Protein AF-0000000066935753 (afdb_homodimer)

pLDDT: mean 82.36, std 22.63, range [17.94, 98.75]

Sequence (652 aa):
MSVSGSDSALEAISDPMDDDTHPGLDETDSGYWDHESSTQSVTESVYEYERLHNRTYHSFHRGKYLMPNDESEQDRIDITYHAVRLSLKNKLFFAPIPHPQGILDIGTGTGSWALEAAEAYPGANVVGTDLSPIQPNYVTPNLTFEIADADEEWEFPQRFDLVHTRIMSDFTLRSWPHFFEQAFQCLQPGGWVECQEFDYNRRSDDNTIPLNSRLSFWEREWTRGMEMAGLGGFCRPNLVMEQMRTAGFVNVICRKYKIPIGPWPKDPQLRQAGMFGLVNILDGIQGLSLKVFTELLGYSLEELENLLDECRRDARDRTVHSYWPLMSVSGSDSALEAISDPMDDDTHPGLDETDSGYWDHESSTQSVTESVYEYERLHNRTYHSFHRGKYLMPNDESEQDRIDITYHAVRLSLKNKLFFAPIPHPQGILDIGTGTGSWALEAAEAYPGANVVGTDLSPIQPNYVTPNLTFEIADADEEWEFPQRFDLVHTRIMSDFTLRSWPHFFEQAFQCLQPGGWVECQEFDYNRRSDDNTIPLNSRLSFWEREWTRGMEMAGLGGFCRPNLVMEQMRTAGFVNVICRKYKIPIGPWPKDPQLRQAGMFGLVNILDGIQGLSLKVFTELLGYSLEELENLLDECRRDARDRTVHSYWPL

Radius of gyration: 26.8 Å; Cα contacts (8 Å, |Δi|>4): 1139; chains: 2; bounding box: 69×82×59 Å

Organism: NCBI:txid1442368

Solvent-accessible surface area (backbone atoms only — not comparable to full-atom values): 36393 Å² total; per-residue (Å²): 68,74,88,83,80,88,86,78,84,69,72,72,70,74,64,74,80,69,80,74,74,64,85,52,88,55,92,73,72,59,71,66,60,73,31,70,41,75,68,75,88,68,63,79,60,62,74,47,56,43,77,58,94,95,36,34,26,59,35,65,68,63,75,61,55,65,45,50,67,36,70,70,43,51,48,36,53,52,40,50,49,51,16,48,29,36,42,51,74,65,46,92,70,80,74,94,58,95,74,51,52,19,37,36,28,50,57,33,57,63,30,63,64,51,51,50,49,27,67,77,33,70,82,15,44,29,39,27,24,17,80,58,88,66,44,71,43,36,32,55,92,40,40,43,58,44,77,43,58,77,86,49,87,81,83,69,98,64,60,20,40,32,40,36,35,52,68,44,40,26,67,62,56,87,44,68,57,59,41,37,43,48,50,55,71,40,35,37,86,55,19,45,77,46,79,49,43,54,28,80,61,64,44,42,92,78,67,43,66,58,92,81,36,50,41,57,50,48,40,52,51,51,32,53,29,32,42,74,72,72,28,46,56,52,67,53,67,69,59,52,51,51,38,38,43,72,50,65,49,38,91,82,80,87,78,84,45,54,38,28,36,24,62,55,49,84,53,65,56,45,15,51,12,0,42,34,35,32,47,39,50,68,67,32,45,60,51,68,33,49,50,41,37,43,72,66,64,62,40,51,69,67,58,46,52,53,51,48,53,47,21,42,54,53,56,66,40,74,78,32,58,35,23,26,48,47,64,68,78,83,86,85,90,82,84,78,67,77,81,68,72,75,80,70,80,74,74,64,86,54,87,57,90,73,74,60,71,67,59,73,31,72,43,77,68,76,89,69,63,79,60,63,73,48,56,42,77,58,95,94,37,34,27,58,34,65,68,63,74,61,55,66,46,50,66,36,70,71,42,52,50,37,52,52,42,52,50,50,17,49,30,37,42,52,74,65,48,92,71,82,73,94,57,93,75,49,52,18,38,37,29,49,56,33,58,65,31,62,64,52,52,51,49,27,65,76,32,70,81,15,43,28,38,27,24,18,80,57,87,66,43,72,42,34,34,55,91,40,41,44,62,45,77,40,59,79,85,49,86,80,85,69,97,63,61,19,42,32,38,37,36,54,69,44,44,26,66,64,56,85,46,68,58,58,39,37,42,49,49,56,70,40,35,37,93,62,25,45,77,48,78,50,45,56,28,81,60,65,45,42,93,79,68,44,64,58,92,80,35,50,42,57,50,46,40,53,51,50,31,51,29,31,43,73,71,72,27,46,56,51,66,51,68,68,60,52,51,50,40,39,43,70,51,65,51,38,90,82,79,86,77,84,44,54,37,28,37,25,62,53,49,84,52,65,55,45,15,52,12,0,42,35,36,33,48,40,50,68,69,31,46,60,52,69,34,50,50,40,37,43,70,66,64,62,41,50,71,67,59,47,52,54,50,50,53,46,22,43,53,54,56,66,39,73,78,32,58,35,22,26,48,46

Secondary structure (DSSP, 8-state):
------------------------S-TT---STT-B-------GGGG--EEETTEEE--TTTTS--SB-SHHHHHHHHHHHHHHHHHTTT-S--SS-SS-SEEEEES-TTSHHHHHHHHH-TTSEEEEEESS--S-SB--TTEEEEE--TTS----SS-EEEEEEES-HHHH-S-HHHHHHHHHHHEEEEEEEEEE---SS-EETT--S-TT-HHHHHHHHHHHHHHHTT--SS--HHHHHHHHHHHT--S------EEEESS--SSHHHHHHHHHHHHHHHHHHHHHHHHIIIIIS---HHHHHHHHHHHHHHHT-TT--EEEE-/------------------------S-TT---STT-B-------GGGG--EEETTEEE--TTTTS--SB-SHHHHHHHHHHHHHHHHHTTT-S--SS-SS-SEEEEES-TTSHHHHHHHHH-TTSEEEEEESS--S-SB--TTEEEEE--TTS----SS-EEEEEEES-HHHH-S-HHHHHHHHHHHEEEEEEEEEE---SS-EETT--S-TT-HHHHHHHHHHHHHHHTT--SS--HHHHHHHHHHHT--S------EEEESS--SSHHHHHHHHHHHHHHHHHHHHHHHHIIIIIS---HHHHHHHHHHHHHHHH-TT--EEEE-

Foldseek 3Di:
DDDDDDDDDPPPPPPPPPPPPPVDVPPPPPDFFAAFFPADDDDPQQPDFDDDPNFTCTRQVPPLAQFGQDPLVLVLVVLLVLLVCLQVVNDLDDPPDPAWAEEEEEQCRQVVSQQVVCVVHVNHQYEYEHQHPNYHRGGRPSYHYYYDQLADADDDPAATQEYEYEACAQRRHLDLLSNLLNNVVRHDVNHDYDYHHWALQKDDPVPLQDPPQLLNVVLVLLQVLSVQSNTHRGDDPVVSQVSNVVSPDDPRDDDKTWQKAAQLDPPVSSSVSNPSNLVSLLRVVCSSDRCSCVPRVNDDPVRVVVSSVSNNVSSHPNSDTMTIMD/DDDDDDDDDPDDPPPPPPPPPPVDVPPPPPDFFAAFFPADDPDPQQPDFDDDPNFTCTRVVPPLAQFGQDPLVLVLVVLLVLLVCLQVVNDLDDPPDPAWAEEEEEQCRQVVSQQVVCVVHVNHQYEYEEQHPNYHRGGRPSYHYYYDQLADADDDPAATQEYEYEACAQRRHLDLLSNLLNNVVRHDVNHDYDYHHWAPQKDDPVPLQDPPQLLNVVLVLLQVLSVQSNTHRGDDPVVSQVSNVVSPDDPRDDDKTWQKAAQLDPPVSSSVSNPSNLVSLLRVVCSSDRCSCVPRVNDDPVRVVVSSVSNNVSSHPNSDTMTIMD

InterPro domains:
  IPR029063 S-adenosyl-L-methionine-dependent methyltransferase superfamily [G3DSA:3.40.50.150] (21-269)
  IPR029063 S-adenosyl-L-methionine-dependent methyltransferase superfamily [SSF53335] (57-325)

Nearest PDB structures (foldseek):
  5mgz-assembly1_B  TM=6.335E-01  e=2.786E-07  Streptomyces niveus
  4ems-assembly1_A  TM=7.016E-01  e=4.587E-06  Linum nodiflorum
  4e70-assembly1_A  TM=6.958E-01  e=5.445E-06  Linum nodiflorum
  4evi-assembly1_A  TM=6.469E-01  e=5.142E-06  Linum nodiflorum
  6f5z-assembly1_B  TM=5.340E-01  e=1.639E-06  Haloferax volcanii DS2

Structure (mmCIF, N/CA/C/O backbone):
data_AF-0000000066935753-model_v1
#
loop_
_entity.id
_entity.type
_entity.pdbx_description
1 polymer 'Unplaced genomic scaffold supercont1.4, whole genome shotgun sequence'
#
loop_
_atom_site.group_PDB
_atom_site.id
_atom_site.type_symbol
_atom_site.label_atom_id
_atom_site.label_alt_id
_atom_site.label_comp_id
_atom_site.label_asym_id
_atom_site.label_entity_id
_atom_site.label_seq_id
_atom_site.pdbx_PDB_ins_code
_atom_site.Cartn_x
_atom_site.Cartn_y
_atom_site.Cartn_z
_atom_site.occupancy
_atom_site.B_iso_or_equiv
_atom_site.auth_seq_id
_atom_site.auth_comp_id
_atom_site.auth_asym_id
_atom_site.auth_atom_id
_atom_site.pdbx_PDB_model_num
ATOM 1 N N . MET A 1 1 ? 15.398 31.938 3.189 1 21.91 1 MET A N 1
ATOM 2 C CA . MET A 1 1 ? 15.531 33.375 2.947 1 21.91 1 MET A CA 1
ATOM 3 C C . MET A 1 1 ? 16.266 34.062 4.094 1 21.91 1 MET A C 1
ATOM 5 O O . MET A 1 1 ? 15.938 33.844 5.262 1 21.91 1 MET A O 1
ATOM 9 N N . SER A 1 2 ? 17.703 34.469 3.914 1 24.69 2 SER A N 1
ATOM 10 C CA . SER A 1 2 ? 18.562 34.969 4.98 1 24.69 2 SER A CA 1
ATOM 11 C C . SER A 1 2 ? 18.359 36.469 5.188 1 24.69 2 SER A C 1
ATOM 13 O O . SER A 1 2 ? 17.906 37.188 4.285 1 24.69 2 SER A O 1
ATOM 15 N N . VAL A 1 3 ? 18.594 37.031 6.516 1 27.56 3 VAL A N 1
ATOM 16 C CA . VAL A 1 3 ? 18.484 38.406 6.984 1 27.56 3 VAL A CA 1
ATOM 17 C C . VAL A 1 3 ? 19.578 39.25 6.348 1 27.56 3 VAL A C 1
ATOM 19 O O . VAL A 1 3 ? 20.594 38.719 5.887 1 27.56 3 VAL A O 1
ATOM 22 N N . SER A 1 4 ? 20.125 40.781 6.672 1 23.98 4 SER A N 1
ATOM 23 C CA . SER A 1 4 ? 20.344 42.031 5.973 1 23.98 4 SER A CA 1
ATOM 24 C C . SER A 1 4 ? 21.844 42.281 5.758 1 23.98 4 SER A C 1
ATOM 26 O O . SER A 1 4 ? 22.219 43.312 5.176 1 23.98 4 SER A O 1
ATOM 28 N N . GLY A 1 5 ? 22.922 41.906 6.438 1 21.98 5 GLY A N 1
ATOM 29 C CA . GLY A 1 5 ? 24.016 42.844 6.555 1 21.98 5 GLY A CA 1
ATOM 30 C C . GLY A 1 5 ? 24.609 43.25 5.215 1 21.98 5 GLY A C 1
ATOM 31 O O . GLY A 1 5 ? 24.234 42.688 4.18 1 21.98 5 GLY A O 1
ATOM 32 N N . SER A 1 6 ? 25.922 43.656 5.094 1 21.61 6 SER A N 1
ATOM 33 C CA . SER A 1 6 ? 26.859 44.5 4.395 1 21.61 6 SER A CA 1
ATOM 34 C C . SER A 1 6 ? 26.938 44.156 2.914 1 21.61 6 SER A C 1
ATOM 36 O O . SER A 1 6 ? 26.516 43.062 2.504 1 21.61 6 SER A O 1
ATOM 38 N N . ASP A 1 7 ? 27.953 44.812 2.107 1 20.5 7 ASP A N 1
ATOM 39 C CA . ASP A 1 7 ? 28.094 45.469 0.818 1 20.5 7 ASP A CA 1
ATOM 40 C C . ASP A 1 7 ? 28.094 44.469 -0.328 1 20.5 7 ASP A C 1
ATOM 42 O O . ASP A 1 7 ? 27.359 44.625 -1.307 1 20.5 7 ASP A O 1
ATOM 46 N N . SER A 1 8 ? 29.312 43.938 -0.646 1 18.84 8 SER A N 1
ATOM 47 C CA . SER A 1 8 ? 30.062 44.031 -1.888 1 18.84 8 SER A CA 1
ATOM 48 C C . SER A 1 8 ? 29.5 43.094 -2.951 1 18.84 8 SER A C 1
ATOM 50 O O . SER A 1 8 ? 28.719 42.188 -2.641 1 18.84 8 SER A O 1
ATOM 52 N N . ALA A 1 9 ? 30.531 42.781 -4.078 1 21.39 9 ALA A N 1
ATOM 53 C CA . ALA A 1 9 ? 30.531 42.469 -5.508 1 21.39 9 ALA A CA 1
ATOM 54 C C . ALA A 1 9 ? 29.953 41.094 -5.789 1 21.39 9 ALA A C 1
ATOM 56 O O . ALA A 1 9 ? 30.656 40.094 -5.652 1 21.39 9 ALA A O 1
ATOM 57 N N . LEU A 1 10 ? 28.906 40.656 -5.18 1 18.8 10 LEU A N 1
ATOM 58 C CA . LEU A 1 10 ? 28.609 39.25 -5.387 1 18.8 10 LEU A CA 1
ATOM 59 C C . LEU A 1 10 ? 28.391 38.938 -6.867 1 18.8 10 LEU A C 1
ATOM 61 O O . LEU A 1 10 ? 27.453 39.469 -7.477 1 18.8 10 LEU A O 1
ATOM 65 N N . GLU A 1 11 ? 29.547 38.906 -7.551 1 19.72 11 GLU A N 1
ATOM 66 C CA . GLU A 1 11 ? 29.5 38.594 -8.977 1 19.72 11 GLU A CA 1
ATOM 67 C C . GLU A 1 11 ? 28.422 37.531 -9.281 1 19.72 11 GLU A C 1
ATOM 69 O O . GLU A 1 11 ? 28.375 36.5 -8.633 1 19.72 11 GLU A O 1
ATOM 74 N N . ALA A 1 12 ? 27.375 38.031 -9.695 1 22.55 12 ALA A N 1
ATOM 75 C CA . ALA A 1 12 ? 26.203 37.312 -10.164 1 22.55 12 ALA A CA 1
ATOM 76 C C . ALA A 1 12 ? 26.609 36.188 -11.125 1 22.55 12 ALA A C 1
ATOM 78 O O . ALA A 1 12 ? 27.062 36.438 -12.242 1 22.55 12 ALA A O 1
ATOM 79 N N . ILE A 1 13 ? 27.391 35.188 -10.492 1 21.83 13 ILE A N 1
ATOM 80 C CA . ILE A 1 13 ? 27.781 34.156 -11.414 1 21.83 13 ILE A CA 1
ATOM 81 C C . ILE A 1 13 ? 26.609 33.781 -12.305 1 21.83 13 ILE A C 1
ATOM 83 O O . ILE A 1 13 ? 25.5 33.531 -11.82 1 21.83 13 ILE A O 1
ATOM 87 N N . SER A 1 14 ? 26.609 34.344 -13.492 1 22.3 14 SER A N 1
ATOM 88 C CA . SER A 1 14 ? 25.734 34 -14.609 1 22.3 14 SER A CA 1
ATOM 89 C C . SER A 1 14 ? 25.484 32.5 -14.68 1 22.3 14 SER A C 1
ATOM 91 O O . SER A 1 14 ? 26.359 31.75 -15.062 1 22.3 14 SER A O 1
ATOM 93 N N . ASP A 1 15 ? 25.203 31.953 -13.492 1 22.62 15 ASP A N 1
ATOM 94 C CA . ASP A 1 15 ? 25.219 30.5 -13.641 1 22.62 15 ASP A CA 1
ATOM 95 C C . ASP A 1 15 ? 24.375 30.062 -14.828 1 22.62 15 ASP A C 1
ATOM 97 O O . ASP A 1 15 ? 23.203 30.438 -14.938 1 22.62 15 ASP A O 1
ATOM 101 N N . PRO A 1 16 ? 24.938 29.828 -15.938 1 25.44 16 PRO A N 1
ATOM 102 C CA . PRO A 1 16 ? 24.203 29.234 -17.047 1 25.44 16 PRO A CA 1
ATOM 103 C C . PRO A 1 16 ? 23.234 28.141 -16.594 1 25.44 16 PRO A C 1
ATOM 105 O O . PRO A 1 16 ? 23.547 27.375 -15.688 1 25.44 16 PRO A O 1
ATOM 108 N N . MET A 1 17 ? 21.969 28.484 -16.422 1 25.16 17 MET A N 1
ATOM 109 C CA . MET A 1 17 ? 20.766 27.688 -16.234 1 25.16 17 MET A CA 1
ATOM 110 C C . MET A 1 17 ? 20.859 26.359 -16.984 1 25.16 17 MET A C 1
ATOM 112 O O . MET A 1 17 ? 20.672 26.328 -18.203 1 25.16 17 MET A O 1
ATOM 116 N N . ASP A 1 18 ? 21.984 25.625 -16.781 1 24.52 18 ASP A N 1
ATOM 117 C CA . ASP A 1 18 ? 22.031 24.344 -17.484 1 24.52 18 ASP A CA 1
ATOM 118 C C . ASP A 1 18 ? 20.75 23.562 -17.281 1 24.52 18 ASP A C 1
ATOM 120 O O . ASP A 1 18 ? 20.156 23.578 -16.188 1 24.52 18 ASP A O 1
ATOM 124 N N . ASP A 1 19 ? 20.031 23.234 -18.328 1 26.64 19 ASP A N 1
ATOM 125 C CA . ASP A 1 19 ? 18.844 22.469 -18.703 1 26.64 19 ASP A CA 1
ATOM 126 C C . ASP A 1 19 ? 18.766 21.156 -17.938 1 26.64 19 ASP A C 1
ATOM 128 O O . ASP A 1 19 ? 19.391 20.172 -18.328 1 26.64 19 ASP A O 1
ATOM 132 N N . ASP A 1 20 ? 19.062 21.156 -16.641 1 26.89 20 ASP A N 1
ATOM 133 C CA . ASP A 1 20 ? 19.047 19.891 -15.914 1 26.89 20 ASP A CA 1
ATOM 134 C C . ASP A 1 20 ? 17.719 19.172 -16.109 1 26.89 20 ASP A C 1
ATOM 136 O O . ASP A 1 20 ? 16.672 19.641 -15.664 1 26.89 20 ASP A O 1
ATOM 140 N N . THR A 1 21 ? 17.609 18.391 -17.156 1 29.69 21 THR A N 1
ATOM 141 C CA . THR A 1 21 ? 16.578 17.469 -17.625 1 29.69 21 THR A CA 1
ATOM 142 C C . THR A 1 21 ? 16.109 16.562 -16.484 1 29.69 21 THR A C 1
ATOM 144 O O . THR A 1 21 ? 16.844 15.672 -16.062 1 29.69 21 THR A O 1
ATOM 147 N N . HIS A 1 22 ? 15.648 17.125 -15.453 1 31.55 22 HIS A N 1
ATOM 148 C CA . HIS A 1 22 ? 15.07 16.25 -14.445 1 31.55 22 HIS A CA 1
ATOM 149 C C . HIS A 1 22 ? 14.172 15.195 -15.078 1 31.55 22 HIS A C 1
ATOM 151 O O . HIS A 1 22 ? 13.336 15.508 -15.922 1 31.55 22 HIS A O 1
ATOM 157 N N . PRO A 1 23 ? 14.617 13.961 -15.117 1 34.03 23 PRO A N 1
ATOM 158 C CA . PRO A 1 23 ? 13.797 12.945 -15.781 1 34.03 23 PRO A CA 1
ATOM 159 C C . PRO A 1 23 ? 12.359 12.922 -15.266 1 34.03 23 PRO A C 1
ATOM 161 O O . PRO A 1 23 ? 12.102 12.367 -14.195 1 34.03 23 PRO A O 1
ATOM 164 N N . GLY A 1 24 ? 11.656 14.031 -15.094 1 33 24 GLY A N 1
ATOM 165 C CA . GLY A 1 24 ? 10.211 13.906 -14.953 1 33 24 GLY A CA 1
ATOM 166 C C . GLY A 1 24 ? 9.625 12.781 -15.789 1 33 24 GLY A C 1
ATOM 167 O O . GLY A 1 24 ? 10.336 12.156 -16.578 1 33 24 GLY A O 1
ATOM 168 N N . LEU A 1 25 ? 8.367 12.305 -15.43 1 36.56 25 LEU A N 1
ATOM 169 C CA . LEU A 1 25 ? 7.715 11.359 -16.328 1 36.56 25 LEU A CA 1
ATOM 170 C C . LEU A 1 25 ? 7.941 11.742 -17.781 1 36.56 25 LEU A C 1
ATOM 172 O O . LEU A 1 25 ? 7.621 12.859 -18.188 1 36.56 25 LEU A O 1
ATOM 176 N N . ASP A 1 26 ? 9.086 11.422 -18.422 1 36.19 26 ASP A N 1
ATOM 177 C CA . ASP A 1 26 ? 9.164 11.609 -19.875 1 36.19 26 ASP A CA 1
ATOM 178 C C . ASP A 1 26 ? 7.82 11.328 -20.531 1 36.19 26 ASP A C 1
ATOM 180 O O . ASP A 1 26 ? 7.016 10.547 -20.016 1 36.19 26 ASP A O 1
ATOM 184 N N . GLU A 1 27 ? 7.367 12.141 -21.562 1 38.5 27 GLU A N 1
ATOM 185 C CA . GLU A 1 27 ? 6.195 12.016 -22.438 1 38.5 27 GLU A CA 1
ATOM 186 C C . GLU A 1 27 ? 5.895 10.547 -22.734 1 38.5 27 GLU A C 1
ATOM 188 O O . GLU A 1 27 ? 4.809 10.219 -23.219 1 38.5 27 GLU A O 1
ATOM 193 N N . THR A 1 28 ? 6.938 9.688 -22.656 1 36.53 28 THR A N 1
ATOM 194 C CA . THR A 1 28 ? 6.715 8.336 -23.156 1 36.53 28 THR A CA 1
ATOM 195 C C . THR A 1 28 ? 6.055 7.465 -22.094 1 36.53 28 THR A C 1
ATOM 197 O O . THR A 1 28 ? 5.945 6.246 -22.25 1 36.53 28 THR A O 1
ATOM 200 N N . ASP A 1 29 ? 5.906 7.93 -21.016 1 40.44 29 ASP A N 1
ATOM 201 C CA . ASP A 1 29 ? 5.301 7.012 -20.047 1 40.44 29 ASP A CA 1
ATOM 202 C C . ASP A 1 29 ? 3.844 6.727 -20.406 1 40.44 29 ASP A C 1
ATOM 204 O O . ASP A 1 29 ? 2.926 7.23 -19.766 1 40.44 29 ASP A O 1
ATOM 208 N N . SER A 1 30 ? 3.521 6.652 -21.703 1 40.06 30 SER A N 1
ATOM 209 C CA . SER A 1 30 ? 2.199 6.207 -22.141 1 40.06 30 SER A CA 1
ATOM 210 C C . SER A 1 30 ? 1.854 4.848 -21.531 1 40.06 30 SER A C 1
ATOM 212 O O . SER A 1 30 ? 2.742 4.031 -21.281 1 40.06 30 SER A O 1
ATOM 214 N N . GLY A 1 31 ? 0.71 4.75 -21.062 1 41.38 31 GLY A N 1
ATOM 215 C CA . GLY A 1 31 ? 0.151 3.564 -20.438 1 41.38 31 GLY A CA 1
ATOM 216 C C . GLY A 1 31 ? 0.296 2.312 -21.281 1 41.38 31 GLY A C 1
ATOM 217 O O . GLY A 1 31 ? 0.46 2.393 -22.5 1 41.38 31 GLY A O 1
ATOM 218 N N . TYR A 1 32 ? 0.586 1.347 -20.703 1 39.12 32 TYR A N 1
ATOM 219 C CA . TYR A 1 32 ? 0.969 0.004 -21.125 1 39.12 32 TYR A CA 1
ATOM 220 C C . TYR A 1 32 ? -0.125 -0.634 -21.969 1 39.12 32 TYR A C 1
ATOM 222 O O . TYR A 1 32 ? 0.072 -1.707 -22.547 1 39.12 32 TYR A O 1
ATOM 230 N N . TRP A 1 33 ? -1.371 -0.286 -21.984 1 39.34 33 TRP A N 1
ATOM 231 C CA . TRP A 1 33 ? -2.379 -1.316 -22.219 1 39.34 33 TRP A CA 1
ATOM 232 C C . TRP A 1 33 ? -2.797 -1.352 -23.688 1 39.34 33 TRP A C 1
ATOM 234 O O . TRP A 1 33 ? -3.85 -0.826 -24.047 1 39.34 33 TRP A O 1
ATOM 244 N N . ASP A 1 34 ? -1.888 -1.187 -24.562 1 35.69 34 ASP A N 1
ATOM 245 C CA . ASP A 1 34 ? -2.492 -1.114 -25.891 1 35.69 34 ASP A CA 1
ATOM 246 C C . ASP A 1 34 ? -2.855 -2.506 -26.406 1 35.69 34 ASP A C 1
ATOM 248 O O . ASP A 1 34 ? -3.324 -2.652 -27.531 1 35.69 34 ASP A O 1
ATOM 252 N N . HIS A 1 35 ? -2.16 -3.549 -26.031 1 35.5 35 HIS A N 1
ATOM 253 C CA . HIS A 1 35 ? -2.383 -4.719 -26.875 1 35.5 35 HIS A CA 1
ATOM 254 C C . HIS A 1 35 ? -3.389 -5.672 -26.234 1 35.5 35 HIS A C 1
ATOM 256 O O . HIS A 1 35 ? -3.305 -5.961 -25.047 1 35.5 35 HIS A O 1
ATOM 262 N N . GLU A 1 36 ? -4.465 -6.047 -27 1 35.69 36 GLU A N 1
ATOM 263 C CA . GLU A 1 36 ? -5.523 -6.984 -26.641 1 35.69 36 GLU A CA 1
ATOM 264 C C . GLU A 1 36 ? -5.008 -8.422 -26.625 1 35.69 36 GLU A C 1
ATOM 266 O O . GLU A 1 36 ? -4.449 -8.898 -27.625 1 35.69 36 GLU A O 1
ATOM 271 N N . SER A 1 37 ? -4.73 -8.969 -25.562 1 36.62 37 SER A N 1
ATOM 272 C CA . SER A 1 37 ? -4.391 -10.383 -25.5 1 36.62 37 SER A CA 1
ATOM 273 C C . SER A 1 37 ? -5.605 -11.258 -25.812 1 36.62 37 SER A C 1
ATOM 275 O O . SER A 1 37 ? -6.723 -10.938 -25.391 1 36.62 37 SER A O 1
ATOM 277 N N . SER A 1 38 ? -5.602 -12.055 -26.828 1 33.06 38 SER A N 1
ATOM 278 C CA . SER A 1 38 ? -6.629 -12.984 -27.281 1 33.06 38 SER A CA 1
ATOM 279 C C . SER A 1 38 ? -6.898 -14.078 -26.25 1 33.06 38 SER A C 1
ATOM 281 O O . SER A 1 38 ? -6.012 -14.867 -25.922 1 33.06 38 SER A O 1
ATOM 283 N N . THR A 1 39 ? -7.586 -13.898 -25.203 1 38.25 39 THR A N 1
ATOM 284 C CA . THR A 1 39 ? -8.055 -15.008 -24.391 1 38.25 39 THR A CA 1
ATOM 285 C C . THR A 1 39 ? -8.852 -16 -25.234 1 38.25 39 THR A C 1
ATOM 287 O O . THR A 1 39 ? -9.828 -15.625 -25.891 1 38.25 39 THR A O 1
ATOM 290 N N . GLN A 1 40 ? -8.43 -17.094 -25.641 1 32.28 40 GLN A N 1
ATOM 291 C CA . GLN A 1 40 ? -9.141 -18.172 -26.328 1 32.28 40 GLN A CA 1
ATOM 292 C C . GLN A 1 40 ? -10.516 -18.406 -25.703 1 32.28 40 GLN A C 1
ATOM 294 O O . GLN A 1 40 ? -10.742 -18.047 -24.547 1 32.28 40 GLN A O 1
ATOM 299 N N . SER A 1 41 ? -11.383 -19.266 -26.484 1 34.44 41 SER A N 1
ATOM 300 C CA . SER A 1 41 ? -12.789 -19.672 -26.562 1 34.44 41 SER A CA 1
ATOM 301 C C . SER A 1 41 ? -13.227 -20.375 -25.281 1 34.44 41 SER A C 1
ATOM 303 O O . SER A 1 41 ? -13.227 -21.609 -25.203 1 34.44 41 SER A O 1
ATOM 305 N N . VAL A 1 42 ? -12.75 -20.094 -24.141 1 40.94 42 VAL A N 1
ATOM 306 C CA . VAL A 1 42 ? -13.297 -20.922 -23.078 1 40.94 42 VAL A CA 1
ATOM 307 C C . VAL A 1 42 ? -14.805 -20.703 -22.969 1 40.94 42 VAL A C 1
ATOM 309 O O . VAL A 1 42 ? -15.289 -19.594 -23.219 1 40.94 42 VAL A O 1
ATOM 312 N N . THR A 1 43 ? -15.555 -21.828 -22.641 1 41.59 43 THR A N 1
ATOM 313 C CA . THR A 1 43 ? -16.984 -22 -22.516 1 41.59 43 THR A CA 1
ATOM 314 C C . THR A 1 43 ? -17.562 -21.047 -21.484 1 41.59 43 THR A C 1
ATOM 316 O O . THR A 1 43 ? -16.859 -20.609 -20.562 1 41.59 43 THR A O 1
ATOM 319 N N . GLU A 1 44 ? -18.75 -20.516 -21.766 1 44.94 44 GLU A N 1
ATOM 320 C CA . GLU A 1 44 ? -19.672 -19.688 -21 1 44.94 44 GLU A CA 1
ATOM 321 C C . GLU A 1 44 ? -19.609 -20.031 -19.516 1 44.94 44 GLU A C 1
ATOM 323 O O . GLU A 1 44 ? -19.766 -19.172 -18.656 1 44.94 44 GLU A O 1
ATOM 328 N N . SER A 1 45 ? -19.172 -21.297 -19.234 1 48.56 45 SER A N 1
ATOM 329 C CA . SER A 1 45 ? -19.281 -21.781 -17.859 1 48.56 45 SER A CA 1
ATOM 330 C C . SER A 1 45 ? -18.188 -21.188 -16.984 1 48.56 45 SER A C 1
ATOM 332 O O . SER A 1 45 ? -18.375 -21.031 -15.766 1 48.56 45 SER A O 1
ATOM 334 N N . VAL A 1 46 ? -17.125 -20.719 -17.516 1 50.19 46 VAL A N 1
ATOM 335 C CA . VAL A 1 46 ? -15.992 -20.25 -16.703 1 50.19 46 VAL A CA 1
ATOM 336 C C . VAL A 1 46 ? -16.328 -18.906 -16.094 1 50.19 46 VAL A C 1
ATOM 338 O O . VAL A 1 46 ? -15.789 -18.531 -15.039 1 50.19 46 VAL A O 1
ATOM 341 N N . TYR A 1 47 ? -17.391 -18.328 -16.516 1 54.09 47 TYR A N 1
ATOM 342 C CA . TYR A 1 47 ? -17.797 -17.016 -16.047 1 54.09 47 TYR A CA 1
ATOM 343 C C . TYR A 1 47 ? -18.938 -17.125 -15.039 1 54.09 47 TYR A C 1
ATOM 345 O O . TYR A 1 47 ? -19.406 -16.109 -14.516 1 54.09 47 TYR A O 1
ATOM 353 N N . GLU A 1 48 ? -19.359 -18.422 -14.742 1 57.34 48 GLU A N 1
ATOM 354 C CA . GLU A 1 48 ? -20.422 -18.594 -13.742 1 57.34 48 GLU A CA 1
ATOM 355 C C . GLU A 1 48 ? -19.828 -18.734 -12.344 1 57.34 48 GLU A C 1
ATOM 357 O O . GLU A 1 48 ? -19.5 -19.844 -11.922 1 57.34 48 GLU A O 1
ATOM 362 N N . TYR A 1 49 ? -19.781 -17.578 -11.695 1 67.19 49 TYR A N 1
ATOM 363 C CA . TYR A 1 49 ? -19.172 -17.578 -10.367 1 67.19 49 TYR A CA 1
ATOM 364 C C . TYR A 1 49 ? -20.188 -17.984 -9.297 1 67.19 49 TYR A C 1
ATOM 366 O O . TYR A 1 49 ? -21.359 -17.625 -9.391 1 67.19 49 TYR A O 1
ATOM 374 N N . GLU A 1 50 ? -19.75 -18.922 -8.445 1 71 50 GLU A N 1
ATOM 375 C CA . GLU A 1 50 ? -20.484 -19.188 -7.211 1 71 50 GLU A CA 1
ATOM 376 C C . GLU A 1 50 ? -20.469 -17.984 -6.285 1 71 50 GLU A C 1
ATOM 378 O O . GLU A 1 50 ? -19.5 -17.219 -6.273 1 71 50 GLU A O 1
ATOM 383 N N . ARG A 1 51 ? -21.703 -17.797 -5.582 1 73.5 51 ARG A N 1
ATOM 384 C CA . ARG A 1 51 ? -21.766 -16.656 -4.676 1 73.5 51 ARG A CA 1
ATOM 385 C C . ARG A 1 51 ? -21.891 -17.109 -3.227 1 73.5 51 ARG A C 1
ATOM 387 O O . ARG A 1 51 ? -22.625 -18.062 -2.934 1 73.5 51 ARG A O 1
ATOM 394 N N . LEU A 1 52 ? -21.078 -16.578 -2.34 1 69.69 52 LEU A N 1
ATOM 395 C CA . LEU A 1 52 ? -21.125 -16.812 -0.901 1 69.69 52 LEU A CA 1
ATOM 396 C C . LEU A 1 52 ? -20.906 -15.523 -0.128 1 69.69 52 LEU A C 1
ATOM 398 O O . LEU A 1 52 ? -19.875 -14.875 -0.275 1 69.69 52 LEU A O 1
ATOM 402 N N . HIS A 1 53 ? -21.953 -15.102 0.713 1 75.06 53 HIS A N 1
ATOM 403 C CA . HIS A 1 53 ? -21.906 -13.914 1.554 1 75.06 53 HIS A CA 1
ATOM 404 C C . HIS A 1 53 ? -21.484 -12.688 0.75 1 75.06 53 HIS A C 1
ATOM 406 O O . HIS A 1 53 ? -20.562 -11.969 1.14 1 75.06 53 HIS A O 1
ATOM 412 N N . ASN A 1 54 ? -21.969 -12.438 -0.35 1 74 54 ASN A N 1
ATOM 413 C CA . ASN A 1 54 ? -21.812 -11.281 -1.227 1 74 54 ASN A CA 1
ATOM 414 C C . ASN A 1 54 ? -20.453 -11.266 -1.902 1 74 54 ASN A C 1
ATOM 416 O O . ASN A 1 54 ? -19.953 -10.203 -2.287 1 74 54 ASN A O 1
ATOM 420 N N . ARG A 1 55 ? -19.812 -12.547 -1.884 1 80.44 55 ARG A N 1
ATOM 421 C CA . ARG A 1 55 ? -18.562 -12.727 -2.619 1 80.44 55 ARG A CA 1
ATOM 422 C C . ARG A 1 55 ? -18.719 -13.766 -3.725 1 80.44 55 ARG A C 1
ATOM 424 O O . ARG A 1 55 ? -19.594 -14.625 -3.65 1 80.44 55 ARG A O 1
ATOM 431 N N . THR A 1 56 ? -17.844 -13.555 -4.766 1 78.12 56 THR A N 1
ATOM 432 C CA . THR A 1 56 ? -17.906 -14.516 -5.859 1 78.12 56 THR A CA 1
ATOM 433 C C . THR A 1 56 ? -16.688 -15.438 -5.836 1 78.12 56 THR A C 1
ATOM 435 O O . THR A 1 56 ? -15.602 -15.031 -5.414 1 78.12 56 THR A O 1
ATOM 438 N N . TYR A 1 57 ? -16.891 -16.688 -6.238 1 76.75 57 TYR A N 1
ATOM 439 C CA . TYR A 1 57 ? -15.859 -17.719 -6.227 1 76.75 57 TYR A CA 1
ATOM 440 C C . TYR A 1 57 ? -15.75 -18.391 -7.59 1 76.75 57 TYR A C 1
ATOM 442 O O . TYR A 1 57 ? -16.672 -18.297 -8.406 1 76.75 57 TYR A O 1
ATOM 450 N N . HIS A 1 58 ? -14.586 -19.031 -7.758 1 70.44 58 HIS A N 1
ATOM 451 C CA . HIS A 1 58 ? -14.328 -19.719 -9.016 1 70.44 58 HIS A CA 1
ATOM 452 C C . HIS A 1 58 ? -15.367 -20.812 -9.266 1 70.44 58 HIS A C 1
ATOM 454 O O . HIS A 1 58 ? -15.797 -21.5 -8.336 1 70.44 58 HIS A O 1
ATOM 460 N N . SER A 1 59 ? -15.719 -20.891 -10.523 1 63.78 59 SER A N 1
ATOM 461 C CA . SER A 1 59 ? -16.641 -21.969 -10.914 1 63.78 59 SER A CA 1
ATOM 462 C C . SER A 1 59 ? -15.898 -23.125 -11.555 1 63.78 59 SER A C 1
ATOM 464 O O . SER A 1 59 ? -16.344 -24.281 -11.469 1 63.78 59 SER A O 1
ATOM 466 N N . PHE A 1 60 ? -14.836 -22.719 -12.266 1 56 60 PHE A N 1
ATOM 467 C CA . PHE A 1 60 ? -14.047 -23.781 -12.891 1 56 60 PHE A CA 1
ATOM 468 C C . PHE A 1 60 ? -13.383 -24.656 -11.836 1 56 60 PHE A C 1
ATOM 470 O O . PHE A 1 60 ? -12.617 -24.172 -11.016 1 56 60 PHE A O 1
ATOM 477 N N . HIS A 1 61 ? -13.617 -25.953 -11.836 1 58.03 61 HIS A N 1
ATOM 478 C CA . HIS A 1 61 ? -13.203 -26.922 -10.812 1 58.03 61 HIS A CA 1
ATOM 479 C C . HIS A 1 61 ? -13.641 -26.453 -9.43 1 58.03 61 HIS A C 1
ATOM 481 O O . HIS A 1 61 ? -12.805 -26.203 -8.562 1 58.03 61 HIS A O 1
ATOM 487 N N . ARG A 1 62 ? -14.836 -26.281 -9.32 1 58 62 ARG A N 1
ATOM 488 C CA . ARG A 1 62 ? -15.531 -25.812 -8.125 1 58 62 ARG A CA 1
ATOM 489 C C . ARG A 1 62 ? -14.961 -26.453 -6.871 1 58 62 ARG A C 1
ATOM 491 O O . ARG A 1 62 ? -14.703 -27.672 -6.848 1 58 62 ARG A O 1
ATOM 498 N N . GLY A 1 63 ? -14.562 -25.547 -6 1 59.81 63 GLY A N 1
ATOM 499 C CA . GLY A 1 63 ? -14.148 -26.031 -4.695 1 59.81 63 GLY A CA 1
ATOM 500 C C . GLY A 1 63 ? -12.641 -26.094 -4.535 1 59.81 63 GLY A C 1
ATOM 501 O O . GLY A 1 63 ? -12.133 -26.203 -3.416 1 59.81 63 GLY A O 1
ATOM 502 N N . LYS A 1 64 ? -11.953 -26.016 -5.602 1 65.25 64 LYS A N 1
ATOM 503 C CA . LYS A 1 64 ? -10.5 -26.141 -5.516 1 65.25 64 LYS A CA 1
ATOM 504 C C . LYS A 1 64 ? -9.875 -24.891 -4.902 1 65.25 64 LYS A C 1
ATOM 506 O O . LYS A 1 64 ? -8.945 -24.984 -4.102 1 65.25 64 LYS A O 1
ATOM 511 N N . TYR A 1 65 ? -10.477 -23.828 -5.277 1 72.81 65 TYR A N 1
ATOM 512 C CA . TYR A 1 65 ? -9.938 -22.578 -4.773 1 72.81 65 TYR A CA 1
ATOM 513 C C . TYR A 1 65 ? -10.875 -21.953 -3.752 1 72.81 65 TYR A C 1
ATOM 515 O O . TYR A 1 65 ? -12.047 -21.688 -4.055 1 72.81 65 TYR A O 1
ATOM 523 N N . LEU A 1 66 ? -10.406 -21.75 -2.625 1 77.12 66 LEU A N 1
ATOM 524 C CA . LEU A 1 66 ? -11.258 -21.406 -1.489 1 77.12 66 LEU A CA 1
ATOM 525 C C . LEU A 1 66 ? -11.367 -19.891 -1.328 1 77.12 66 LEU A C 1
ATOM 527 O O . LEU A 1 66 ? -12.148 -19.406 -0.506 1 77.12 66 LEU A O 1
ATOM 531 N N . MET A 1 67 ? -10.602 -19.141 -2.082 1 80.81 67 MET A N 1
ATOM 532 C CA . MET A 1 67 ? -10.648 -17.688 -1.965 1 80.81 67 MET A CA 1
ATOM 533 C C . MET A 1 67 ? -11.578 -17.094 -3.006 1 80.81 67 MET A C 1
ATOM 535 O O . MET A 1 67 ? -11.805 -17.672 -4.066 1 80.81 67 MET A O 1
ATOM 539 N N . PRO A 1 68 ? -12.148 -15.969 -2.674 1 81.81 68 PRO A N 1
ATOM 540 C CA . PRO A 1 68 ? -12.992 -15.297 -3.666 1 81.81 68 PRO A CA 1
ATOM 541 C C . PRO A 1 68 ? -12.203 -14.844 -4.895 1 81.81 68 PRO A C 1
ATOM 543 O O . PRO A 1 68 ? -10.977 -14.945 -4.922 1 81.81 68 PRO A O 1
ATOM 546 N N . ASN A 1 69 ? -12.906 -14.484 -5.953 1 79.12 69 ASN A N 1
ATOM 547 C CA . ASN A 1 69 ? -12.25 -13.992 -7.16 1 79.12 69 ASN A CA 1
ATOM 548 C C . ASN A 1 69 ? -12.828 -12.656 -7.613 1 79.12 69 ASN A C 1
ATOM 550 O O . ASN A 1 69 ? -12.641 -12.25 -8.758 1 79.12 69 ASN A O 1
ATOM 554 N N . ASP A 1 70 ? -13.586 -11.984 -6.73 1 84.5 70 ASP A N 1
ATOM 555 C CA . ASP A 1 70 ? -14.203 -10.703 -7.074 1 84.5 70 ASP A CA 1
ATOM 556 C C . ASP A 1 70 ? -13.172 -9.578 -7.051 1 84.5 70 ASP A C 1
ATOM 558 O O . ASP A 1 70 ? -11.984 -9.82 -6.84 1 84.5 70 ASP A O 1
ATOM 562 N N . GLU A 1 71 ? -13.609 -8.398 -7.316 1 85.5 71 GLU A N 1
ATOM 563 C CA . GLU A 1 71 ? -12.727 -7.246 -7.453 1 85.5 71 GLU A CA 1
ATOM 564 C C . GLU A 1 71 ? -11.945 -6.996 -6.168 1 85.5 71 GLU A C 1
ATOM 566 O O . GLU A 1 71 ? -10.766 -6.648 -6.211 1 85.5 71 GLU A O 1
ATOM 571 N N . SER A 1 72 ? -12.602 -7.133 -5.078 1 85.88 72 SER A N 1
ATOM 572 C CA . SER A 1 72 ? -11.938 -6.938 -3.791 1 85.88 72 SER A CA 1
ATOM 573 C C . SER A 1 72 ? -10.789 -7.918 -3.609 1 85.88 72 SER A C 1
ATOM 575 O O . SER A 1 72 ? -9.734 -7.551 -3.084 1 85.88 72 SER A O 1
ATOM 577 N N . GLU A 1 73 ? -11.016 -9.094 -4.031 1 87.94 73 GLU A N 1
ATOM 578 C CA . GLU A 1 73 ? -9.953 -10.094 -3.949 1 87.94 73 GLU A CA 1
ATOM 579 C C . GLU A 1 73 ? -8.82 -9.766 -4.914 1 87.94 73 GLU A C 1
ATOM 581 O O . GLU A 1 73 ? -7.645 -9.969 -4.594 1 87.94 73 GLU A O 1
ATOM 586 N N . GLN A 1 74 ? -9.156 -9.367 -6.051 1 89.19 74 GLN A N 1
ATOM 587 C CA . GLN A 1 74 ? -8.125 -8.961 -7.004 1 89.19 74 GLN A CA 1
ATOM 588 C C . GLN A 1 74 ? -7.262 -7.84 -6.438 1 89.19 74 GLN A C 1
ATOM 590 O O . GLN A 1 74 ? -6.039 -7.844 -6.613 1 89.19 74 GLN A O 1
ATOM 595 N N . ASP A 1 75 ? -7.926 -6.922 -5.727 1 90.06 75 ASP A N 1
ATOM 596 C CA . ASP A 1 75 ? -7.184 -5.867 -5.043 1 90.06 75 ASP A CA 1
ATOM 597 C C . ASP A 1 75 ? -6.195 -6.453 -4.035 1 90.06 75 ASP A C 1
ATOM 599 O O . ASP A 1 75 ? -5.035 -6.043 -3.984 1 90.06 75 ASP A O 1
ATOM 603 N N . ARG A 1 76 ? -6.668 -7.344 -3.309 1 90.12 76 ARG A N 1
ATOM 604 C CA . ARG A 1 76 ? -5.832 -7.98 -2.293 1 90.12 76 ARG A CA 1
ATOM 605 C C . ARG A 1 76 ? -4.629 -8.664 -2.924 1 90.12 76 ARG A C 1
ATOM 607 O O . ARG A 1 76 ? -3.51 -8.57 -2.412 1 90.12 76 ARG A O 1
ATOM 614 N N . ILE A 1 77 ? -4.855 -9.359 -3.986 1 91.25 77 ILE A N 1
ATOM 615 C CA . ILE A 1 77 ? -3.791 -10.062 -4.695 1 91.25 77 ILE A CA 1
ATOM 616 C C . ILE A 1 77 ? -2.746 -9.062 -5.188 1 91.25 77 ILE A C 1
ATOM 618 O O . ILE A 1 77 ? -1.543 -9.289 -5.035 1 91.25 77 ILE A O 1
ATOM 622 N N . ASP A 1 78 ? -3.182 -7.996 -5.68 1 92.88 78 ASP A N 1
ATOM 623 C CA . ASP A 1 78 ? -2.266 -6.973 -6.168 1 92.88 78 ASP A CA 1
ATOM 624 C C . ASP A 1 78 ? -1.485 -6.336 -5.02 1 92.88 78 ASP A C 1
ATOM 626 O O . ASP A 1 78 ? -0.293 -6.051 -5.152 1 92.88 78 ASP A O 1
ATOM 630 N N . ILE A 1 79 ? -2.174 -6.07 -3.947 1 93.94 79 ILE A N 1
ATOM 631 C CA . ILE A 1 79 ? -1.522 -5.531 -2.758 1 93.94 79 ILE A CA 1
ATOM 632 C C . ILE A 1 79 ? -0.432 -6.492 -2.287 1 93.94 79 ILE A C 1
ATOM 634 O O . ILE A 1 79 ? 0.689 -6.074 -1.991 1 93.94 79 ILE A O 1
ATOM 638 N N . THR A 1 80 ? -0.736 -7.73 -2.238 1 93.56 80 THR A N 1
ATOM 639 C CA . THR A 1 80 ? 0.233 -8.742 -1.844 1 93.56 80 THR A CA 1
ATOM 640 C C . THR A 1 80 ? 1.424 -8.758 -2.797 1 93.56 80 THR A C 1
ATOM 642 O O . THR A 1 80 ? 2.57 -8.898 -2.365 1 93.56 80 THR A O 1
ATOM 645 N N . TYR A 1 81 ? 1.141 -8.656 -4.055 1 94.69 81 TYR A N 1
ATOM 646 C CA . TYR A 1 81 ? 2.199 -8.602 -5.055 1 94.69 81 TYR A CA 1
ATOM 647 C C . TYR A 1 81 ? 3.197 -7.496 -4.738 1 94.69 81 TYR A C 1
ATOM 649 O O . TYR A 1 81 ? 4.41 -7.719 -4.77 1 94.69 81 TYR A O 1
ATOM 657 N N . HIS A 1 82 ? 2.711 -6.352 -4.434 1 94.81 82 HIS A N 1
ATOM 658 C CA . HIS A 1 82 ? 3.592 -5.215 -4.188 1 94.81 82 HIS A CA 1
ATOM 659 C C . HIS A 1 82 ? 4.34 -5.375 -2.867 1 94.81 82 HIS A C 1
ATOM 661 O O . HIS A 1 82 ? 5.484 -4.938 -2.742 1 94.81 82 HIS A O 1
ATOM 667 N N . ALA A 1 83 ? 3.701 -5.941 -1.842 1 96.12 83 ALA A N 1
ATOM 668 C CA . ALA A 1 83 ? 4.402 -6.27 -0.603 1 96.12 83 ALA A CA 1
ATOM 669 C C . ALA A 1 83 ? 5.594 -7.184 -0.872 1 96.12 83 ALA A C 1
ATOM 671 O O . ALA A 1 83 ? 6.695 -6.941 -0.373 1 96.12 83 ALA A O 1
ATOM 672 N N . VAL A 1 84 ? 5.371 -8.148 -1.663 1 96.62 84 VAL A N 1
ATOM 673 C CA . VAL A 1 84 ? 6.414 -9.117 -1.983 1 96.62 84 VAL A CA 1
ATOM 674 C C . VAL A 1 84 ? 7.52 -8.445 -2.791 1 96.62 84 VAL A C 1
ATOM 676 O O . VAL A 1 84 ? 8.703 -8.648 -2.523 1 96.62 84 VAL A O 1
ATOM 679 N N . ARG A 1 85 ? 7.109 -7.652 -3.768 1 95.88 85 ARG A N 1
ATOM 680 C CA . ARG A 1 85 ? 8.086 -6.953 -4.602 1 95.88 85 ARG A CA 1
ATOM 681 C C . ARG A 1 85 ? 9.023 -6.105 -3.754 1 95.88 85 ARG A C 1
ATOM 683 O O . ARG A 1 85 ? 10.242 -6.137 -3.951 1 95.88 85 ARG A O 1
ATOM 690 N N . LEU A 1 86 ? 8.453 -5.426 -2.822 1 95.56 86 LEU A N 1
ATOM 691 C CA . LEU A 1 86 ? 9.25 -4.586 -1.937 1 95.56 86 LEU A CA 1
ATOM 692 C C . LEU A 1 86 ? 10.117 -5.438 -1.016 1 95.56 86 LEU A C 1
ATOM 694 O O . LEU A 1 86 ? 11.289 -5.129 -0.808 1 95.56 86 LEU A O 1
ATOM 698 N N . SER A 1 87 ? 9.594 -6.508 -0.522 1 97 87 SER A N 1
ATOM 699 C CA . SER A 1 87 ? 10.328 -7.402 0.371 1 97 87 SER A CA 1
ATOM 700 C C . SER A 1 87 ? 11.5 -8.062 -0.344 1 97 87 SER A C 1
ATOM 702 O O . SER A 1 87 ? 12.523 -8.359 0.276 1 97 87 SER A O 1
ATOM 704 N N . LEU A 1 88 ? 11.328 -8.234 -1.629 1 96.5 88 LEU A N 1
ATOM 705 C CA . LEU A 1 88 ? 12.375 -8.875 -2.422 1 96.5 88 LEU A CA 1
ATOM 706 C C . LEU A 1 88 ? 13.273 -7.832 -3.074 1 96.5 88 LEU A C 1
ATOM 708 O O . LEU A 1 88 ? 13.93 -8.117 -4.078 1 96.5 88 LEU A O 1
ATOM 712 N N . LYS A 1 89 ? 13.242 -6.594 -2.594 1 93 89 LYS A N 1
ATOM 713 C CA . LYS A 1 89 ? 14.078 -5.488 -3.064 1 93 89 LYS A CA 1
ATOM 714 C C . LYS A 1 89 ? 13.836 -5.211 -4.547 1 93 89 LYS A C 1
ATOM 716 O O . LYS A 1 89 ? 14.781 -4.969 -5.301 1 93 89 LYS A O 1
ATOM 721 N N . ASN A 1 90 ? 12.641 -5.445 -4.977 1 92.38 90 ASN A N 1
ATOM 722 C CA . ASN A 1 90 ? 12.125 -5.129 -6.305 1 92.38 90 ASN A CA 1
ATOM 723 C C . ASN A 1 90 ? 12.711 -6.055 -7.367 1 92.38 90 ASN A C 1
ATOM 725 O O . ASN A 1 90 ? 12.742 -5.707 -8.547 1 92.38 90 ASN A O 1
ATOM 729 N N . LYS A 1 91 ? 13.18 -7.168 -6.941 1 94.88 91 LYS A N 1
ATOM 730 C CA . LYS A 1 91 ? 13.617 -8.172 -7.906 1 94.88 91 LYS A CA 1
ATOM 731 C C .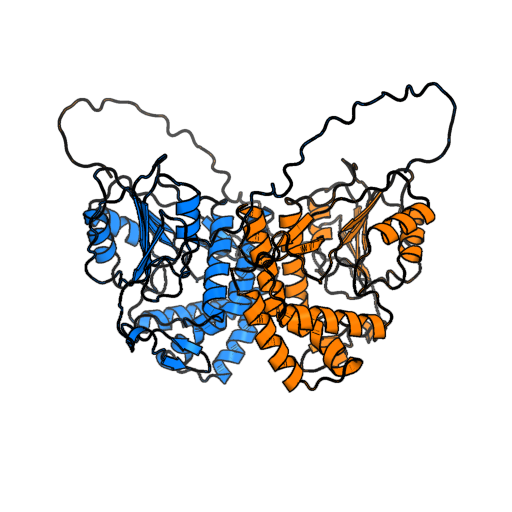 LYS A 1 91 ? 12.438 -9.016 -8.391 1 94.88 91 LYS A C 1
ATOM 733 O O . LYS A 1 91 ? 11.57 -9.391 -7.598 1 94.88 91 LYS A O 1
ATOM 738 N N . LEU A 1 92 ? 12.445 -9.242 -9.688 1 96.44 92 LEU A N 1
ATOM 739 C CA . LEU A 1 92 ? 11.406 -10.094 -10.25 1 96.44 92 LEU A CA 1
ATOM 740 C C . LEU A 1 92 ? 11.664 -11.562 -9.938 1 96.44 92 LEU A C 1
ATOM 742 O O . LEU A 1 92 ? 10.742 -12.305 -9.602 1 96.44 92 LEU A O 1
ATOM 746 N N . PHE A 1 93 ? 12.891 -11.938 -10.078 1 97.81 93 PHE A N 1
ATOM 747 C CA . PHE A 1 93 ? 13.352 -13.281 -9.766 1 97.81 93 PHE A CA 1
ATOM 748 C C . PHE A 1 93 ? 14.852 -13.297 -9.516 1 97.81 93 PHE A C 1
ATOM 750 O O . PHE A 1 93 ? 15.539 -12.305 -9.766 1 97.81 93 PHE A O 1
ATOM 757 N N . PHE A 1 94 ? 15.336 -14.414 -8.922 1 97.62 94 PHE A N 1
ATOM 758 C CA . PHE A 1 94 ? 16.734 -14.516 -8.516 1 97.62 94 PHE A CA 1
ATOM 759 C C . PHE A 1 94 ? 17.484 -15.492 -9.414 1 97.62 94 PHE A C 1
ATOM 761 O O . PHE A 1 94 ? 18.719 -15.5 -9.438 1 97.62 94 PHE A O 1
ATOM 768 N N . ALA A 1 95 ? 16.781 -16.328 -10.188 1 97.56 95 ALA A N 1
ATOM 769 C CA . ALA A 1 95 ? 17.438 -17.281 -11.086 1 97.56 95 ALA A CA 1
ATOM 770 C C . ALA A 1 95 ? 18.469 -16.562 -11.961 1 97.56 95 ALA A C 1
ATOM 772 O O . ALA A 1 95 ? 18.234 -15.461 -12.453 1 97.56 95 ALA A O 1
ATOM 773 N N . PRO A 1 96 ? 19.641 -17.156 -12.117 1 96.81 96 PRO A N 1
ATOM 774 C CA . PRO A 1 96 ? 20.719 -16.5 -12.883 1 96.81 96 PRO A CA 1
ATOM 775 C C . PRO A 1 96 ? 20.531 -16.641 -14.398 1 96.81 96 PRO A C 1
ATOM 777 O O . PRO A 1 96 ? 21.359 -17.25 -15.07 1 96.81 96 PRO A O 1
ATOM 780 N N . ILE A 1 97 ? 19.453 -16.109 -14.852 1 96.25 97 ILE A N 1
ATOM 781 C CA . ILE A 1 97 ? 19.141 -16.078 -16.281 1 96.25 97 ILE A CA 1
ATOM 782 C C . ILE A 1 97 ? 19.141 -14.633 -16.781 1 96.25 97 ILE A C 1
ATOM 784 O O . ILE A 1 97 ? 18.094 -13.984 -16.828 1 96.25 97 ILE A O 1
ATOM 788 N N . PRO A 1 98 ? 20.25 -14.117 -17.25 1 93.25 98 PRO A N 1
ATOM 789 C CA . PRO A 1 98 ? 20.359 -12.695 -17.594 1 93.25 98 PRO A CA 1
ATOM 790 C C . PRO A 1 98 ? 19.469 -12.305 -18.766 1 93.25 98 PRO A C 1
ATOM 792 O O . PRO A 1 98 ? 18.953 -11.18 -18.797 1 93.25 98 PRO A O 1
ATOM 795 N N . HIS A 1 99 ? 19.328 -13.266 -19.688 1 95.06 99 HIS A N 1
ATOM 796 C CA . HIS A 1 99 ? 18.516 -12.953 -20.859 1 95.06 99 HIS A CA 1
ATOM 797 C C . HIS A 1 99 ? 17.547 -14.086 -21.172 1 95.06 99 HIS A C 1
ATOM 799 O O . HIS A 1 99 ? 17.688 -14.773 -22.188 1 95.06 99 HIS A O 1
ATOM 805 N N . PRO A 1 100 ? 16.531 -14.148 -20.391 1 97.38 100 PRO A N 1
ATOM 806 C CA . PRO A 1 100 ? 15.562 -15.211 -20.672 1 97.38 100 PRO A CA 1
ATOM 807 C C . PRO A 1 100 ? 14.82 -15.008 -22 1 97.38 100 PRO A C 1
ATOM 809 O O . PRO A 1 100 ? 14.484 -13.875 -22.344 1 97.38 100 PRO A O 1
ATOM 812 N N . GLN A 1 101 ? 14.633 -16.094 -22.703 1 97.56 101 GLN A N 1
ATOM 813 C CA . GLN A 1 101 ? 13.883 -16.047 -23.953 1 97.56 101 GLN A CA 1
ATOM 814 C C . GLN A 1 101 ? 12.453 -16.547 -23.75 1 97.56 101 GLN A C 1
ATOM 816 O O . GLN A 1 101 ? 11.547 -16.156 -24.5 1 97.56 101 GLN A O 1
ATOM 821 N N . GLY A 1 102 ? 12.242 -17.391 -22.859 1 98.44 102 GLY A N 1
ATOM 822 C CA . GLY A 1 102 ? 10.938 -17.922 -22.5 1 98.44 102 GLY A CA 1
ATOM 823 C C . GLY A 1 102 ? 10.688 -17.953 -21.016 1 98.44 102 GLY A C 1
ATOM 824 O O . GLY A 1 102 ? 11.453 -18.531 -20.25 1 98.44 102 GLY A O 1
ATOM 825 N N . ILE A 1 103 ? 9.57 -17.297 -20.547 1 98.75 103 ILE A N 1
ATOM 826 C CA . ILE A 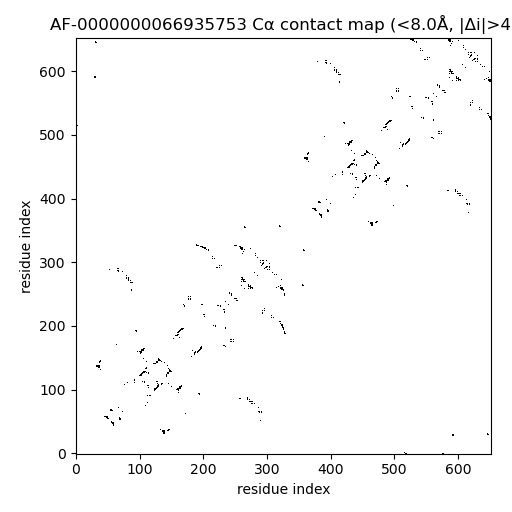1 103 ? 9.203 -17.234 -19.141 1 98.75 103 ILE A CA 1
ATOM 827 C C . ILE A 1 103 ? 7.766 -17.719 -18.969 1 98.75 103 ILE A C 1
ATOM 829 O O . ILE A 1 103 ? 6.855 -17.266 -19.656 1 98.75 103 ILE A O 1
ATOM 833 N N . LEU A 1 104 ? 7.613 -18.719 -18.094 1 98.69 104 LEU A N 1
ATOM 834 C CA . LEU A 1 104 ? 6.289 -19.234 -17.766 1 98.69 104 LEU A CA 1
ATOM 835 C C . LEU A 1 104 ? 5.918 -18.891 -16.328 1 98.69 104 LEU A C 1
ATOM 837 O O . LEU A 1 104 ? 6.637 -19.266 -15.391 1 98.69 104 LEU A O 1
ATOM 841 N N . ASP A 1 105 ? 4.836 -18.141 -16.172 1 98.25 105 ASP A N 1
ATOM 842 C CA . ASP A 1 105 ? 4.305 -17.781 -14.852 1 98.25 105 ASP A CA 1
ATOM 843 C C . ASP A 1 105 ? 3.047 -18.578 -14.531 1 98.25 105 ASP A C 1
ATOM 845 O O . ASP A 1 105 ? 1.978 -18.312 -15.086 1 98.25 105 ASP A O 1
ATOM 849 N N . ILE A 1 106 ? 3.164 -19.5 -13.578 1 96.38 106 ILE A N 1
ATOM 850 C CA . ILE A 1 106 ? 2.055 -20.375 -13.211 1 96.38 106 ILE A CA 1
ATOM 851 C C . ILE A 1 106 ? 1.3 -19.781 -12.023 1 96.38 106 ILE A C 1
ATOM 853 O O . ILE A 1 106 ? 1.905 -19.422 -11.008 1 96.38 106 ILE A O 1
ATOM 857 N N . GLY A 1 107 ? -0.055 -19.797 -12.117 1 93.38 107 GLY A N 1
ATOM 858 C CA . GLY A 1 107 ? -0.834 -19.094 -11.117 1 93.38 107 GLY A CA 1
ATOM 859 C C . GLY A 1 107 ? -0.62 -17.578 -11.141 1 93.38 107 GLY A C 1
ATOM 860 O O . GLY A 1 107 ? -0.343 -16.969 -10.109 1 93.38 107 GLY A O 1
ATOM 861 N N . THR A 1 108 ? -0.813 -17 -12.305 1 95.06 108 THR A N 1
ATOM 862 C CA . THR A 1 108 ? -0.376 -15.633 -12.555 1 95.06 108 THR A CA 1
ATOM 863 C C . THR A 1 108 ? -1.287 -14.633 -11.844 1 95.06 108 THR A C 1
ATOM 865 O O . THR A 1 108 ? -0.926 -13.469 -11.68 1 95.06 108 THR A O 1
ATOM 868 N N . GLY A 1 109 ? -2.455 -15.078 -11.422 1 91.31 109 GLY A N 1
ATOM 869 C CA . GLY A 1 109 ? -3.381 -14.164 -10.766 1 91.31 109 GLY A CA 1
ATOM 870 C C . GLY A 1 109 ? -3.83 -13.031 -11.664 1 91.31 109 GLY A C 1
ATOM 871 O O . GLY A 1 109 ? -4.277 -13.258 -12.789 1 91.31 109 GLY A O 1
ATOM 872 N N . THR A 1 110 ? -3.707 -11.844 -11.195 1 91.06 110 THR A N 1
ATOM 873 C CA . THR A 1 110 ? -4.098 -10.68 -11.984 1 91.06 110 THR A CA 1
ATOM 874 C C . THR A 1 110 ? -3.109 -10.438 -13.117 1 91.06 110 THR A C 1
ATOM 876 O O . THR A 1 110 ? -3.359 -9.609 -14 1 91.06 110 THR A O 1
ATOM 879 N N . GLY A 1 111 ? -1.997 -11.094 -13.109 1 94.25 111 GLY A N 1
ATOM 880 C CA . GLY A 1 111 ? -1.01 -10.992 -14.164 1 94.25 111 GLY A CA 1
ATOM 881 C C . GLY A 1 111 ? 0.049 -9.938 -13.898 1 94.25 111 GLY A C 1
ATOM 882 O O . GLY A 1 111 ? 0.899 -9.68 -14.75 1 94.25 111 GLY A O 1
ATOM 883 N N . SER A 1 112 ? 0.074 -9.383 -12.75 1 92.88 112 SER A N 1
ATOM 884 C CA . SER A 1 112 ? 0.957 -8.266 -12.43 1 92.88 112 SER A CA 1
ATOM 885 C C . SER A 1 112 ? 2.422 -8.648 -12.602 1 92.88 112 SER A C 1
ATOM 887 O O . SER A 1 112 ? 3.195 -7.918 -13.227 1 92.88 112 SER A O 1
ATOM 889 N N . TRP A 1 113 ? 2.791 -9.766 -12.094 1 96.25 113 TRP A N 1
ATOM 890 C CA . TRP A 1 113 ? 4.18 -10.195 -12.203 1 96.25 113 TRP A CA 1
ATOM 891 C C . TRP A 1 113 ? 4.559 -10.438 -13.664 1 96.25 113 TRP A C 1
ATOM 893 O O . TRP A 1 113 ? 5.617 -10 -14.117 1 96.25 113 TRP A O 1
ATOM 903 N N . ALA A 1 114 ? 3.74 -11.164 -14.352 1 97.12 114 ALA A N 1
ATOM 904 C CA . ALA A 1 114 ? 3.998 -11.5 -15.75 1 97.12 114 ALA A CA 1
ATOM 905 C C . ALA A 1 114 ? 4.133 -10.234 -16.594 1 97.12 114 ALA A C 1
ATOM 907 O O . ALA A 1 114 ? 4.977 -10.172 -17.5 1 97.12 114 ALA A O 1
ATOM 908 N N . LEU A 1 115 ? 3.322 -9.32 -16.344 1 94.25 115 LEU A N 1
ATOM 909 C CA . LEU A 1 115 ? 3.377 -8.047 -17.047 1 94.25 115 LEU A CA 1
ATOM 910 C C . LEU A 1 115 ? 4.719 -7.359 -16.828 1 94.25 115 LEU A C 1
ATOM 912 O O . LEU A 1 115 ? 5.344 -6.887 -17.781 1 94.25 115 LEU A O 1
ATOM 916 N N . GLU A 1 116 ? 5.156 -7.301 -15.609 1 94.69 116 GLU A N 1
ATOM 917 C CA . GLU A 1 116 ? 6.438 -6.672 -15.312 1 94.69 116 GLU A CA 1
ATOM 918 C C . GLU A 1 116 ? 7.594 -7.457 -15.922 1 94.69 116 GLU A C 1
ATOM 920 O O . GLU A 1 116 ? 8.578 -6.871 -16.375 1 94.69 116 GLU A O 1
ATOM 925 N N . ALA A 1 117 ? 7.469 -8.727 -15.883 1 97 117 ALA A N 1
ATOM 926 C CA . ALA A 1 117 ? 8.5 -9.555 -16.516 1 97 117 ALA A CA 1
ATOM 927 C C . ALA A 1 117 ? 8.602 -9.266 -18 1 97 117 ALA A C 1
ATOM 929 O O . ALA A 1 117 ? 9.695 -9.117 -18.547 1 97 117 ALA A O 1
ATOM 930 N N . ALA A 1 118 ? 7.484 -9.18 -18.641 1 96.75 118 ALA A N 1
ATOM 931 C CA . ALA A 1 118 ? 7.445 -8.914 -20.078 1 96.75 118 ALA A CA 1
ATOM 932 C C . ALA A 1 118 ? 8.047 -7.555 -20.391 1 96.75 118 ALA A C 1
ATOM 934 O O . ALA A 1 118 ? 8.711 -7.391 -21.422 1 96.75 118 ALA A O 1
ATOM 935 N N . GLU A 1 119 ? 7.812 -6.641 -19.547 1 93.5 119 GLU A N 1
ATOM 936 C CA . GLU A 1 119 ? 8.359 -5.301 -19.734 1 93.5 119 GLU A CA 1
ATOM 937 C C . GLU A 1 119 ? 9.867 -5.285 -19.516 1 93.5 119 GLU A C 1
ATOM 939 O O . GLU A 1 119 ? 10.594 -4.602 -20.234 1 93.5 119 GLU A O 1
ATOM 944 N N . ALA A 1 120 ? 10.258 -5.992 -18.516 1 94.88 120 ALA A N 1
ATOM 945 C CA . ALA A 1 120 ? 11.68 -6.008 -18.156 1 94.88 120 ALA A CA 1
ATOM 946 C C . ALA A 1 120 ? 12.5 -6.762 -19.188 1 94.88 120 ALA A C 1
ATOM 948 O O . ALA A 1 120 ? 13.68 -6.465 -19.406 1 94.88 120 ALA A O 1
ATOM 949 N N . TYR A 1 121 ? 11.852 -7.723 -19.859 1 96.94 121 TYR A N 1
ATOM 950 C CA . TYR A 1 121 ? 12.531 -8.539 -20.859 1 96.94 121 TYR A CA 1
ATOM 951 C C . TYR A 1 121 ? 11.773 -8.539 -22.172 1 96.94 121 TYR A C 1
ATOM 953 O O . TYR A 1 121 ? 11.164 -9.547 -22.547 1 96.94 121 TYR A O 1
ATOM 961 N N . PRO A 1 122 ? 11.953 -7.508 -22.922 1 95.56 122 PRO A N 1
ATOM 962 C CA . PRO A 1 122 ? 11.172 -7.355 -24.141 1 95.56 122 PRO A CA 1
ATOM 963 C C . PRO A 1 122 ? 11.484 -8.43 -25.188 1 95.56 122 PRO A C 1
ATOM 965 O O . PRO A 1 122 ? 10.68 -8.672 -26.094 1 95.56 122 PRO A O 1
ATOM 968 N N . GLY A 1 123 ? 12.625 -9.008 -25.078 1 96.31 123 GLY A N 1
ATOM 969 C CA . GLY A 1 123 ? 13 -10.062 -26 1 96.31 123 GLY A CA 1
ATOM 970 C C . GLY A 1 123 ? 12.445 -11.422 -25.609 1 96.31 123 GLY A C 1
ATOM 971 O O . GLY A 1 123 ? 12.531 -12.383 -26.375 1 96.31 123 GLY A O 1
ATOM 972 N N . ALA A 1 124 ? 11.836 -11.547 -24.469 1 97.69 124 ALA A N 1
ATOM 973 C CA . ALA A 1 124 ? 11.32 -12.812 -23.953 1 97.69 124 ALA A CA 1
ATOM 974 C C . ALA A 1 124 ? 9.859 -13.008 -24.359 1 97.69 124 ALA A C 1
ATOM 976 O O . ALA A 1 124 ? 9.109 -12.039 -24.484 1 97.69 124 ALA A O 1
ATOM 977 N N . ASN A 1 125 ? 9.531 -14.234 -24.625 1 97.94 125 ASN A N 1
ATOM 978 C CA . ASN A 1 125 ? 8.125 -14.625 -24.672 1 97.94 125 ASN A CA 1
ATOM 979 C C . ASN A 1 125 ? 7.609 -15.039 -23.297 1 97.94 125 ASN A C 1
ATOM 981 O O . ASN A 1 125 ? 8.078 -16.031 -22.734 1 97.94 125 ASN A O 1
ATOM 985 N N . VAL A 1 126 ? 6.66 -14.273 -22.781 1 98.25 126 VAL A N 1
ATOM 986 C CA . VAL A 1 126 ? 6.141 -14.516 -21.438 1 98.25 126 VAL A CA 1
ATOM 987 C C . VAL A 1 126 ? 4.727 -15.086 -21.531 1 98.25 126 VAL A C 1
ATOM 989 O O . VAL A 1 126 ? 3.881 -14.555 -22.25 1 98.25 126 VAL A O 1
ATOM 992 N N . VAL A 1 127 ? 4.508 -16.219 -20.844 1 98.19 127 VAL A N 1
ATOM 993 C CA . VAL A 1 127 ? 3.188 -16.828 -20.75 1 98.19 127 VAL A CA 1
ATOM 994 C C . VAL A 1 127 ? 2.74 -16.875 -19.281 1 98.19 127 VAL A C 1
ATOM 996 O O . VAL A 1 127 ? 3.477 -17.359 -18.422 1 98.19 127 VAL A O 1
ATOM 999 N N . GLY A 1 128 ? 1.607 -16.312 -18.969 1 97.56 128 GLY A N 1
ATOM 1000 C CA . GLY A 1 128 ? 0.973 -16.438 -17.656 1 97.56 128 GLY A CA 1
ATOM 1001 C C . GLY A 1 128 ? -0.276 -17.297 -17.688 1 97.56 128 GLY A C 1
ATOM 1002 O O . GLY A 1 128 ? -1.118 -17.156 -18.578 1 97.56 128 GLY A O 1
ATOM 1003 N N . THR A 1 129 ? -0.392 -18.219 -16.734 1 95.44 129 THR A N 1
ATOM 1004 C CA . THR A 1 129 ? -1.568 -19.078 -16.703 1 95.44 129 THR A CA 1
ATOM 1005 C C . THR A 1 129 ? -2.281 -18.969 -15.359 1 95.44 129 THR A C 1
ATOM 1007 O O . THR A 1 129 ? -1.643 -18.766 -14.32 1 95.44 129 THR A O 1
ATOM 1010 N N . ASP A 1 130 ? -3.527 -19.062 -15.367 1 91.5 130 ASP A N 1
ATOM 1011 C CA . ASP A 1 130 ? -4.359 -19.078 -14.172 1 91.5 130 ASP A CA 1
ATOM 1012 C C . ASP A 1 130 ? -5.699 -19.766 -14.445 1 91.5 130 ASP A C 1
ATOM 1014 O O . ASP A 1 130 ? -6.059 -19.984 -15.602 1 91.5 130 ASP A O 1
ATOM 1018 N N . LEU A 1 131 ? -6.418 -20.078 -13.367 1 84.19 131 LEU A N 1
ATOM 1019 C CA . LEU A 1 131 ? -7.734 -20.703 -13.492 1 84.19 131 LEU A CA 1
ATOM 1020 C C . LEU A 1 131 ? -8.773 -19.688 -13.961 1 84.19 131 LEU A C 1
ATOM 1022 O O . LEU A 1 131 ? -9.758 -20.047 -14.602 1 84.19 131 LEU A O 1
ATOM 1026 N N . SER A 1 132 ? -8.555 -18.453 -13.617 1 81.06 132 SER A N 1
ATOM 1027 C CA . SER A 1 132 ? -9.539 -17.406 -13.883 1 81.06 132 SER A CA 1
ATOM 1028 C C . SER A 1 132 ? -9.016 -16.406 -14.914 1 81.06 132 SER A C 1
ATOM 1030 O O . SER A 1 132 ? -7.848 -16.016 -14.875 1 81.06 132 SER A O 1
ATOM 1032 N N . PRO A 1 133 ? -9.867 -16.047 -15.797 1 82.81 133 PRO A N 1
ATOM 1033 C CA . PRO A 1 133 ? -9.484 -15.055 -16.797 1 82.81 133 PRO A CA 1
ATOM 1034 C C . PRO A 1 133 ? -9.633 -13.625 -16.297 1 82.81 133 PRO A C 1
ATOM 1036 O O . PRO A 1 133 ? -10.367 -12.828 -16.875 1 82.81 133 PRO A O 1
ATOM 1039 N N . ILE A 1 134 ? -8.906 -13.266 -15.344 1 82.19 134 ILE A N 1
ATOM 1040 C CA . ILE A 1 134 ? -9.078 -11.953 -14.727 1 82.19 134 ILE A CA 1
ATOM 1041 C C . ILE A 1 134 ? -7.945 -11.023 -15.148 1 82.19 134 ILE A C 1
ATOM 1043 O O . ILE A 1 134 ? -7.816 -9.914 -14.625 1 82.19 134 ILE A O 1
ATOM 1047 N N . GLN A 1 135 ? -7.129 -11.469 -16.109 1 87.81 135 GLN A N 1
ATOM 1048 C CA . GLN A 1 135 ? -5.992 -10.68 -16.562 1 87.81 135 GLN A CA 1
ATOM 1049 C C . GLN A 1 135 ? -6.418 -9.664 -17.625 1 87.81 135 GLN A C 1
ATOM 1051 O O . GLN A 1 135 ? -7.465 -9.82 -18.25 1 87.81 135 GLN A O 1
ATOM 1056 N N . PRO A 1 136 ? -5.652 -8.648 -17.719 1 82.56 136 PRO A N 1
ATOM 1057 C CA . PRO A 1 136 ? -6.004 -7.641 -18.719 1 82.56 136 PRO A CA 1
ATOM 1058 C C . PRO A 1 136 ? -5.957 -8.18 -20.141 1 82.56 136 PRO A C 1
ATOM 1060 O O . PRO A 1 136 ? -5.141 -9.055 -20.453 1 82.56 136 PRO A O 1
ATOM 1063 N N . ASN A 1 137 ? -6.762 -7.496 -20.891 1 77.75 137 ASN A N 1
ATOM 1064 C CA . ASN A 1 137 ? -6.816 -7.875 -22.297 1 77.75 137 ASN A CA 1
ATOM 1065 C C . ASN A 1 137 ? -5.711 -7.195 -23.109 1 77.75 137 ASN A C 1
ATOM 1067 O O . ASN A 1 137 ? -5.25 -7.738 -24.109 1 77.75 137 ASN A O 1
ATOM 1071 N N . TYR A 1 138 ? -5.406 -6.094 -22.719 1 74.88 138 TYR A N 1
ATOM 1072 C CA . TYR A 1 138 ? -4.379 -5.34 -23.438 1 74.88 138 TYR A CA 1
ATOM 1073 C C . TYR A 1 138 ? -3.029 -5.465 -22.75 1 74.88 138 TYR A C 1
ATOM 1075 O O . TYR A 1 138 ? -2.838 -4.934 -21.656 1 74.88 138 TYR A O 1
ATOM 1083 N N . VAL A 1 139 ? -2.182 -6.273 -23.359 1 86.62 139 VAL A N 1
ATOM 1084 C CA . VAL A 1 139 ? -0.863 -6.531 -22.781 1 86.62 139 VAL A CA 1
ATOM 1085 C C . VAL A 1 139 ? 0.21 -6.297 -23.844 1 86.62 139 VAL A C 1
ATOM 1087 O O . VAL A 1 139 ? -0.105 -6.012 -25 1 86.62 139 VAL A O 1
ATOM 1090 N N . THR A 1 140 ? 1.464 -6.23 -23.453 1 88.5 140 THR A N 1
ATOM 1091 C CA . THR A 1 140 ? 2.584 -6.129 -24.375 1 88.5 140 THR A CA 1
ATOM 1092 C C . THR A 1 140 ? 2.574 -7.293 -25.359 1 88.5 140 THR A C 1
ATOM 1094 O O . THR A 1 140 ? 2.084 -8.383 -25.047 1 88.5 140 THR A O 1
ATOM 1097 N N . PRO A 1 141 ? 3.111 -7.094 -26.516 1 93.06 141 PRO A N 1
ATOM 1098 C CA . PRO A 1 141 ? 3.049 -8.117 -27.562 1 93.06 141 PRO A CA 1
ATOM 1099 C C . PRO A 1 141 ? 3.736 -9.422 -27.156 1 93.06 141 PRO A C 1
ATOM 1101 O O . PRO A 1 141 ? 3.418 -10.484 -27.688 1 93.06 141 PRO A O 1
ATOM 1104 N N . ASN A 1 142 ? 4.652 -9.32 -26.281 1 97 142 ASN A N 1
ATOM 1105 C CA . ASN A 1 142 ? 5.422 -10.508 -25.922 1 97 142 ASN A CA 1
ATOM 1106 C C . ASN A 1 142 ? 4.82 -11.219 -24.703 1 97 142 ASN A C 1
ATOM 1108 O O . ASN A 1 142 ? 5.477 -12.062 -24.094 1 97 142 ASN A O 1
ATOM 1112 N N . LEU A 1 143 ? 3.629 -10.891 -24.312 1 97.38 143 LEU A N 1
ATOM 1113 C CA . LEU A 1 143 ? 2.947 -11.5 -23.172 1 97.38 143 LEU A CA 1
ATOM 1114 C C . LEU A 1 143 ? 1.63 -12.133 -23.609 1 97.38 143 LEU A C 1
ATOM 1116 O O . LEU A 1 143 ? 0.848 -11.516 -24.328 1 97.38 143 LEU A O 1
ATOM 1120 N N . THR A 1 144 ? 1.433 -13.336 -23.188 1 96.25 144 THR A N 1
ATOM 1121 C CA . THR A 1 144 ? 0.17 -14.031 -23.422 1 96.25 144 THR A CA 1
ATOM 1122 C C . THR A 1 144 ? -0.366 -14.617 -22.125 1 96.25 144 THR A C 1
ATOM 1124 O O . THR A 1 144 ? 0.393 -15.18 -21.328 1 96.25 144 THR A O 1
ATOM 1127 N N . PHE A 1 145 ? -1.634 -14.453 -21.953 1 95.19 145 PHE A N 1
ATOM 1128 C CA . PHE A 1 145 ? -2.309 -15.109 -20.828 1 95.19 145 PHE A CA 1
ATOM 1129 C C . PHE A 1 145 ? -3.146 -16.281 -21.328 1 95.19 145 PHE A C 1
ATOM 1131 O O . PHE A 1 145 ? -3.801 -16.188 -22.359 1 95.19 145 PHE A O 1
ATOM 1138 N N . GLU A 1 146 ? -3.1 -17.375 -20.578 1 93.38 146 GLU A N 1
ATOM 1139 C CA . GLU A 1 146 ? -3.875 -18.562 -20.906 1 93.38 146 GLU A CA 1
ATOM 1140 C C . GLU A 1 146 ? -4.586 -19.125 -19.672 1 93.38 146 GLU A C 1
ATOM 1142 O O . GLU A 1 146 ? -4.051 -19.062 -18.562 1 93.38 146 GLU A O 1
ATOM 1147 N N . ILE A 1 147 ? -5.797 -19.656 -19.906 1 88.56 147 ILE A N 1
ATOM 1148 C CA . ILE A 1 147 ? -6.496 -20.344 -18.828 1 88.56 147 ILE A CA 1
ATOM 1149 C C . ILE A 1 147 ? -5.977 -21.781 -18.719 1 88.56 147 ILE A C 1
ATOM 1151 O O . ILE A 1 147 ? -6.016 -22.531 -19.688 1 88.56 147 ILE A O 1
ATOM 1155 N N . ALA A 1 148 ? -5.473 -22.094 -17.594 1 89.31 148 ALA A N 1
ATOM 1156 C CA . ALA A 1 148 ? -4.945 -23.438 -17.391 1 89.31 148 ALA A CA 1
ATOM 1157 C C . ALA A 1 148 ? -4.957 -23.828 -15.914 1 89.31 148 ALA A C 1
ATOM 1159 O O . ALA A 1 148 ? -4.844 -22.953 -15.047 1 89.31 148 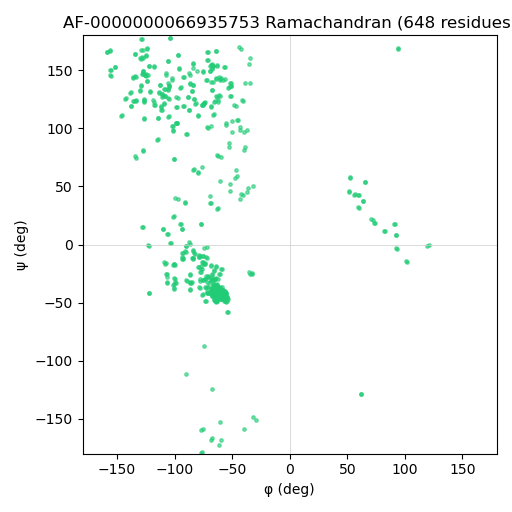ALA A O 1
ATOM 1160 N N . ASP A 1 149 ? -5.105 -25.109 -15.695 1 88.38 149 ASP A N 1
ATOM 1161 C CA . ASP A 1 149 ? -5.023 -25.672 -14.352 1 88.38 149 ASP A CA 1
ATOM 1162 C C . ASP A 1 149 ? -3.639 -26.266 -14.086 1 88.38 149 ASP A C 1
ATOM 1164 O O . ASP A 1 149 ? -3.232 -27.219 -14.75 1 88.38 149 ASP A O 1
ATOM 1168 N N . ALA A 1 150 ? -2.943 -25.734 -13.109 1 91.19 150 ALA A N 1
ATOM 1169 C CA . ALA A 1 150 ? -1.576 -26.141 -12.805 1 91.19 150 ALA A CA 1
ATOM 1170 C C . ALA A 1 150 ? -1.532 -27.609 -12.352 1 91.19 150 ALA A C 1
ATOM 1172 O O . ALA A 1 150 ? -0.472 -28.234 -12.375 1 91.19 150 ALA A O 1
ATOM 1173 N N . ASP A 1 151 ? -2.678 -28.125 -11.938 1 88.88 151 ASP A N 1
ATOM 1174 C CA . ASP A 1 151 ? -2.73 -29.5 -11.445 1 88.88 151 ASP A CA 1
ATOM 1175 C C . ASP A 1 151 ? -3.018 -30.484 -12.578 1 88.88 151 ASP A C 1
ATOM 1177 O O . ASP A 1 151 ? -3.047 -31.703 -12.359 1 88.88 151 ASP A O 1
ATOM 1181 N N . GLU A 1 152 ? -3.188 -30 -13.703 1 91.75 152 GLU A N 1
ATOM 1182 C CA . GLU A 1 152 ? -3.352 -30.844 -14.891 1 91.75 152 GLU A CA 1
ATOM 1183 C C . GLU A 1 152 ? -2.078 -30.859 -15.734 1 91.75 152 GLU A C 1
ATOM 1185 O O . GLU A 1 152 ? -1.075 -30.25 -15.367 1 91.75 152 GLU A O 1
ATOM 1190 N N . GLU A 1 153 ? -2.172 -31.656 -16.797 1 93.5 153 GLU A N 1
ATOM 1191 C CA . GLU A 1 153 ? -1.011 -31.734 -17.672 1 93.5 153 GLU A CA 1
ATOM 1192 C C . GLU A 1 153 ? -0.756 -30.422 -18.391 1 93.5 153 GLU A C 1
ATOM 1194 O O . GLU A 1 153 ? -1.693 -29.766 -18.859 1 93.5 153 GLU A O 1
ATOM 1199 N N . TRP A 1 154 ? 0.534 -30.047 -18.344 1 94.56 154 TRP A N 1
ATOM 1200 C CA . TRP A 1 154 ? 0.919 -28.797 -19 1 94.56 154 TRP A CA 1
ATOM 1201 C C . TRP A 1 154 ? 1.277 -29.047 -20.453 1 94.56 154 TRP A C 1
ATOM 1203 O O . TRP A 1 154 ? 2.086 -29.922 -20.766 1 94.56 154 TRP A O 1
ATOM 1213 N N . GLU A 1 155 ? 0.685 -28.344 -21.375 1 91.56 155 GLU A N 1
ATOM 1214 C CA . GLU A 1 155 ? 1.001 -28.438 -22.797 1 91.56 155 GLU A CA 1
ATOM 1215 C C . GLU A 1 155 ? 1.313 -27.062 -23.391 1 91.56 155 GLU A C 1
ATOM 1217 O O . GLU A 1 155 ? 0.428 -26.219 -23.5 1 91.56 155 GLU A O 1
ATOM 1222 N N . PHE A 1 156 ? 2.561 -26.875 -23.688 1 93.94 156 PHE A N 1
ATOM 1223 C CA . PHE A 1 156 ? 2.998 -25.641 -24.344 1 93.94 156 PHE A CA 1
ATOM 1224 C C . PHE A 1 156 ? 3.801 -25.953 -25.594 1 93.94 156 PHE A C 1
ATOM 1226 O O . PHE A 1 156 ? 4.523 -26.953 -25.641 1 93.94 156 PHE A O 1
ATOM 1233 N N . PRO A 1 157 ? 3.715 -25.125 -26.625 1 91.38 157 PRO A N 1
ATOM 1234 C CA . PRO A 1 157 ? 4.445 -25.359 -27.875 1 91.38 157 PRO A CA 1
ATOM 1235 C C . PRO A 1 157 ? 5.93 -25.031 -27.766 1 91.38 157 PRO A C 1
ATOM 1237 O O . PRO A 1 157 ? 6.723 -25.406 -28.641 1 91.38 157 PRO A O 1
ATOM 1240 N N . GLN A 1 158 ? 6.328 -24.344 -26.781 1 92.81 158 GLN A N 1
ATOM 1241 C CA . GLN A 1 158 ? 7.719 -23.938 -26.594 1 92.81 158 GLN A CA 1
ATOM 1242 C C . GLN A 1 158 ? 8.25 -24.391 -25.234 1 92.81 158 GLN A C 1
ATOM 1244 O O . GLN A 1 158 ? 7.473 -24.797 -24.375 1 92.81 158 GLN A O 1
ATOM 1249 N N . ARG A 1 159 ? 9.586 -24.391 -25.125 1 96 159 ARG A N 1
ATOM 1250 C CA . ARG A 1 159 ? 10.234 -24.594 -23.844 1 96 159 ARG A CA 1
ATOM 1251 C C . ARG A 1 159 ? 10.609 -23.266 -23.203 1 96 159 ARG A C 1
ATOM 1253 O O . ARG A 1 159 ? 10.586 -22.219 -23.859 1 96 159 ARG A O 1
ATOM 1260 N N . PHE A 1 160 ? 10.867 -23.312 -21.938 1 98.5 160 PHE A N 1
ATOM 1261 C CA . PHE A 1 160 ? 11.07 -22.078 -21.203 1 98.5 160 PHE A CA 1
ATOM 1262 C C . PHE A 1 160 ? 12.438 -22.062 -20.531 1 98.5 160 PHE A C 1
ATOM 1264 O O . PHE A 1 160 ? 13.008 -23.125 -20.266 1 98.5 160 PHE A O 1
ATOM 1271 N N . ASP A 1 161 ? 12.961 -20.828 -20.312 1 98.62 161 ASP A N 1
ATOM 1272 C CA . ASP A 1 161 ? 14.172 -20.656 -19.516 1 98.62 161 ASP A CA 1
ATOM 1273 C C . ASP A 1 161 ? 13.852 -20.547 -18.031 1 98.62 161 ASP A C 1
ATOM 1275 O O . ASP A 1 161 ? 14.695 -20.844 -17.188 1 98.62 161 ASP A O 1
ATOM 1279 N N . LEU A 1 162 ? 12.625 -20.094 -17.719 1 98.75 162 LEU A N 1
ATOM 1280 C CA . LEU A 1 162 ? 12.195 -19.875 -16.344 1 98.75 162 LEU A CA 1
ATOM 1281 C C . LEU A 1 162 ? 10.727 -20.266 -16.172 1 98.75 162 LEU A C 1
ATOM 1283 O O . LEU A 1 162 ? 9.867 -19.828 -16.938 1 98.75 162 LEU A O 1
ATOM 1287 N N . VAL A 1 163 ? 10.508 -21.125 -15.211 1 98.5 163 VAL A N 1
ATOM 1288 C CA . VAL A 1 163 ? 9.172 -21.344 -14.672 1 98.5 163 VAL A CA 1
ATOM 1289 C C . VAL A 1 163 ? 9.062 -20.688 -13.297 1 98.5 163 VAL A C 1
ATOM 1291 O O . VAL A 1 163 ? 9.883 -20.938 -12.414 1 98.5 163 VAL A O 1
ATOM 1294 N N . HIS A 1 164 ? 8.039 -19.844 -13.172 1 97.81 164 HIS A N 1
ATOM 1295 C CA . HIS A 1 164 ? 7.898 -19.016 -11.977 1 97.81 164 HIS A CA 1
ATOM 1296 C C . HIS A 1 164 ? 6.539 -19.234 -11.32 1 97.81 164 HIS A C 1
ATOM 1298 O O . HIS A 1 164 ? 5.535 -19.406 -12.008 1 97.81 164 HIS A O 1
ATOM 1304 N N . THR A 1 165 ? 6.535 -19.266 -9.984 1 95.12 165 THR A N 1
ATOM 1305 C CA . THR A 1 165 ? 5.297 -19.156 -9.227 1 95.12 165 THR A CA 1
ATOM 1306 C C . THR A 1 165 ? 5.465 -18.203 -8.047 1 95.12 165 THR A C 1
ATOM 1308 O O . THR A 1 165 ? 6.562 -18.078 -7.5 1 95.12 165 THR A O 1
ATOM 1311 N N . ARG A 1 166 ? 4.445 -17.5 -7.781 1 93.38 166 ARG A N 1
ATOM 1312 C CA . ARG A 1 166 ? 4.406 -16.641 -6.605 1 93.38 166 ARG A CA 1
ATOM 1313 C C . ARG A 1 166 ? 3.074 -16.766 -5.875 1 93.38 166 ARG A C 1
ATOM 1315 O O . ARG A 1 166 ? 2.014 -16.547 -6.461 1 93.38 166 ARG A O 1
ATOM 1322 N N . ILE A 1 167 ? 3.154 -17.125 -4.59 1 87.81 167 ILE A N 1
ATOM 1323 C CA . ILE A 1 167 ? 2.021 -17.219 -3.676 1 87.81 167 ILE A CA 1
ATOM 1324 C C . ILE A 1 167 ? 1.056 -18.297 -4.145 1 87.81 167 ILE A C 1
ATOM 1326 O O . ILE A 1 167 ? -0.158 -18.094 -4.18 1 87.81 167 ILE A O 1
ATOM 1330 N N . MET A 1 168 ? 1.523 -19.344 -4.641 1 83.5 168 MET A N 1
ATOM 1331 C CA . MET A 1 168 ? 0.736 -20.5 -5.027 1 83.5 168 MET A CA 1
ATOM 1332 C C . MET A 1 168 ? 0.666 -21.516 -3.891 1 83.5 168 MET A C 1
ATOM 1334 O O . MET A 1 168 ? -0.237 -22.359 -3.854 1 83.5 168 MET A O 1
ATOM 1338 N N . SER A 1 169 ? 1.53 -21.281 -2.91 1 69.62 169 SER A N 1
ATOM 1339 C CA . SER A 1 169 ? 1.812 -22.266 -1.867 1 69.62 169 SER A CA 1
ATOM 1340 C C . SER A 1 169 ? 0.605 -23.156 -1.608 1 69.62 169 SER A C 1
ATOM 1342 O O . SER A 1 169 ? -0.259 -23.312 -2.475 1 69.62 169 SER A O 1
ATOM 1344 N N . ASP A 1 170 ? 0.475 -23.641 -0.384 1 61.53 170 ASP A N 1
ATOM 1345 C CA . ASP A 1 170 ? -0.255 -24.844 0.021 1 61.53 170 ASP A CA 1
ATOM 1346 C C . ASP A 1 170 ? -1.761 -24.578 0.039 1 61.53 170 ASP A C 1
ATOM 1348 O O . ASP A 1 170 ? -2.537 -25.453 0.447 1 61.53 170 ASP A O 1
ATOM 1352 N N . PHE A 1 171 ? -2.029 -23.453 -0.682 1 68.19 171 PHE A N 1
ATOM 1353 C CA . PHE A 1 171 ? -3.479 -23.312 -0.628 1 68.19 171 PHE A CA 1
ATOM 1354 C C . PHE A 1 171 ? -4.074 -23.297 -2.031 1 68.19 171 PHE A C 1
ATOM 1356 O O . PHE A 1 171 ? -5.297 -23.266 -2.191 1 68.19 171 PHE A O 1
ATOM 1363 N N . THR A 1 172 ? -3.178 -23.391 -2.988 1 76.19 172 THR A N 1
ATOM 1364 C CA . THR A 1 172 ? -3.682 -23.359 -4.359 1 76.19 172 THR A CA 1
ATOM 1365 C C . THR A 1 172 ? -3.271 -24.609 -5.113 1 76.19 172 THR A C 1
ATOM 1367 O O . THR A 1 172 ? -4.082 -25.203 -5.836 1 76.19 172 THR A O 1
ATOM 1370 N N . LEU A 1 173 ? -2.055 -25.047 -4.938 1 81.31 173 LEU A N 1
ATOM 1371 C CA . LEU A 1 173 ? -1.539 -26.219 -5.641 1 81.31 173 LEU A CA 1
ATOM 1372 C C . LEU A 1 173 ? -1.865 -27.5 -4.875 1 81.31 173 LEU A C 1
ATOM 1374 O O . LEU A 1 173 ? 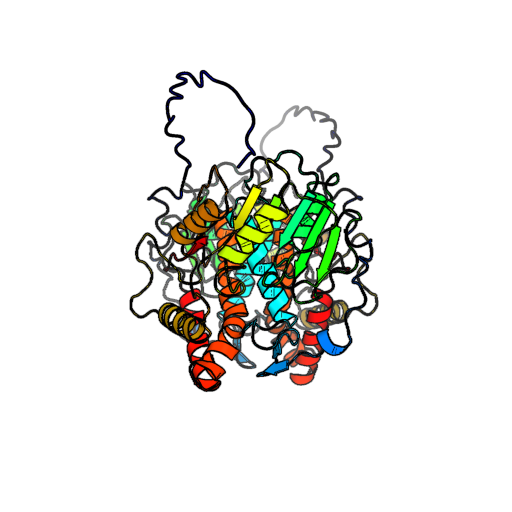-1.654 -27.562 -3.662 1 81.31 173 LEU A O 1
ATOM 1378 N N . ARG A 1 174 ? -2.238 -28.484 -5.555 1 80.12 174 ARG A N 1
ATOM 1379 C CA . ARG A 1 174 ? -2.584 -29.75 -4.922 1 80.12 174 ARG A CA 1
ATOM 1380 C C . ARG A 1 174 ? -1.362 -30.656 -4.797 1 80.12 174 ARG A C 1
ATOM 1382 O O . ARG A 1 174 ? -1.271 -31.469 -3.871 1 80.12 174 ARG A O 1
ATOM 1389 N N . SER A 1 175 ? -0.468 -30.531 -5.707 1 85.56 175 SER A N 1
ATOM 1390 C CA . SER A 1 175 ? 0.679 -31.438 -5.703 1 85.56 175 SER A CA 1
ATOM 1391 C C . SER A 1 175 ? 1.937 -30.734 -6.203 1 85.56 175 SER A C 1
ATOM 1393 O O . SER A 1 175 ? 2.109 -30.547 -7.406 1 85.56 175 SER A O 1
ATOM 1395 N N . TRP A 1 176 ? 2.873 -30.516 -5.273 1 89.25 176 TRP A N 1
ATOM 1396 C CA . TRP A 1 176 ? 4.164 -29.938 -5.637 1 89.25 176 TRP A CA 1
ATOM 1397 C C . TRP A 1 176 ? 4.977 -30.906 -6.488 1 89.25 176 TRP A C 1
ATOM 1399 O O . TRP A 1 176 ? 5.613 -30.5 -7.461 1 89.25 176 TRP A O 1
ATOM 1409 N N . PRO A 1 177 ? 4.902 -32.219 -6.176 1 91.38 177 PRO A N 1
ATOM 1410 C CA . PRO A 1 177 ? 5.617 -33.156 -7.035 1 91.38 177 PRO A CA 1
ATOM 1411 C C . PRO A 1 177 ? 5.16 -33.094 -8.492 1 91.38 177 PRO A C 1
ATOM 1413 O O . PRO A 1 177 ? 5.996 -33.062 -9.398 1 91.38 177 PRO A O 1
ATOM 1416 N N . HIS A 1 178 ? 3.863 -33.062 -8.648 1 92.81 178 HIS A N 1
ATOM 1417 C CA . HIS A 1 178 ? 3.342 -32.938 -10 1 92.81 178 HIS A CA 1
ATOM 1418 C C . HIS A 1 178 ? 3.812 -31.641 -10.648 1 92.81 178 HIS A C 1
ATOM 1420 O O . HIS A 1 178 ? 4.223 -31.641 -11.812 1 92.81 178 HIS A O 1
ATOM 1426 N N . PHE A 1 179 ? 3.732 -30.578 -9.914 1 93.81 179 PHE A N 1
ATOM 1427 C CA . PHE A 1 179 ? 4.152 -29.266 -10.398 1 93.81 179 PHE A CA 1
ATOM 1428 C C . PHE A 1 179 ? 5.594 -29.312 -10.898 1 93.81 179 PHE A C 1
ATOM 1430 O O . PHE A 1 179 ? 5.887 -28.844 -12.008 1 93.81 179 PHE A O 1
ATOM 1437 N N . PHE A 1 180 ? 6.5 -29.875 -10.102 1 96.12 180 PHE A N 1
ATOM 1438 C CA . PHE A 1 180 ? 7.918 -29.859 -10.438 1 96.12 180 PHE A CA 1
ATOM 1439 C C . PHE A 1 180 ? 8.195 -30.812 -11.602 1 96.12 180 PHE A C 1
ATOM 1441 O O . PHE A 1 180 ? 9.078 -30.547 -12.422 1 96.12 180 PHE A O 1
ATOM 1448 N N . GLU A 1 181 ? 7.445 -31.891 -11.703 1 96.75 181 GLU A N 1
ATOM 1449 C CA . GLU A 1 181 ? 7.582 -32.781 -12.844 1 96.75 181 GLU A CA 1
ATOM 1450 C C . GLU A 1 181 ? 7.219 -32.062 -14.148 1 96.75 181 GLU A C 1
ATOM 1452 O O . GLU A 1 181 ? 7.945 -32.156 -15.141 1 96.75 181 GLU A O 1
ATOM 1457 N N . GLN A 1 182 ? 6.07 -31.406 -14.094 1 97.25 182 GLN A N 1
ATOM 1458 C CA . GLN A 1 182 ? 5.629 -30.641 -15.266 1 97.25 182 GLN A CA 1
ATOM 1459 C C . GLN A 1 182 ? 6.613 -29.531 -15.609 1 97.25 182 GLN A C 1
ATOM 1461 O O . GLN A 1 182 ? 6.949 -29.328 -16.781 1 97.25 182 GLN A O 1
ATOM 1466 N N . ALA A 1 183 ? 7.062 -28.812 -14.594 1 97.69 183 ALA A N 1
ATOM 1467 C CA . ALA A 1 183 ? 8.031 -27.734 -14.797 1 97.69 183 ALA A CA 1
ATOM 1468 C C . ALA A 1 183 ? 9.305 -28.266 -15.445 1 97.69 183 ALA A C 1
ATOM 1470 O O . ALA A 1 183 ? 9.828 -27.656 -16.391 1 97.69 183 ALA A O 1
ATOM 1471 N N . PHE A 1 184 ? 9.773 -29.375 -14.969 1 97.44 184 PHE A N 1
ATOM 1472 C CA . PHE A 1 184 ? 10.992 -29.984 -15.492 1 97.44 184 PHE A CA 1
ATOM 1473 C C . PHE A 1 184 ? 10.844 -30.312 -16.969 1 97.44 184 PHE A C 1
ATOM 1475 O O . PHE A 1 184 ? 11.766 -30.094 -17.75 1 97.44 184 PHE A O 1
ATOM 1482 N N . GLN A 1 185 ? 9.688 -30.766 -17.312 1 96.31 185 GLN A N 1
ATOM 1483 C CA . GLN A 1 185 ? 9.422 -31.188 -18.688 1 96.31 185 GLN A CA 1
ATOM 1484 C C . GLN A 1 185 ? 9.32 -29.969 -19.625 1 96.31 185 GLN A C 1
ATOM 1486 O O . GLN A 1 185 ? 9.664 -30.062 -20.797 1 96.31 185 GLN A O 1
ATOM 1491 N N . CYS A 1 186 ? 8.945 -28.859 -19.125 1 97 186 CYS A N 1
ATOM 1492 C CA . CYS A 1 186 ? 8.68 -27.672 -19.953 1 97 186 CYS A CA 1
ATOM 1493 C C . CYS A 1 186 ? 9.922 -26.797 -20.062 1 97 186 CYS A C 1
ATOM 1495 O O . CYS A 1 186 ? 9.977 -25.891 -20.891 1 97 186 CYS A O 1
ATOM 1497 N N . LEU A 1 187 ? 10.906 -27.062 -19.266 1 97.88 187 LEU A N 1
ATOM 1498 C CA . LEU A 1 187 ? 12.094 -26.219 -19.219 1 97.88 187 LEU A CA 1
ATOM 1499 C C . LEU A 1 187 ? 13.109 -26.656 -20.266 1 97.88 187 LEU A C 1
ATOM 1501 O O . LEU A 1 187 ? 13.234 -27.844 -20.562 1 97.88 187 LEU A O 1
ATOM 1505 N N . GLN A 1 188 ? 13.852 -25.688 -20.828 1 96.25 188 GLN A N 1
ATOM 1506 C CA . GLN A 1 188 ? 15.062 -25.969 -21.594 1 96.25 188 GLN A CA 1
ATOM 1507 C C . GLN A 1 188 ? 16.156 -26.516 -20.688 1 96.25 188 GLN A C 1
ATOM 1509 O O . GLN A 1 188 ? 16.172 -26.25 -19.484 1 96.25 188 GLN A O 1
ATOM 1514 N N . PRO A 1 189 ? 17 -27.359 -21.438 1 94.81 189 PRO A N 1
ATOM 1515 C CA . PRO A 1 189 ? 18.188 -27.688 -20.641 1 94.81 189 PRO A CA 1
ATOM 1516 C C . PRO A 1 189 ? 18.875 -26.438 -20.062 1 94.81 189 PRO A C 1
ATOM 1518 O O . PRO A 1 189 ? 19.094 -25.469 -20.781 1 94.81 189 PRO A O 1
ATOM 1521 N N . GLY A 1 190 ? 19.094 -26.453 -18.766 1 95.81 190 GLY A N 1
ATOM 1522 C CA . GLY A 1 190 ? 19.703 -25.297 -18.125 1 95.81 190 GLY A CA 1
ATOM 1523 C C . GLY A 1 190 ? 18.688 -24.312 -17.578 1 95.81 190 GLY A C 1
ATOM 1524 O O . GLY A 1 190 ? 19.047 -23.344 -16.922 1 95.81 190 GLY A O 1
ATOM 1525 N N . GLY A 1 191 ? 17.375 -24.609 -17.844 1 98.06 191 GLY A N 1
ATOM 1526 C CA . GLY A 1 191 ? 16.328 -23.734 -17.344 1 98.06 191 GLY A CA 1
ATOM 1527 C C . GLY A 1 191 ? 16.141 -23.812 -15.844 1 98.06 191 GLY A C 1
ATOM 1528 O O . GLY A 1 191 ? 16.719 -24.688 -15.188 1 98.06 191 GLY A O 1
ATOM 1529 N N . TRP A 1 192 ? 15.414 -22.844 -15.266 1 98.56 192 TRP A N 1
ATOM 1530 C CA . TRP A 1 192 ? 15.242 -22.734 -13.82 1 98.56 192 TRP A CA 1
ATOM 1531 C C . TRP A 1 192 ? 13.766 -22.703 -13.453 1 98.56 192 TRP A C 1
ATOM 1533 O O . TRP A 1 192 ? 12.938 -22.203 -14.219 1 98.56 192 TRP A O 1
ATOM 1543 N N . VAL A 1 193 ? 13.492 -23.281 -12.305 1 98.19 193 VAL A N 1
ATOM 1544 C CA . VAL A 1 193 ? 12.203 -23.062 -11.648 1 98.19 193 VAL A CA 1
ATOM 1545 C C . VAL A 1 193 ? 12.398 -22.25 -10.375 1 98.19 193 VAL A C 1
ATOM 1547 O O . VAL A 1 193 ? 13.367 -22.469 -9.633 1 98.19 193 VAL A O 1
ATOM 1550 N N . GLU A 1 194 ? 11.641 -21.219 -10.219 1 97.69 194 GLU A N 1
ATOM 1551 C CA . GLU A 1 194 ? 11.68 -20.406 -9.008 1 97.69 194 GLU A CA 1
ATOM 1552 C C . GLU A 1 194 ? 10.289 -20.25 -8.398 1 97.69 194 GLU A C 1
ATOM 1554 O O . GLU A 1 194 ? 9.344 -19.844 -9.078 1 97.69 194 GLU A O 1
ATOM 1559 N N . CYS A 1 195 ? 10.188 -20.672 -7.152 1 95.31 195 CYS A N 1
ATOM 1560 C CA . CYS A 1 195 ? 8.953 -20.531 -6.387 1 95.31 195 CYS A CA 1
ATOM 1561 C C . CYS A 1 195 ? 9.109 -19.516 -5.27 1 95.31 195 CYS A C 1
ATOM 1563 O O . CYS A 1 195 ? 9.961 -19.672 -4.391 1 95.31 195 CYS A O 1
ATOM 1565 N N . GLN A 1 196 ? 8.359 -18.406 -5.355 1 95.25 196 GLN A N 1
ATOM 1566 C CA . GLN A 1 196 ? 8.312 -17.391 -4.309 1 95.25 196 GLN A CA 1
ATOM 1567 C C . GLN A 1 196 ? 7.051 -17.531 -3.461 1 95.25 196 GLN A C 1
ATOM 1569 O O . GLN A 1 196 ? 5.973 -17.109 -3.873 1 95.25 196 GLN A O 1
ATOM 1574 N N . GLU A 1 197 ? 7.223 -18.109 -2.283 1 92.12 197 GLU A N 1
ATOM 1575 C CA . GLU A 1 197 ? 6.09 -18.516 -1.454 1 92.12 197 GLU A CA 1
ATOM 1576 C C . GLU A 1 197 ? 6.215 -17.953 -0.039 1 92.12 197 GLU A C 1
ATOM 1578 O O . GLU A 1 197 ? 7.32 -17.656 0.423 1 92.12 197 GLU A O 1
ATOM 1583 N N . PHE A 1 198 ? 5.031 -17.688 0.581 1 88 198 PHE A N 1
ATOM 1584 C CA . PHE A 1 198 ? 5.109 -17.219 1.957 1 88 198 PHE A CA 1
ATOM 1585 C C . PHE A 1 198 ? 4.105 -17.938 2.84 1 88 198 PHE A C 1
ATOM 1587 O O . PHE A 1 198 ? 3.248 -18.672 2.34 1 88 198 PHE A O 1
ATOM 1594 N N . ASP A 1 199 ? 4.297 -17.844 4.148 1 87.88 199 ASP A N 1
ATOM 1595 C CA . ASP A 1 199 ? 3.461 -18.469 5.172 1 87.88 199 ASP A CA 1
ATOM 1596 C C . ASP A 1 199 ? 2.588 -17.422 5.867 1 87.88 199 ASP A C 1
ATOM 1598 O O . ASP A 1 199 ? 3.076 -16.359 6.266 1 87.88 199 ASP A O 1
ATOM 1602 N N . TYR A 1 200 ? 1.283 -17.766 6.004 1 86.62 200 TYR A N 1
ATOM 1603 C CA . TYR A 1 200 ? 0.373 -16.828 6.66 1 86.62 200 TYR A CA 1
ATOM 1604 C C . TYR A 1 200 ? 0.528 -16.891 8.18 1 86.62 200 TYR A C 1
ATOM 1606 O O . TYR A 1 200 ? -0.023 -16.062 8.898 1 86.62 200 TYR A O 1
ATOM 1614 N N . ASN A 1 201 ? 1.226 -17.859 8.617 1 90.5 201 ASN A N 1
ATOM 1615 C CA . ASN A 1 201 ? 1.53 -17.891 10.047 1 90.5 201 ASN A CA 1
ATOM 1616 C C . ASN A 1 201 ? 2.68 -16.953 10.391 1 90.5 201 ASN A C 1
ATOM 1618 O O . ASN A 1 201 ? 3.84 -17.234 10.102 1 90.5 201 ASN A O 1
ATOM 1622 N N . ARG A 1 202 ? 2.324 -15.914 11.078 1 94.88 202 ARG A N 1
ATOM 1623 C CA . ARG A 1 202 ? 3.281 -14.852 11.375 1 94.88 202 ARG A CA 1
ATOM 1624 C C . ARG A 1 202 ? 4.348 -15.336 12.352 1 94.88 202 ARG A C 1
ATOM 1626 O O . ARG A 1 202 ? 4.105 -16.25 13.141 1 94.88 202 ARG A O 1
ATOM 1633 N N . ARG A 1 203 ? 5.453 -14.703 12.273 1 95.81 203 ARG A N 1
ATOM 1634 C CA . ARG A 1 203 ? 6.559 -14.875 13.211 1 95.81 203 ARG A CA 1
ATOM 1635 C C . ARG A 1 203 ? 7.055 -13.523 13.727 1 95.81 203 ARG A C 1
ATOM 1637 O O . ARG A 1 203 ? 6.672 -12.477 13.203 1 95.81 203 ARG A O 1
ATOM 1644 N N . SER A 1 204 ? 7.707 -13.562 14.789 1 97.31 204 SER A N 1
ATOM 1645 C CA . SER A 1 204 ? 8.414 -12.422 15.359 1 97.31 204 SER A CA 1
ATOM 1646 C C . SER A 1 204 ? 9.781 -12.836 15.906 1 97.31 204 SER A C 1
ATOM 1648 O O . SER A 1 204 ? 9.891 -13.836 16.609 1 97.31 204 SER A O 1
ATOM 1650 N N . ASP A 1 205 ? 10.805 -12.117 15.539 1 96.19 205 ASP A N 1
ATOM 1651 C CA . ASP A 1 205 ? 12.148 -12.477 15.969 1 96.19 205 ASP A CA 1
ATOM 1652 C C . ASP A 1 205 ? 12.391 -12.07 17.422 1 96.19 205 ASP A C 1
ATOM 1654 O O . ASP A 1 205 ? 13.266 -12.617 18.094 1 96.19 205 ASP A O 1
ATOM 1658 N N . ASP A 1 206 ? 11.641 -11.086 17.922 1 95.44 206 ASP A N 1
ATOM 1659 C CA . ASP A 1 206 ? 11.852 -10.578 19.266 1 95.44 206 ASP A CA 1
ATOM 1660 C C . ASP A 1 206 ? 10.703 -10.969 20.188 1 95.44 206 ASP A C 1
ATOM 1662 O O . ASP A 1 206 ? 10.5 -10.344 21.234 1 95.44 206 ASP A O 1
ATOM 1666 N N . ASN A 1 207 ? 9.867 -11.875 19.781 1 95.19 207 ASN A N 1
ATOM 1667 C CA . ASN A 1 207 ? 8.797 -12.469 20.578 1 95.19 207 ASN A CA 1
ATOM 1668 C C . ASN A 1 207 ? 7.801 -11.414 21.047 1 95.19 207 ASN A C 1
ATOM 1670 O O . ASN A 1 207 ? 7.379 -11.422 22.203 1 95.19 207 ASN A O 1
ATOM 1674 N N . THR A 1 208 ? 7.441 -10.484 20.141 1 95.56 208 THR A N 1
ATOM 1675 C CA . THR A 1 208 ? 6.531 -9.406 20.5 1 95.56 208 THR A CA 1
ATOM 1676 C C . THR A 1 208 ? 5.082 -9.812 20.25 1 95.56 208 THR A C 1
ATOM 1678 O O . THR A 1 208 ? 4.156 -9.086 20.625 1 95.56 208 THR A O 1
ATOM 1681 N N . ILE A 1 209 ? 4.836 -10.961 19.656 1 96.88 209 ILE A N 1
ATOM 1682 C CA . ILE A 1 209 ? 3.467 -11.43 19.469 1 96.88 209 ILE A CA 1
ATOM 1683 C C . ILE A 1 209 ? 2.906 -11.93 20.797 1 96.88 209 ILE A C 1
ATOM 1685 O O . ILE A 1 209 ? 3.432 -12.875 21.391 1 96.88 209 ILE A O 1
ATOM 1689 N N . PRO A 1 210 ? 1.894 -11.383 21.203 1 96.12 210 PRO A N 1
ATOM 1690 C CA . PRO A 1 210 ? 1.33 -11.828 22.484 1 96.12 210 PRO A CA 1
ATOM 1691 C C . PRO A 1 210 ? 0.797 -13.258 22.422 1 96.12 210 PRO A C 1
ATOM 1693 O O . PRO A 1 210 ? 0.278 -13.688 21.391 1 96.12 210 PRO A O 1
ATOM 1696 N N . LEU A 1 211 ? 0.792 -13.883 23.578 1 92.12 211 LEU A N 1
ATOM 1697 C CA . LEU A 1 211 ? 0.331 -15.266 23.672 1 92.12 211 LEU A CA 1
ATOM 1698 C C . LEU A 1 211 ? -1.166 -15.359 23.391 1 92.12 211 LEU A C 1
ATOM 1700 O O . LEU A 1 211 ? -1.64 -16.359 22.844 1 92.12 211 LEU A O 1
ATOM 1704 N N . ASN A 1 212 ? -1.852 -14.305 23.703 1 94 212 ASN A N 1
ATOM 1705 C CA . ASN A 1 212 ? -3.303 -14.32 23.547 1 94 212 ASN A CA 1
ATOM 1706 C C . ASN A 1 212 ? -3.738 -13.586 22.281 1 94 212 ASN A C 1
ATOM 1708 O O . ASN A 1 212 ? -4.875 -13.125 22.188 1 94 212 ASN A O 1
ATOM 1712 N N . SER A 1 213 ? -2.865 -13.508 21.359 1 96.62 213 SER A N 1
ATOM 1713 C CA . SER A 1 213 ? -3.172 -12.828 20.094 1 96.62 213 SER A CA 1
ATOM 1714 C C . SER A 1 213 ? -4.336 -13.5 19.375 1 96.62 213 SER A C 1
ATOM 1716 O O . SER A 1 213 ? -4.297 -14.711 19.125 1 96.62 213 SER A O 1
ATOM 1718 N N . ARG A 1 214 ? -5.324 -12.734 19 1 97.62 214 ARG A N 1
ATOM 1719 C CA . ARG A 1 214 ? -6.477 -13.25 18.266 1 97.62 214 ARG A CA 1
ATOM 1720 C C . ARG A 1 214 ? -6.129 -13.516 16.812 1 97.62 214 ARG A C 1
ATOM 1722 O O . ARG A 1 214 ? -6.715 -14.391 16.172 1 97.62 214 ARG A O 1
ATOM 1729 N N . LEU A 1 215 ? -5.219 -12.727 16.359 1 97.88 215 LEU A N 1
ATOM 1730 C CA . LEU A 1 215 ? -4.723 -12.992 15.016 1 97.88 215 LEU A CA 1
ATOM 1731 C C . LEU A 1 215 ? -3.988 -14.328 14.953 1 97.88 215 LEU A C 1
ATOM 1733 O O . LEU A 1 215 ? -4.09 -15.055 13.961 1 97.88 215 LEU A O 1
ATOM 1737 N N . SER A 1 216 ? -3.236 -14.672 15.977 1 97.31 216 SER A N 1
ATOM 1738 C CA . SER A 1 216 ? -2.611 -15.992 16.062 1 97.31 216 SER A CA 1
ATOM 1739 C C . SER A 1 216 ? -3.66 -17.094 16.125 1 97.31 216 SER A C 1
ATOM 1741 O O . SER A 1 216 ? -3.48 -18.156 15.531 1 97.31 216 SER A O 1
ATOM 1743 N N . PHE A 1 217 ? -4.664 -16.812 16.922 1 97.81 217 PHE A N 1
ATOM 1744 C CA . PHE A 1 217 ? -5.77 -17.75 16.953 1 97.81 217 PHE A CA 1
ATOM 1745 C C . PHE A 1 217 ? -6.352 -17.969 15.57 1 97.81 217 PHE A C 1
ATOM 1747 O O . PHE A 1 217 ? -6.578 -19.109 15.156 1 97.81 217 PHE A O 1
ATOM 1754 N N . TRP A 1 218 ? -6.613 -16.891 14.867 1 97.5 218 TRP A N 1
ATOM 1755 C CA . TRP A 1 218 ? -7.113 -16.969 13.5 1 97.5 218 TRP A CA 1
ATOM 1756 C C . TRP A 1 218 ? -6.191 -17.812 12.625 1 97.5 218 TRP A C 1
ATOM 1758 O O . TRP A 1 218 ? -6.656 -18.641 11.844 1 97.5 218 TRP A O 1
ATOM 1768 N N . GLU A 1 219 ? -4.891 -17.594 12.727 1 95 219 GLU A N 1
ATOM 1769 C CA . GLU A 1 219 ? -3.902 -18.312 11.93 1 95 219 GLU A CA 1
ATOM 1770 C C . GLU A 1 219 ? -3.998 -19.828 12.172 1 95 219 GLU A C 1
ATOM 1772 O O . GLU A 1 219 ? -3.971 -20.609 11.227 1 95 219 GLU A O 1
ATOM 1777 N N . ARG A 1 220 ? -4.133 -20.188 13.391 1 94.56 220 ARG A N 1
ATOM 1778 C CA . ARG A 1 220 ? -4.25 -21.594 13.75 1 94.56 220 ARG A CA 1
ATOM 1779 C C . ARG A 1 220 ? -5.539 -22.188 13.195 1 94.56 220 ARG A C 1
ATOM 1781 O O . ARG A 1 220 ? -5.531 -23.297 12.641 1 94.56 220 ARG A O 1
ATOM 1788 N N . GLU A 1 221 ? -6.586 -21.469 13.414 1 95.38 221 GLU A N 1
ATOM 1789 C CA . GLU A 1 221 ? -7.871 -21.953 12.922 1 95.38 221 GLU A CA 1
ATOM 1790 C C . GLU A 1 221 ? -7.883 -22.031 11.398 1 95.38 221 GLU A C 1
ATOM 1792 O O . GLU A 1 221 ? -8.422 -22.984 10.82 1 95.38 221 GLU A O 1
ATOM 1797 N N . TRP A 1 222 ? -7.34 -20.984 10.812 1 93.19 222 TRP A N 1
ATOM 1798 C CA . TRP A 1 222 ? -7.27 -20.984 9.352 1 93.19 222 TRP A CA 1
ATOM 1799 C C . TRP A 1 222 ? -6.484 -22.172 8.836 1 93.19 222 TRP A C 1
ATOM 1801 O O . TRP A 1 222 ? -6.902 -22.844 7.887 1 93.19 222 TRP A O 1
ATOM 1811 N N . THR A 1 223 ? -5.359 -22.484 9.438 1 91.12 223 THR A N 1
ATOM 1812 C CA . THR A 1 223 ? -4.535 -23.625 9.07 1 91.12 223 THR A CA 1
ATOM 1813 C C . THR A 1 223 ? -5.309 -24.938 9.242 1 91.12 223 THR A C 1
ATOM 1815 O O . THR A 1 223 ? -5.262 -25.812 8.375 1 91.12 223 THR A O 1
ATOM 1818 N N . ARG A 1 224 ? -5.988 -25.016 10.305 1 92.38 224 ARG A N 1
ATOM 1819 C CA . ARG A 1 224 ? -6.812 -26.188 10.555 1 92.38 224 ARG A CA 1
ATOM 1820 C C . ARG A 1 224 ? -7.855 -26.375 9.461 1 92.38 224 ARG A C 1
ATOM 1822 O O . ARG A 1 224 ? -8.062 -27.484 8.969 1 92.38 224 ARG A O 1
ATOM 1829 N N . GLY A 1 225 ? -8.5 -25.328 9.125 1 90.94 225 GLY A N 1
ATOM 1830 C CA . GLY A 1 225 ? -9.484 -25.375 8.055 1 90.94 225 GLY A CA 1
ATOM 1831 C C . GLY A 1 225 ? -8.891 -25.797 6.719 1 90.94 225 GLY A C 1
ATOM 1832 O O . GLY A 1 225 ? -9.477 -26.609 6.004 1 90.94 225 GLY A O 1
ATOM 1833 N N . MET A 1 226 ? -7.766 -25.281 6.41 1 87.06 226 MET A N 1
ATOM 1834 C CA . MET A 1 226 ? -7.086 -25.625 5.164 1 87.06 226 MET A CA 1
ATOM 1835 C C . MET A 1 226 ? -6.719 -27.109 5.141 1 87.06 226 MET A C 1
ATOM 1837 O O . MET A 1 226 ? -6.859 -27.766 4.109 1 87.06 226 MET A O 1
ATOM 1841 N N . GLU A 1 227 ? -6.273 -27.578 6.219 1 85.62 227 GLU A N 1
ATOM 1842 C CA . GLU A 1 227 ? -5.934 -28.984 6.336 1 85.62 227 GLU A CA 1
ATOM 1843 C C . GLU A 1 227 ? -7.16 -29.875 6.117 1 85.62 227 GLU A C 1
ATOM 1845 O O . GLU A 1 227 ? -7.062 -30.938 5.512 1 85.62 227 GLU A O 1
ATOM 1850 N N . MET A 1 228 ? -8.227 -29.438 6.59 1 87.62 228 MET A N 1
ATOM 1851 C CA . MET A 1 228 ? -9.477 -30.172 6.41 1 87.62 228 MET A CA 1
ATOM 1852 C C . MET A 1 228 ? -9.844 -30.281 4.934 1 87.62 228 MET A C 1
ATOM 1854 O O . MET A 1 228 ? -10.5 -31.234 4.52 1 87.62 228 MET A O 1
ATOM 1858 N N . ALA A 1 229 ? -9.43 -29.312 4.215 1 84.12 229 ALA A N 1
ATOM 1859 C CA . ALA A 1 229 ? -9.719 -29.297 2.783 1 84.12 229 ALA A CA 1
ATOM 1860 C C . ALA A 1 229 ? -8.656 -30.047 1.998 1 84.12 229 ALA A C 1
ATOM 1862 O O . ALA A 1 229 ? -8.695 -30.094 0.766 1 84.12 229 ALA A O 1
ATOM 1863 N N . GLY A 1 230 ? -7.664 -30.641 2.711 1 79.06 230 GLY A N 1
ATOM 1864 C CA . GLY A 1 230 ? -6.609 -31.375 2.049 1 79.06 230 GLY A CA 1
ATOM 1865 C C . GLY A 1 230 ? -5.496 -30.5 1.515 1 79.06 230 GLY A C 1
ATOM 1866 O O . GLY A 1 230 ? -4.723 -30.922 0.651 1 79.06 230 GLY A O 1
ATOM 1867 N N . LEU A 1 231 ? -5.57 -29.328 1.931 1 77.75 231 LEU A N 1
ATOM 1868 C CA . LEU A 1 231 ? -4.539 -28.391 1.506 1 77.75 231 LEU A CA 1
ATOM 1869 C C . LEU A 1 231 ? -3.516 -28.172 2.615 1 77.75 231 LEU A C 1
ATOM 1871 O O . LEU A 1 231 ? -3.799 -28.438 3.787 1 77.75 231 LEU A O 1
ATOM 1875 N N . GLY A 1 232 ? -2.309 -28.031 2.217 1 66.44 232 GLY A N 1
ATOM 1876 C CA . GLY A 1 232 ? -1.328 -27.688 3.234 1 66.44 232 GLY A CA 1
ATOM 1877 C C . GLY A 1 232 ? -1.421 -26.25 3.688 1 66.44 232 GLY A C 1
ATOM 1878 O O . GLY A 1 232 ? -1.826 -25.375 2.916 1 66.44 232 GLY A O 1
ATOM 1879 N N . GLY A 1 233 ? -1.625 -25.922 4.863 1 60.31 233 GLY A N 1
ATOM 1880 C CA . GLY A 1 233 ? -1.725 -24.578 5.406 1 60.31 233 GLY A CA 1
ATOM 1881 C C . GLY A 1 233 ? -0.392 -23.859 5.461 1 60.31 233 GLY A C 1
ATOM 1882 O O . GLY A 1 233 ? -0.321 -22.703 5.898 1 60.31 233 GLY A O 1
ATOM 1883 N N . PHE A 1 234 ? 0.644 -24.516 5.078 1 65.12 234 PHE A N 1
ATOM 1884 C CA . PHE A 1 234 ? 1.91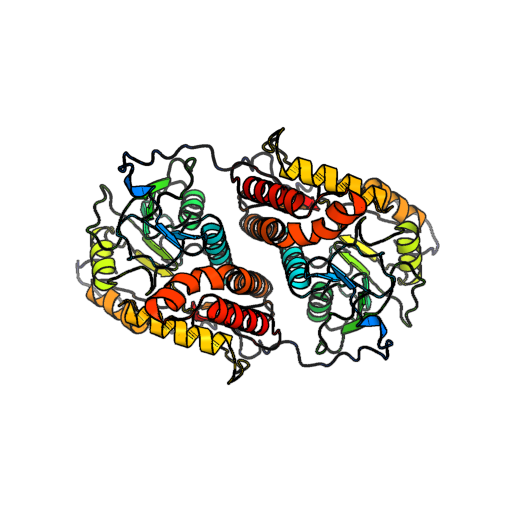3 -23.812 5.207 1 65.12 234 PHE A CA 1
ATOM 1885 C C . PHE A 1 234 ? 2.947 -24.375 4.238 1 65.12 234 PHE A C 1
ATOM 1887 O O . PHE A 1 234 ? 2.848 -25.531 3.824 1 65.12 234 PHE A O 1
ATOM 1894 N N . CYS A 1 235 ? 3.773 -23.422 3.777 1 70.69 235 CYS A N 1
ATOM 1895 C CA . CYS A 1 235 ? 4.91 -23.781 2.943 1 70.69 235 CYS A CA 1
ATOM 1896 C C . CYS A 1 235 ? 6.035 -24.375 3.787 1 70.69 235 CYS A C 1
ATOM 1898 O O . CYS A 1 235 ? 6.43 -23.797 4.797 1 70.69 235 CYS A O 1
ATOM 1900 N N . ARG A 1 236 ? 6.441 -25.672 3.496 1 80.31 236 ARG A N 1
ATOM 1901 C CA . ARG A 1 236 ? 7.605 -26.312 4.109 1 80.31 236 ARG A CA 1
ATOM 1902 C C . ARG A 1 236 ? 8.805 -26.297 3.16 1 80.31 236 ARG A C 1
ATOM 1904 O O . ARG A 1 236 ? 8.953 -27.188 2.33 1 80.31 236 ARG A O 1
ATOM 1911 N N . PRO A 1 237 ? 9.648 -25.312 3.398 1 87.62 237 PRO A N 1
ATOM 1912 C CA . PRO A 1 237 ? 10.719 -25.094 2.424 1 87.62 237 PRO A CA 1
ATOM 1913 C C . PRO A 1 237 ? 11.562 -26.359 2.197 1 87.62 237 PRO A C 1
ATOM 1915 O O . PRO A 1 237 ? 11.93 -26.656 1.06 1 87.62 237 PRO A O 1
ATOM 1918 N N . ASN A 1 238 ? 11.859 -27.062 3.271 1 90.31 238 ASN A N 1
ATOM 1919 C CA . ASN A 1 238 ? 12.688 -28.266 3.145 1 90.31 238 ASN A CA 1
ATOM 1920 C C . ASN A 1 238 ? 12 -29.328 2.299 1 90.31 238 ASN A C 1
ATOM 1922 O O . ASN A 1 238 ? 12.648 -30 1.49 1 90.31 238 ASN A O 1
ATOM 1926 N N . LEU A 1 239 ? 10.758 -29.484 2.564 1 88.88 239 LEU A N 1
ATOM 1927 C CA . LEU A 1 239 ? 10.008 -30.469 1.79 1 88.88 239 LEU A CA 1
ATOM 1928 C C . LEU A 1 239 ? 9.945 -30.062 0.321 1 88.88 239 LEU A C 1
ATOM 1930 O O . LEU A 1 239 ? 10.078 -30.906 -0.565 1 88.88 239 LEU A O 1
ATOM 1934 N N . VAL A 1 240 ? 9.703 -28.844 0.077 1 90.38 240 VAL A N 1
ATOM 1935 C CA . VAL A 1 240 ? 9.617 -28.344 -1.291 1 90.38 240 VAL A CA 1
ATOM 1936 C C . VAL A 1 240 ? 10.961 -28.562 -2 1 90.38 240 VAL A C 1
ATOM 1938 O O . VAL A 1 240 ? 10.992 -28.984 -3.156 1 90.38 240 VAL A O 1
ATOM 1941 N N . MET A 1 241 ? 12.039 -28.266 -1.329 1 94.81 241 MET A N 1
ATOM 1942 C CA . MET A 1 241 ? 13.367 -28.438 -1.903 1 94.81 241 MET A CA 1
ATOM 1943 C C . MET A 1 241 ? 13.625 -29.906 -2.244 1 94.81 241 MET A C 1
ATOM 1945 O O . MET A 1 241 ? 14.195 -30.219 -3.293 1 94.81 241 MET A O 1
ATOM 1949 N N . GLU A 1 242 ? 13.203 -30.75 -1.328 1 94.88 242 GLU A N 1
ATOM 1950 C CA . GLU A 1 242 ? 13.359 -32.188 -1.575 1 94.88 242 GLU A CA 1
ATOM 1951 C C . GLU A 1 242 ? 12.578 -32.625 -2.809 1 94.88 242 GLU A C 1
ATOM 1953 O O . GLU A 1 242 ? 13.062 -33.438 -3.607 1 94.88 242 GLU A O 1
ATOM 1958 N N . GLN A 1 243 ? 11.398 -32.125 -2.902 1 93.31 243 GLN A N 1
ATOM 1959 C CA . GLN A 1 243 ? 10.555 -32.469 -4.043 1 93.31 243 GLN A CA 1
ATOM 1960 C C . GLN A 1 243 ? 11.148 -31.938 -5.344 1 93.31 243 GLN A C 1
ATOM 1962 O O . GLN A 1 243 ? 11.031 -32.562 -6.395 1 93.31 243 GLN A O 1
ATOM 1967 N N . MET A 1 244 ? 11.781 -30.766 -5.312 1 96.25 244 MET A N 1
ATOM 1968 C CA . MET A 1 244 ? 12.5 -30.25 -6.469 1 96.25 244 MET A CA 1
ATOM 1969 C C . MET A 1 244 ? 13.609 -31.203 -6.898 1 96.25 244 MET A C 1
ATOM 1971 O O . MET A 1 244 ? 13.727 -31.531 -8.078 1 96.25 244 MET A O 1
ATOM 1975 N N . ARG A 1 245 ? 14.375 -31.688 -5.953 1 97.5 245 ARG A N 1
ATOM 1976 C CA . ARG A 1 245 ? 15.477 -32.594 -6.238 1 97.5 245 ARG A CA 1
ATOM 1977 C C . ARG A 1 245 ? 14.977 -33.906 -6.801 1 97.5 245 ARG A C 1
ATOM 1979 O O . ARG A 1 245 ? 15.562 -34.469 -7.734 1 97.5 245 ARG A O 1
ATOM 1986 N N . THR A 1 246 ? 13.875 -34.344 -6.23 1 97 246 THR A N 1
ATOM 1987 C CA . THR A 1 246 ? 13.289 -35.594 -6.676 1 97 246 THR A CA 1
ATOM 1988 C C . THR A 1 246 ? 12.836 -35.5 -8.125 1 97 246 THR A C 1
ATOM 1990 O O . THR A 1 246 ? 12.914 -36.5 -8.875 1 97 246 THR A O 1
ATOM 1993 N N . ALA A 1 247 ? 12.391 -34.406 -8.523 1 97.12 247 ALA A N 1
ATOM 1994 C CA . ALA A 1 247 ? 11.922 -34.188 -9.883 1 97.12 247 ALA A CA 1
ATOM 1995 C C . ALA A 1 247 ? 13.086 -34.094 -10.859 1 97.12 247 ALA A C 1
ATOM 1997 O O . ALA A 1 247 ? 12.891 -34.125 -12.078 1 97.12 247 ALA A O 1
ATOM 1998 N N . GLY A 1 248 ? 14.312 -33.875 -10.344 1 97.5 248 GLY A N 1
ATOM 1999 C CA . GLY A 1 248 ? 15.484 -33.875 -11.203 1 97.5 248 GLY A CA 1
ATOM 2000 C C . GLY A 1 248 ? 16.25 -32.594 -11.188 1 97.5 248 GLY A C 1
ATOM 2001 O O . GLY A 1 248 ? 17.312 -32.469 -11.789 1 97.5 248 GLY A O 1
ATOM 2002 N N . PHE A 1 249 ? 15.781 -31.625 -10.43 1 98.12 249 PHE A N 1
ATOM 2003 C CA . PHE A 1 249 ? 16.453 -30.328 -10.398 1 98.12 249 PHE A CA 1
ATOM 2004 C C . PHE A 1 249 ? 17.734 -30.406 -9.586 1 98.12 249 PHE A C 1
ATOM 2006 O O . PHE A 1 249 ? 17.828 -31.156 -8.617 1 98.12 249 PHE A O 1
ATOM 2013 N N . VAL A 1 250 ? 18.641 -29.609 -10 1 97.56 250 VAL A N 1
ATOM 2014 C CA . VAL A 1 250 ? 19.906 -29.484 -9.297 1 97.56 250 VAL A CA 1
ATOM 2015 C C . VAL A 1 250 ? 20.156 -28.031 -8.898 1 97.56 250 VAL A C 1
ATOM 2017 O O . VAL A 1 250 ? 19.375 -27.141 -9.25 1 97.56 250 VAL A O 1
ATOM 2020 N N . ASN A 1 251 ? 21.156 -27.719 -8.047 1 96.94 251 ASN A N 1
ATOM 2021 C CA . ASN A 1 251 ? 21.453 -26.375 -7.543 1 96.94 251 ASN A CA 1
ATOM 2022 C C . ASN A 1 251 ? 20.234 -25.75 -6.848 1 96.94 251 ASN A C 1
ATOM 2024 O O . ASN A 1 251 ? 19.875 -24.609 -7.121 1 96.94 251 ASN A O 1
ATOM 2028 N N . VAL A 1 252 ? 19.594 -26.625 -6.062 1 97.81 252 VAL A N 1
ATOM 2029 C CA . VAL A 1 252 ? 18.391 -26.203 -5.344 1 97.81 252 VAL A CA 1
ATOM 2030 C C . VAL A 1 252 ? 18.781 -25.328 -4.148 1 97.81 252 VAL A C 1
ATOM 2032 O O . VAL A 1 252 ? 19.562 -25.766 -3.285 1 97.81 252 VAL A O 1
ATOM 2035 N N . ILE A 1 253 ? 18.328 -24.062 -4.07 1 96.31 253 ILE A N 1
ATOM 2036 C CA . ILE A 1 253 ? 18.672 -23.125 -3.01 1 96.31 253 ILE A CA 1
ATOM 2037 C C . ILE A 1 253 ? 17.391 -22.547 -2.41 1 96.31 253 ILE A C 1
ATOM 2039 O O . ILE A 1 253 ? 16.375 -22.406 -3.102 1 96.31 253 ILE A O 1
ATOM 2043 N N . CYS A 1 254 ? 17.422 -22.25 -1.143 1 96 254 CYS A N 1
ATOM 2044 C CA . CYS A 1 254 ? 16.344 -21.562 -0.45 1 96 254 CYS A CA 1
ATOM 2045 C C . CYS A 1 254 ? 16.828 -20.219 0.101 1 96 254 CYS A C 1
ATOM 2047 O O . CYS A 1 254 ? 17.812 -20.172 0.844 1 96 254 CYS A O 1
ATOM 2049 N N . ARG A 1 255 ? 16.234 -19.172 -0.313 1 96.25 255 ARG A N 1
ATOM 2050 C CA . ARG A 1 255 ? 16.469 -17.844 0.239 1 96.25 255 ARG A CA 1
ATOM 2051 C C . ARG A 1 255 ? 15.312 -17.406 1.126 1 96.25 255 ARG A C 1
ATOM 2053 O O . ARG A 1 255 ? 14.148 -17.625 0.785 1 96.25 255 ARG A O 1
ATOM 2060 N N . LYS A 1 256 ? 15.609 -16.828 2.26 1 95.44 256 LYS A N 1
ATOM 2061 C CA . LYS A 1 256 ? 14.586 -16.453 3.23 1 95.44 256 LYS A CA 1
ATOM 2062 C C . LYS A 1 256 ? 14.453 -14.938 3.326 1 95.44 256 LYS A C 1
ATOM 2064 O O . LYS A 1 256 ? 15.453 -14.227 3.453 1 95.44 256 LYS A O 1
ATOM 2069 N N . TYR A 1 257 ? 13.234 -14.477 3.17 1 96.62 257 TYR A N 1
ATOM 2070 C CA . TYR A 1 257 ? 12.883 -13.07 3.307 1 96.62 257 TYR A CA 1
ATOM 2071 C C . TYR A 1 257 ? 11.703 -12.891 4.258 1 96.62 257 TYR A C 1
ATOM 2073 O O . TYR A 1 257 ? 11.211 -13.867 4.84 1 96.62 257 TYR A O 1
ATOM 2081 N N . LYS A 1 258 ? 11.328 -11.602 4.512 1 97 258 LYS A N 1
ATOM 2082 C CA . LYS A 1 258 ? 10.219 -11.281 5.41 1 97 258 LYS A CA 1
ATOM 2083 C C . LYS A 1 258 ? 9.25 -10.297 4.758 1 97 258 LYS A C 1
ATOM 2085 O O . LYS A 1 258 ? 9.672 -9.352 4.086 1 97 258 LYS A O 1
ATOM 2090 N N . ILE A 1 259 ? 8.016 -10.602 4.84 1 97.12 259 ILE A N 1
ATOM 2091 C CA . ILE A 1 259 ? 7 -9.586 4.602 1 97.12 259 ILE A CA 1
ATOM 2092 C C . ILE A 1 259 ? 6.5 -9.031 5.93 1 97.12 259 ILE A C 1
ATOM 2094 O O . ILE A 1 259 ? 5.664 -9.648 6.598 1 97.12 259 ILE A O 1
ATOM 2098 N N . PRO A 1 260 ? 6.906 -7.859 6.277 1 97.75 260 PRO A N 1
ATOM 2099 C CA . PRO A 1 260 ? 6.469 -7.312 7.562 1 97.75 260 PRO A CA 1
ATOM 2100 C C . PRO A 1 260 ? 4.973 -7.012 7.598 1 97.75 260 PRO A C 1
ATOM 2102 O O . PRO A 1 260 ? 4.344 -6.859 6.543 1 97.75 260 PRO A O 1
ATOM 2105 N N . ILE A 1 261 ? 4.438 -7.016 8.781 1 97.44 261 ILE A N 1
ATOM 2106 C CA . ILE A 1 261 ? 3.068 -6.574 9.023 1 97.44 261 ILE A CA 1
ATOM 2107 C C . ILE A 1 261 ? 3.076 -5.312 9.883 1 97.44 261 ILE A C 1
ATOM 2109 O O . ILE A 1 261 ? 3.264 -5.383 11.102 1 97.44 261 ILE A O 1
ATOM 2113 N N . GLY A 1 262 ? 2.723 -4.238 9.211 1 94.44 262 GLY A N 1
ATOM 2114 C CA . GLY A 1 262 ? 2.826 -2.947 9.867 1 94.44 262 GLY A CA 1
ATOM 2115 C C . GLY A 1 262 ? 4.145 -2.242 9.594 1 94.44 262 GLY A C 1
ATOM 2116 O O . GLY A 1 262 ? 5.078 -2.846 9.062 1 94.44 262 GLY A O 1
ATOM 2117 N N . PRO A 1 263 ? 4.211 -1.032 9.945 1 91.19 263 PRO A N 1
ATOM 2118 C CA . PRO A 1 263 ? 5.359 -0.202 9.578 1 91.19 263 PRO A CA 1
ATOM 2119 C C . PRO A 1 263 ? 6.469 -0.235 10.633 1 91.19 263 PRO A C 1
ATOM 2121 O O . PRO A 1 263 ? 7.156 0.769 10.844 1 91.19 263 PRO A O 1
ATOM 2124 N N . TRP A 1 264 ? 6.707 -1.349 11.281 1 90.75 264 TRP A N 1
ATOM 2125 C CA . TRP A 1 264 ? 7.637 -1.413 12.398 1 90.75 264 TRP A CA 1
ATOM 2126 C C . TRP A 1 264 ? 9.078 -1.458 11.914 1 90.75 264 TRP A C 1
ATOM 2128 O O . TRP A 1 264 ? 10.008 -1.11 12.648 1 90.75 264 TRP A O 1
ATOM 2138 N N . PRO A 1 265 ? 9.398 -1.829 10.633 1 92.94 265 PRO A N 1
ATOM 2139 C CA . PRO A 1 265 ? 10.805 -1.901 10.234 1 92.94 265 PRO A CA 1
ATOM 2140 C C . PRO A 1 265 ? 11.469 -0.528 10.148 1 92.94 265 PRO A C 1
ATOM 2142 O O . PRO A 1 265 ? 10.828 0.447 9.75 1 92.94 265 PRO A O 1
ATOM 2145 N N . LYS A 1 266 ? 12.734 -0.536 10.414 1 86.19 266 LYS A N 1
ATOM 2146 C CA . LYS A 1 266 ? 13.516 0.69 10.266 1 86.19 266 LYS A CA 1
ATOM 2147 C C . LYS A 1 266 ? 13.844 0.961 8.797 1 86.19 266 LYS A C 1
ATOM 2149 O O . LYS A 1 266 ? 13.867 2.115 8.367 1 86.19 266 LYS A O 1
ATOM 2154 N N . ASP A 1 267 ? 14.102 -0.135 8.086 1 89.81 267 ASP A N 1
ATOM 2155 C CA . ASP A 1 267 ? 14.344 -0.01 6.652 1 89.81 267 ASP A CA 1
ATOM 2156 C C . ASP A 1 267 ? 13.125 0.546 5.93 1 89.81 267 ASP A C 1
ATOM 2158 O O . ASP A 1 267 ? 12.031 -0.02 6.023 1 89.81 267 ASP A O 1
ATOM 2162 N N . PRO A 1 268 ? 13.258 1.648 5.191 1 86.31 268 PRO A N 1
ATOM 2163 C CA . PRO A 1 268 ? 12.094 2.291 4.582 1 86.31 268 PRO A CA 1
ATOM 2164 C C . PRO A 1 268 ? 11.367 1.383 3.59 1 86.31 268 PRO A C 1
ATOM 2166 O O . PRO A 1 268 ? 10.141 1.422 3.494 1 86.31 268 PRO A O 1
ATOM 2169 N N . GLN A 1 269 ? 12.133 0.668 2.869 1 91.25 269 GLN A N 1
ATOM 2170 C CA . GLN A 1 269 ? 11.508 -0.227 1.899 1 91.25 269 GLN A CA 1
ATOM 2171 C C . GLN A 1 269 ? 10.703 -1.32 2.598 1 91.25 269 GLN A C 1
ATOM 2173 O O . GLN A 1 269 ? 9.586 -1.636 2.184 1 91.25 269 GLN A O 1
ATOM 2178 N N . LEU A 1 270 ? 11.273 -1.896 3.625 1 94.94 270 LEU A N 1
ATOM 2179 C CA . LEU A 1 270 ? 10.555 -2.914 4.387 1 94.94 270 LEU A CA 1
ATOM 2180 C C . LEU A 1 270 ? 9.383 -2.301 5.145 1 94.94 270 LEU A C 1
ATOM 2182 O O . LEU A 1 270 ? 8.359 -2.955 5.344 1 94.94 270 LEU A O 1
ATOM 2186 N N . ARG A 1 271 ? 9.562 -1.083 5.52 1 93.81 271 ARG A N 1
ATOM 2187 C CA . ARG A 1 271 ? 8.461 -0.374 6.164 1 93.81 271 ARG A CA 1
ATOM 2188 C C . ARG A 1 271 ? 7.273 -0.224 5.215 1 93.81 271 ARG A C 1
ATOM 2190 O O . ARG A 1 271 ? 6.125 -0.418 5.613 1 93.81 271 ARG A O 1
ATOM 2197 N N . GLN A 1 272 ? 7.594 0.094 3.992 1 94.19 272 GLN A N 1
ATOM 2198 C CA . GLN A 1 272 ? 6.551 0.19 2.977 1 94.19 272 GLN A CA 1
ATOM 2199 C C . GLN A 1 272 ? 5.93 -1.175 2.695 1 94.19 272 GLN A C 1
ATOM 2201 O O . GLN A 1 272 ? 4.707 -1.295 2.58 1 94.19 272 GLN A O 1
ATOM 2206 N N . ALA A 1 273 ? 6.746 -2.184 2.594 1 96.69 273 ALA A N 1
ATOM 2207 C CA . ALA A 1 273 ? 6.23 -3.541 2.445 1 96.69 273 ALA A CA 1
ATOM 2208 C C . ALA A 1 273 ? 5.289 -3.9 3.594 1 96.69 273 ALA A C 1
ATOM 2210 O O . ALA A 1 273 ? 4.246 -4.523 3.381 1 96.69 273 ALA A O 1
ATOM 2211 N N . GLY A 1 274 ? 5.699 -3.469 4.777 1 97.19 274 GLY A N 1
ATOM 2212 C CA . GLY A 1 274 ? 4.914 -3.76 5.969 1 97.19 274 GLY A CA 1
ATOM 2213 C C . GLY A 1 274 ? 3.553 -3.094 5.961 1 97.19 274 GLY A C 1
ATOM 2214 O O . GLY A 1 274 ? 2.582 -3.65 6.477 1 97.19 274 GLY A O 1
ATOM 2215 N N . MET A 1 275 ? 3.555 -1.928 5.402 1 95.62 275 MET A 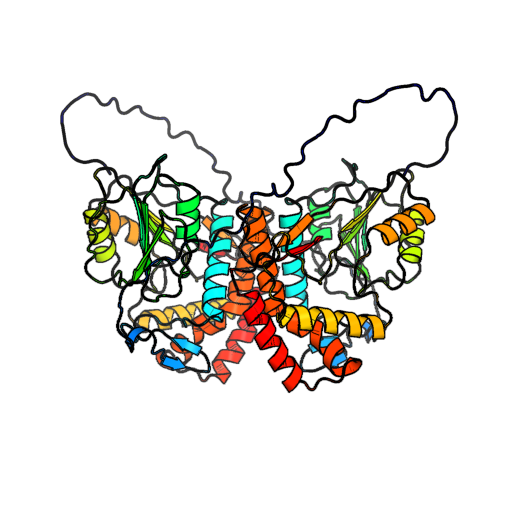N 1
ATOM 2216 C CA . MET A 1 275 ? 2.262 -1.259 5.293 1 95.62 275 MET A CA 1
ATOM 2217 C C . MET A 1 275 ? 1.331 -2.027 4.359 1 95.62 275 MET A C 1
ATOM 2219 O O . MET A 1 275 ? 0.136 -2.152 4.633 1 95.62 275 MET A O 1
ATOM 2223 N N . PHE A 1 276 ? 1.831 -2.521 3.258 1 96.38 276 PHE A N 1
ATOM 2224 C CA . PHE A 1 276 ? 1.03 -3.391 2.402 1 96.38 276 PHE A CA 1
ATOM 2225 C C . PHE A 1 276 ? 0.614 -4.652 3.15 1 96.38 276 PHE A C 1
ATOM 2227 O O . PHE A 1 276 ? -0.51 -5.129 2.992 1 96.38 276 PHE A O 1
ATOM 2234 N N . GLY A 1 277 ? 1.573 -5.145 3.914 1 96.56 277 GLY A N 1
ATOM 2235 C CA . GLY A 1 277 ? 1.229 -6.293 4.738 1 96.56 277 GLY A CA 1
ATOM 2236 C C . GLY A 1 277 ? 0.061 -6.027 5.668 1 96.56 277 GLY A C 1
ATOM 2237 O O . GLY A 1 277 ? -0.837 -6.863 5.797 1 96.56 277 GLY A O 1
ATOM 2238 N N . LEU A 1 278 ? 0.101 -4.906 6.285 1 96.38 278 LEU A N 1
ATOM 2239 C CA . LEU A 1 278 ? -0.985 -4.52 7.18 1 96.38 278 LEU A CA 1
ATOM 2240 C C . LEU A 1 278 ? -2.299 -4.395 6.414 1 96.38 278 LEU A C 1
ATOM 2242 O O . LEU A 1 278 ? -3.33 -4.906 6.855 1 96.38 278 LEU A O 1
ATOM 2246 N N . VAL A 1 279 ? -2.26 -3.787 5.293 1 94.62 279 VAL A N 1
ATOM 2247 C CA . VAL A 1 279 ? -3.459 -3.596 4.48 1 94.62 279 VAL A CA 1
ATOM 2248 C C . VAL A 1 279 ? -4.012 -4.949 4.047 1 94.62 279 VAL A C 1
ATOM 2250 O O . VAL A 1 279 ? -5.227 -5.141 3.977 1 94.62 279 VAL A O 1
ATOM 2253 N N . ASN A 1 280 ? -3.146 -5.832 3.729 1 94.12 280 ASN A N 1
ATOM 2254 C CA . ASN A 1 280 ? -3.562 -7.18 3.365 1 94.12 280 ASN A CA 1
ATOM 2255 C C . ASN A 1 280 ? -4.422 -7.816 4.453 1 94.12 280 ASN A C 1
ATOM 2257 O O . ASN A 1 280 ? -5.422 -8.477 4.156 1 94.12 280 ASN A O 1
ATOM 2261 N N . ILE A 1 281 ? -4.023 -7.625 5.676 1 94.88 281 ILE A N 1
ATOM 2262 C CA . ILE A 1 281 ? -4.789 -8.18 6.781 1 94.88 281 ILE A CA 1
ATOM 2263 C C . ILE A 1 281 ? -6.082 -7.391 6.965 1 94.88 281 ILE A C 1
ATOM 2265 O O . ILE A 1 281 ? -7.168 -7.969 7.035 1 94.88 281 ILE A O 1
ATOM 2269 N N . LEU A 1 282 ? -5.992 -6.109 7.008 1 93.31 282 LEU A N 1
ATOM 2270 C CA . LEU A 1 282 ? -7.137 -5.258 7.312 1 93.31 282 LEU A CA 1
ATOM 2271 C C . LEU A 1 282 ? -8.242 -5.445 6.277 1 93.31 282 LEU A C 1
ATOM 2273 O O . LEU A 1 282 ? -9.414 -5.566 6.633 1 93.31 282 LEU A O 1
ATOM 2277 N N . ASP A 1 283 ? -7.824 -5.609 5.051 1 88.62 283 ASP A N 1
ATOM 2278 C CA . ASP A 1 283 ? -8.82 -5.633 3.984 1 88.62 283 ASP A CA 1
ATOM 2279 C C . ASP A 1 283 ? -9.016 -7.047 3.439 1 88.62 283 ASP A C 1
ATOM 2281 O O . ASP A 1 283 ? -10.086 -7.379 2.932 1 88.62 283 ASP A O 1
ATOM 2285 N N . GLY A 1 284 ? -8.047 -7.855 3.562 1 91.06 284 GLY A N 1
ATOM 2286 C CA . GLY A 1 284 ? -8.07 -9.133 2.871 1 91.06 284 GLY A CA 1
ATOM 2287 C C . GLY A 1 284 ? -8.477 -10.289 3.766 1 91.06 284 GLY A C 1
ATOM 2288 O O . GLY A 1 284 ? -8.875 -11.352 3.275 1 91.06 284 GLY A O 1
ATOM 2289 N N . ILE A 1 285 ? -8.43 -10.133 5.051 1 94.06 285 ILE A N 1
ATOM 2290 C CA . ILE A 1 285 ? -8.57 -11.258 5.969 1 94.06 285 ILE A CA 1
ATOM 2291 C C . ILE A 1 285 ? -9.984 -11.828 5.871 1 94.06 285 ILE A C 1
ATOM 2293 O O . ILE A 1 285 ? -10.188 -13.031 6.055 1 94.06 285 ILE A O 1
ATOM 2297 N N . GLN A 1 286 ? -10.961 -11.008 5.566 1 92.88 286 GLN A N 1
ATOM 2298 C CA . GLN A 1 286 ? -12.328 -11.523 5.449 1 92.88 286 GLN A CA 1
ATOM 2299 C C . GLN A 1 286 ? -12.445 -12.516 4.297 1 92.88 286 GLN A C 1
ATOM 2301 O O . GLN A 1 286 ? -13 -13.602 4.461 1 92.88 286 GLN A O 1
ATOM 2306 N N . GLY A 1 287 ? -11.922 -12.133 3.133 1 89.62 287 GLY A N 1
ATOM 2307 C CA . GLY A 1 287 ? -11.953 -13.023 1.984 1 89.62 287 GLY A CA 1
ATOM 2308 C C . GLY A 1 287 ? -11.219 -14.328 2.223 1 89.62 287 GLY A C 1
ATOM 2309 O O . GLY A 1 287 ? -11.672 -15.391 1.78 1 89.62 287 GLY A O 1
ATOM 2310 N N . LEU A 1 288 ? -10.164 -14.25 2.93 1 90 288 LEU A N 1
ATOM 2311 C CA . LEU A 1 288 ? -9.367 -15.43 3.256 1 90 288 LEU A CA 1
ATOM 2312 C C . LEU A 1 288 ? -10.133 -16.359 4.199 1 90 288 LEU A C 1
ATOM 2314 O O . LEU A 1 288 ? -9.805 -17.531 4.312 1 90 288 LEU A O 1
ATOM 2318 N N . SER A 1 289 ? -11.141 -15.805 4.844 1 93.75 289 SER A N 1
ATOM 2319 C CA . SER A 1 289 ? -11.734 -16.516 5.977 1 93.75 289 SER A CA 1
ATOM 2320 C C . SER A 1 289 ? -13.102 -17.094 5.617 1 93.75 289 SER A C 1
ATOM 2322 O O . SER A 1 289 ? -13.508 -18.109 6.164 1 93.75 289 SER A O 1
ATOM 2324 N N . LEU A 1 290 ? -13.828 -16.469 4.785 1 92.62 290 LEU A N 1
ATOM 2325 C CA . LEU A 1 290 ? -15.266 -16.688 4.645 1 92.62 290 LEU A CA 1
ATOM 2326 C C . LEU A 1 290 ? -15.562 -18.172 4.406 1 92.62 290 LEU A C 1
ATOM 2328 O O . LEU A 1 290 ? -16.25 -18.812 5.211 1 92.62 290 LEU A O 1
ATOM 2332 N N . LYS A 1 291 ? -15.047 -18.781 3.422 1 90 291 LYS A N 1
ATOM 2333 C CA . LYS A 1 291 ? -15.367 -20.172 3.109 1 90 291 LYS A CA 1
ATOM 2334 C C . LYS A 1 291 ? -14.742 -21.125 4.137 1 90 291 LYS A C 1
ATOM 2336 O O . LYS A 1 291 ? -15.398 -22.062 4.594 1 90 291 LYS A O 1
ATOM 2341 N N . VAL A 1 292 ? -13.516 -20.859 4.555 1 90.88 292 VAL A N 1
ATOM 2342 C CA . VAL A 1 292 ? -12.781 -21.734 5.465 1 90.88 292 VAL A CA 1
ATOM 2343 C C . VAL A 1 292 ? -13.484 -21.766 6.82 1 90.88 292 VAL A C 1
ATOM 2345 O O . VAL A 1 292 ? -13.711 -22.844 7.379 1 90.88 292 VAL A O 1
ATOM 2348 N N . PHE A 1 293 ? -13.93 -20.672 7.289 1 95.31 293 PHE A N 1
ATOM 2349 C CA . PHE A 1 293 ? -14.469 -20.594 8.641 1 95.31 293 PHE A CA 1
ATOM 2350 C C . PHE A 1 293 ? -15.953 -20.969 8.656 1 95.31 293 PHE A C 1
ATOM 2352 O O . PHE A 1 293 ? -16.422 -21.656 9.562 1 95.31 293 PHE A O 1
ATOM 2359 N N . THR A 1 294 ? -16.703 -20.547 7.633 1 93 294 THR A N 1
ATOM 2360 C CA . THR A 1 294 ? -18.141 -20.734 7.695 1 93 294 THR A CA 1
ATOM 2361 C C . THR A 1 294 ? -18.531 -22.109 7.16 1 93 294 THR A C 1
ATOM 2363 O O . THR A 1 294 ? -19.453 -22.75 7.672 1 93 294 THR A O 1
ATOM 2366 N N . GLU A 1 295 ? -17.812 -22.656 6.18 1 90.38 295 GLU A N 1
ATOM 2367 C CA . GLU A 1 295 ? -18.188 -23.922 5.562 1 90.38 295 GLU A CA 1
ATOM 2368 C C . GLU A 1 295 ? -17.391 -25.078 6.137 1 90.38 295 GLU A C 1
ATOM 2370 O O . GLU A 1 295 ? -17.922 -26.188 6.285 1 90.38 295 GLU A O 1
ATOM 2375 N N . LEU A 1 296 ? -16.172 -24.812 6.496 1 90.56 296 LEU A N 1
ATOM 2376 C CA . LEU A 1 296 ? -15.336 -25.922 6.934 1 90.56 296 LEU A CA 1
ATOM 2377 C C . LEU A 1 296 ? -15.258 -25.984 8.453 1 90.56 296 LEU A C 1
ATOM 2379 O O . LEU A 1 296 ? -15.312 -27.062 9.039 1 90.56 296 LEU A O 1
ATOM 2383 N N . LEU A 1 297 ? -15.203 -24.828 9.141 1 95.56 297 LEU A N 1
ATOM 2384 C CA . LEU A 1 297 ? -14.984 -24.812 10.586 1 95.56 297 LEU A CA 1
ATOM 2385 C C . LEU A 1 297 ? -16.297 -24.594 11.328 1 95.56 297 LEU A C 1
ATOM 2387 O O . LEU A 1 297 ? -16.359 -24.75 12.555 1 95.56 297 LEU A O 1
ATOM 2391 N N . GLY A 1 298 ? -17.344 -24.109 10.664 1 95.12 298 GLY A N 1
ATOM 2392 C CA . GLY A 1 298 ? -18.672 -24.078 11.234 1 95.12 298 GLY A CA 1
ATOM 2393 C C . GLY A 1 298 ? -18.969 -22.781 11.969 1 95.12 298 GLY A C 1
ATOM 2394 O O . GLY A 1 298 ? -19.922 -22.703 12.758 1 95.12 298 GLY A O 1
ATOM 2395 N N . TYR A 1 299 ? -18.25 -21.812 11.734 1 95.38 299 TYR A N 1
ATOM 2396 C CA . TYR A 1 299 ? -18.531 -20.516 12.344 1 95.38 299 TYR A CA 1
ATOM 2397 C C . TYR A 1 299 ? -19.766 -19.875 11.711 1 95.38 299 TYR A C 1
ATOM 2399 O O . TYR A 1 299 ? -19.969 -19.969 10.5 1 95.38 299 TYR A O 1
ATOM 2407 N N . SER A 1 300 ? -20.547 -19.219 12.594 1 95.75 300 SER A N 1
ATOM 2408 C CA . SER A 1 300 ? -21.516 -18.297 12.023 1 95.75 300 SER A CA 1
ATOM 2409 C C . SER A 1 300 ? -20.828 -17.047 11.461 1 95.75 300 SER A C 1
ATOM 2411 O O . SER A 1 300 ? -19.703 -16.75 11.828 1 95.75 300 SER A O 1
ATOM 2413 N N . LEU A 1 301 ? -21.5 -16.406 10.586 1 94.12 301 LEU A N 1
ATOM 2414 C CA . LEU A 1 301 ? -20.938 -15.18 10.023 1 94.12 301 LEU A CA 1
ATOM 2415 C C . LEU A 1 301 ? -20.656 -14.156 11.125 1 94.12 301 LEU A C 1
ATOM 2417 O O . LEU A 1 301 ? -19.641 -13.461 11.086 1 94.12 301 LEU A O 1
ATOM 2421 N N . GLU A 1 302 ? -21.562 -14.086 12.031 1 94.31 302 GLU A N 1
ATOM 2422 C CA . GLU A 1 302 ? -21.406 -13.141 13.125 1 94.31 302 GLU A CA 1
ATOM 2423 C C . GLU A 1 302 ? -20.188 -13.453 13.969 1 94.31 302 GLU A C 1
ATOM 2425 O O . GLU A 1 302 ? -19.406 -12.555 14.312 1 94.31 302 GLU A O 1
ATOM 2430 N N . GLU A 1 303 ? -20.016 -14.734 14.281 1 95.62 303 GLU A N 1
ATOM 2431 C CA . GLU A 1 303 ? -18.844 -15.164 15.039 1 95.62 303 GLU A CA 1
ATOM 2432 C C . GLU A 1 303 ? -17.562 -14.844 14.289 1 95.62 303 GLU A C 1
ATOM 2434 O O . GLU A 1 303 ? -16.594 -14.375 14.883 1 95.62 303 GLU A O 1
ATOM 2439 N N . LEU A 1 304 ? -17.609 -15.078 13.031 1 97.12 304 LEU A N 1
ATOM 2440 C CA . LEU A 1 304 ? -16.438 -14.82 12.211 1 97.12 304 LEU A CA 1
ATOM 2441 C C . LEU A 1 304 ? -16.109 -13.328 12.188 1 97.12 304 LEU A C 1
ATOM 2443 O O . LEU A 1 304 ? -14.961 -12.938 12.406 1 97.12 304 LEU A O 1
ATOM 2447 N N . GLU A 1 305 ? -17.094 -12.5 11.961 1 95.5 305 GLU A N 1
ATOM 2448 C CA . GLU A 1 305 ? -16.875 -11.062 11.867 1 95.5 305 GLU A CA 1
ATOM 2449 C C . GLU A 1 305 ? -16.344 -10.5 13.18 1 95.5 305 GLU A C 1
ATOM 2451 O O . GLU A 1 305 ? -15.492 -9.602 13.18 1 95.5 305 GLU A O 1
ATOM 2456 N N . ASN A 1 306 ? -16.812 -11.016 14.281 1 95.94 306 ASN A N 1
ATOM 2457 C CA . ASN A 1 306 ? -16.297 -10.609 15.586 1 95.94 306 ASN A CA 1
ATOM 2458 C C . ASN A 1 306 ? -14.82 -10.977 15.734 1 95.94 306 ASN A C 1
ATOM 2460 O O . ASN A 1 306 ? -14.023 -10.164 16.219 1 95.94 306 ASN A O 1
ATOM 2464 N N . LEU A 1 307 ? -14.516 -12.172 15.352 1 97.38 307 LEU A N 1
ATOM 2465 C CA . LEU A 1 307 ? -13.125 -12.602 15.391 1 97.38 307 LEU A CA 1
ATOM 2466 C C . LEU A 1 307 ? -12.25 -11.719 14.508 1 97.38 307 LEU A C 1
ATOM 2468 O O . LEU A 1 307 ? -11.156 -11.312 14.914 1 97.38 307 LEU A O 1
ATOM 2472 N N . LEU A 1 308 ? -12.758 -11.406 13.336 1 97.44 308 LEU A N 1
ATOM 2473 C CA . LEU A 1 308 ? -11.977 -10.625 12.383 1 97.44 308 LEU A CA 1
ATOM 2474 C C . LEU A 1 308 ? -11.742 -9.211 12.906 1 97.44 308 LEU A C 1
ATOM 2476 O O . LEU A 1 308 ? -10.688 -8.625 12.672 1 97.44 308 LEU A O 1
ATOM 2480 N N . ASP A 1 309 ? -12.695 -8.664 13.602 1 94.88 309 ASP A N 1
ATOM 2481 C CA . ASP A 1 309 ? -12.523 -7.352 14.227 1 94.88 309 ASP A CA 1
ATOM 2482 C C . ASP A 1 309 ? -11.391 -7.379 15.25 1 94.88 309 ASP A C 1
ATOM 2484 O O . ASP A 1 309 ? -10.578 -6.453 15.32 1 94.88 309 ASP A O 1
ATOM 2488 N N . GLU A 1 310 ? -11.352 -8.406 15.969 1 96.44 310 GLU A N 1
ATOM 2489 C CA . GLU A 1 310 ? -10.289 -8.57 16.953 1 96.44 310 GLU A CA 1
ATOM 2490 C C . GLU A 1 310 ? -8.938 -8.758 16.281 1 96.44 310 GLU A C 1
ATOM 2492 O O . GLU A 1 310 ? -7.922 -8.242 16.766 1 96.44 310 GLU A O 1
ATOM 2497 N N . CYS A 1 311 ? -8.945 -9.469 15.211 1 97.56 311 CYS A N 1
ATOM 2498 C CA . CYS A 1 311 ? -7.719 -9.688 14.453 1 97.56 311 CYS A CA 1
ATOM 2499 C C . CYS A 1 311 ? -7.18 -8.375 13.898 1 97.56 311 CYS A C 1
ATOM 2501 O O . CYS A 1 311 ? -5.973 -8.125 13.945 1 97.56 311 CYS A O 1
ATOM 2503 N N . ARG A 1 312 ? -8.07 -7.57 13.391 1 96.25 312 ARG A N 1
ATOM 2504 C CA . ARG A 1 312 ? -7.66 -6.277 12.852 1 96.25 312 ARG A CA 1
ATOM 2505 C C . ARG A 1 312 ? -7.07 -5.391 13.938 1 96.25 312 ARG A C 1
ATOM 2507 O O . ARG A 1 312 ? -6.102 -4.668 13.695 1 96.25 312 ARG A O 1
ATOM 2514 N N . ARG A 1 313 ? -7.605 -5.449 15.102 1 94.38 313 ARG A N 1
ATOM 2515 C CA . ARG A 1 313 ? -7.055 -4.703 16.234 1 94.38 313 ARG A CA 1
ATOM 2516 C C . ARG A 1 313 ? -5.645 -5.172 16.562 1 94.38 313 ARG A C 1
ATOM 2518 O O . ARG A 1 313 ? -4.75 -4.355 16.797 1 94.38 313 ARG A O 1
ATOM 2525 N N . ASP A 1 314 ? -5.488 -6.508 16.547 1 96.44 314 ASP A N 1
ATOM 2526 C CA . ASP A 1 314 ? -4.168 -7.07 16.797 1 96.44 314 ASP A CA 1
ATOM 2527 C C . ASP A 1 314 ? -3.164 -6.609 15.742 1 96.44 314 ASP A C 1
ATOM 2529 O O . ASP A 1 314 ? -2.014 -6.309 16.062 1 96.44 314 ASP A O 1
ATOM 2533 N N . ALA A 1 315 ? -3.613 -6.555 14.516 1 96 315 ALA A N 1
ATOM 2534 C CA . ALA A 1 315 ? -2.727 -6.219 13.398 1 96 315 ALA A CA 1
ATOM 2535 C C . ALA A 1 315 ? -2.258 -4.77 13.492 1 96 315 ALA A C 1
ATOM 2537 O O . ALA A 1 315 ? -1.176 -4.43 13.008 1 96 315 ALA A O 1
ATOM 2538 N N . ARG A 1 316 ? -3.031 -3.902 14.148 1 93.19 316 ARG A N 1
ATOM 2539 C CA . ARG A 1 316 ? -2.74 -2.475 14.242 1 93.19 316 ARG A CA 1
ATOM 2540 C C . ARG A 1 316 ? -1.771 -2.188 15.383 1 93.19 316 ARG A C 1
ATOM 2542 O O . ARG A 1 316 ? -1.269 -1.07 15.516 1 93.19 316 ARG A O 1
ATOM 2549 N N . ASP A 1 317 ? -1.567 -3.188 16.203 1 92.31 317 ASP A N 1
ATOM 2550 C CA . ASP A 1 317 ? -0.694 -2.988 17.359 1 92.31 317 ASP A CA 1
ATOM 2551 C C . ASP A 1 317 ? 0.75 -2.756 16.922 1 92.31 317 ASP A C 1
ATOM 2553 O O . ASP A 1 317 ? 1.43 -3.688 16.484 1 92.31 317 ASP A O 1
ATOM 2557 N N . ARG A 1 318 ? 1.246 -1.604 17.109 1 87.81 318 ARG A N 1
ATOM 2558 C CA . ARG A 1 318 ? 2.543 -1.187 16.594 1 87.81 318 ARG A CA 1
ATOM 2559 C C . ARG A 1 318 ? 3.68 -1.751 17.438 1 87.81 318 ARG A C 1
ATOM 2561 O O . ARG A 1 318 ? 4.844 -1.693 17.031 1 87.81 318 ARG A O 1
ATOM 2568 N N . THR A 1 319 ? 3.369 -2.316 18.547 1 90.44 319 THR A N 1
ATOM 2569 C CA . THR A 1 319 ? 4.398 -2.904 19.391 1 90.44 319 THR A CA 1
ATOM 2570 C C . THR A 1 319 ? 4.727 -4.324 18.938 1 90.44 319 THR A C 1
ATOM 2572 O O . THR A 1 319 ? 5.711 -4.914 19.391 1 90.44 319 THR A O 1
ATOM 2575 N N . VAL A 1 320 ? 3.947 -4.82 18.109 1 95.12 320 VAL A N 1
ATOM 2576 C CA . VAL A 1 320 ? 4.156 -6.168 17.594 1 95.12 320 VAL A CA 1
ATOM 2577 C C . VAL A 1 320 ? 4.973 -6.109 16.297 1 95.12 320 VAL A C 1
ATOM 2579 O O . VAL A 1 320 ? 4.559 -5.477 15.328 1 95.12 320 VAL A O 1
ATOM 2582 N N . HIS A 1 321 ? 6.152 -6.746 16.297 1 96.88 321 HIS A N 1
ATOM 2583 C CA . HIS A 1 321 ? 7.027 -6.801 15.141 1 96.88 321 HIS A CA 1
ATOM 2584 C C . HIS A 1 321 ? 6.898 -8.141 14.414 1 96.88 321 HIS A C 1
ATOM 2586 O O . HIS A 1 321 ? 7.82 -8.953 14.445 1 96.88 321 HIS A O 1
ATOM 2592 N N . SER A 1 322 ? 5.809 -8.297 13.742 1 97.75 322 SER A N 1
ATOM 2593 C CA . SER A 1 322 ? 5.535 -9.586 13.117 1 97.75 322 SER A CA 1
ATOM 2594 C C . SER A 1 322 ? 5.738 -9.516 11.602 1 97.75 322 SER A C 1
ATOM 2596 O O . SER A 1 322 ? 5.82 -8.43 11.031 1 97.75 322 SER A O 1
ATOM 2598 N N . TYR A 1 323 ? 5.953 -10.633 11 1 97.88 323 TYR A N 1
ATOM 2599 C CA . TYR A 1 323 ? 6.121 -10.75 9.555 1 97.88 323 TYR A CA 1
ATOM 2600 C C . TYR A 1 323 ? 5.68 -12.125 9.07 1 97.88 323 TYR A C 1
ATOM 2602 O O . TYR A 1 323 ? 5.617 -13.078 9.844 1 97.88 323 TYR A O 1
ATOM 2610 N N . TRP A 1 324 ? 5.27 -12.203 7.867 1 95.31 324 TRP A N 1
ATOM 2611 C CA . TRP A 1 324 ? 5.121 -13.484 7.184 1 95.31 324 TRP A CA 1
ATOM 2612 C C . TRP A 1 324 ? 6.453 -13.953 6.609 1 95.31 324 TRP A C 1
ATOM 2614 O O . TRP A 1 324 ? 7.113 -13.219 5.875 1 95.31 324 TRP A O 1
ATOM 2624 N N . PRO A 1 325 ? 6.863 -15.172 6.965 1 94.44 325 PRO A N 1
ATOM 2625 C CA . PRO A 1 325 ? 8.055 -15.703 6.305 1 94.44 325 PRO A CA 1
ATOM 2626 C C . PRO A 1 325 ? 7.859 -15.898 4.801 1 94.44 325 PRO A C 1
ATOM 2628 O O . PRO A 1 325 ? 6.855 -16.484 4.379 1 94.44 325 PRO A O 1
ATOM 2631 N N . LEU A 1 326 ? 8.781 -15.328 4.047 1 93.75 326 LEU A N 1
ATOM 2632 C CA . LEU A 1 326 ? 8.766 -15.422 2.594 1 93.75 326 LEU A CA 1
ATOM 2633 C C . LEU A 1 326 ? 9.969 -16.219 2.09 1 93.75 326 LEU A C 1
ATOM 2635 O O . LEU A 1 326 ? 11.117 -15.883 2.408 1 93.75 326 LEU A O 1
ATOM 2639 N N . MET B 1 1 ? 19.422 -26.391 -13 1 22.47 1 MET B N 1
ATOM 2640 C CA . MET B 1 1 ? 20.031 -27.719 -13.016 1 22.47 1 MET B CA 1
ATOM 2641 C C . MET B 1 1 ? 20.203 -28.219 -14.445 1 22.47 1 MET B C 1
ATOM 2643 O O . MET B 1 1 ? 19.25 -28.203 -15.234 1 22.47 1 MET B O 1
ATOM 2647 N N . SER B 1 2 ? 21.547 -28.172 -15.055 1 25.58 2 SER B N 1
ATOM 2648 C CA . SER B 1 2 ? 21.828 -28.484 -16.453 1 25.58 2 SER B CA 1
ATOM 2649 C C . SER B 1 2 ? 21.922 -29.984 -16.688 1 25.58 2 SER B C 1
ATOM 2651 O O . SER B 1 2 ? 22.172 -30.75 -15.742 1 25.58 2 SER B O 1
ATOM 2653 N N . VAL B 1 3 ? 21.516 -30.453 -17.984 1 29.39 3 VAL B N 1
ATOM 2654 C CA . VAL B 1 3 ? 21.5 -31.844 -18.469 1 29.39 3 VAL B CA 1
ATOM 2655 C C . VAL B 1 3 ? 22.938 -32.344 -18.594 1 29.39 3 VAL B C 1
ATOM 2657 O O . VAL B 1 3 ? 23.875 -31.547 -18.688 1 29.39 3 VAL B O 1
ATOM 2660 N N . SER B 1 4 ? 23.547 -33.688 -19.359 1 24.08 4 SER B N 1
ATOM 2661 C CA . SER B 1 4 ? 24.375 -34.812 -19.016 1 24.08 4 SER B CA 1
ATOM 2662 C C . SER B 1 4 ? 25.766 -34.688 -19.641 1 24.08 4 SER B C 1
ATOM 2664 O O . SER B 1 4 ? 26.578 -35.625 -19.531 1 24.08 4 SER B O 1
ATOM 2666 N N . GLY B 1 5 ? 26.25 -33.938 -20.609 1 21.89 5 GLY B N 1
ATOM 2667 C CA . GLY B 1 5 ? 27.344 -34.531 -21.359 1 21.89 5 GLY B CA 1
ATOM 2668 C C . GLY B 1 5 ? 28.547 -34.875 -20.5 1 21.89 5 GLY B C 1
ATOM 2669 O O . GLY B 1 5 ? 28.625 -34.469 -19.344 1 21.89 5 GLY B O 1
ATOM 2670 N N . SER B 1 6 ? 29.766 -35.219 -21.094 1 20.61 6 SER B N 1
ATOM 2671 C CA . SER B 1 6 ? 30.953 -36.062 -20.953 1 20.61 6 SER B CA 1
ATOM 2672 C C . SER B 1 6 ? 31.797 -35.625 -19.75 1 20.61 6 SER B C 1
ATOM 2674 O O . SER B 1 6 ? 32.125 -36.469 -18.891 1 20.61 6 SER B O 1
ATOM 2676 N N . ASP B 1 7 ? 33.125 -35.312 -19.984 1 20.98 7 ASP B N 1
ATOM 2677 C CA . ASP B 1 7 ? 34.406 -35.781 -19.438 1 20.98 7 ASP B CA 1
ATOM 2678 C C . ASP B 1 7 ? 34.625 -35.188 -18.047 1 20.98 7 ASP B C 1
ATOM 2680 O O . ASP B 1 7 ? 34 -34.219 -17.656 1 20.98 7 ASP B O 1
ATOM 2684 N N . SER B 1 8 ? 36 -35.125 -17.531 1 18.19 8 SER B N 1
ATOM 2685 C CA . SER B 1 8 ? 36.875 -35.531 -16.438 1 18.19 8 SER B CA 1
ATOM 2686 C C . SER B 1 8 ? 36.906 -34.5 -15.328 1 18.19 8 SER B C 1
ATOM 2688 O O . SER B 1 8 ? 36.656 -34.844 -14.164 1 18.19 8 SER B O 1
ATOM 2690 N N . ALA B 1 9 ? 38.219 -33.844 -15.242 1 18.56 9 ALA B N 1
ATOM 2691 C CA . ALA B 1 9 ? 39.031 -33.531 -14.07 1 18.56 9 ALA B CA 1
ATOM 2692 C C . ALA B 1 9 ? 38.469 -32.312 -13.328 1 18.56 9 ALA B C 1
ATOM 2694 O O . ALA B 1 9 ? 38.531 -31.188 -13.812 1 18.56 9 ALA B O 1
ATOM 2695 N N . LEU B 1 10 ? 37.281 -32.406 -12.727 1 19.44 10 LEU B N 1
ATOM 2696 C CA . LEU B 1 10 ? 36.75 -31.234 -12.047 1 19.44 10 LEU B CA 1
ATOM 2697 C C . LEU B 1 10 ? 37.688 -30.797 -10.914 1 19.44 10 LEU B C 1
ATOM 2699 O O . LEU B 1 10 ? 37.719 -31.422 -9.852 1 19.44 10 LEU B O 1
ATOM 2703 N N . GLU B 1 11 ? 38.875 -30.609 -11.312 1 17.94 11 GLU B N 1
ATOM 2704 C CA . GLU B 1 11 ? 39.781 -30.328 -10.188 1 17.94 11 GLU B CA 1
ATOM 2705 C C . GLU B 1 11 ? 39.094 -29.422 -9.172 1 17.94 11 GLU B C 1
ATOM 2707 O O . GLU B 1 11 ? 38.125 -28.75 -9.477 1 17.94 11 GLU B O 1
ATOM 2712 N N . ALA B 1 12 ? 40.062 -28.719 -8.328 1 20.16 12 ALA B N 1
ATOM 2713 C CA . ALA B 1 12 ? 40.188 -28.375 -6.914 1 20.16 12 ALA B CA 1
ATOM 2714 C C . ALA B 1 12 ? 39.281 -27.188 -6.562 1 20.16 12 ALA B C 1
ATOM 2716 O O . ALA B 1 12 ? 38.875 -27.031 -5.406 1 20.16 12 ALA B O 1
ATOM 2717 N N . ILE B 1 13 ? 38.719 -26.25 -7.543 1 20.55 13 ILE B N 1
ATOM 2718 C CA . ILE B 1 13 ? 39.094 -24.953 -6.996 1 20.55 13 ILE B CA 1
ATOM 2719 C C . ILE B 1 13 ? 38.312 -24.688 -5.699 1 20.55 13 ILE B C 1
ATOM 2721 O O . ILE B 1 13 ? 37.094 -24.797 -5.668 1 20.55 13 ILE B O 1
ATOM 2725 N N . SER B 1 14 ? 38.938 -24.859 -4.586 1 21.89 14 SER B N 1
ATOM 2726 C CA . SER B 1 14 ? 38.594 -24.609 -3.184 1 21.89 14 SER B CA 1
ATOM 2727 C C . SER B 1 14 ? 37.906 -23.266 -3.012 1 21.89 14 SER B C 1
ATOM 2729 O O . SER B 1 14 ? 37.938 -22.688 -1.92 1 21.89 14 SER B O 1
ATOM 2731 N N . ASP B 1 15 ? 37.031 -22.891 -3.928 1 22.05 15 ASP B N 1
ATOM 2732 C CA . ASP B 1 15 ? 36.75 -21.453 -3.777 1 22.05 15 ASP B CA 1
ATOM 2733 C C . ASP B 1 15 ? 36.406 -21.109 -2.332 1 22.05 15 ASP B C 1
ATOM 2735 O O . ASP B 1 15 ? 35.562 -21.766 -1.718 1 22.05 15 ASP B O 1
ATOM 2739 N N . PRO B 1 16 ? 37.25 -20.484 -1.598 1 25.58 16 PRO B N 1
ATOM 2740 C CA . PRO B 1 16 ? 37.062 -19.984 -0.233 1 25.58 16 PRO B CA 1
ATOM 2741 C C . PRO B 1 16 ? 35.688 -19.312 -0.053 1 25.58 16 PRO B C 1
ATOM 2743 O O . PRO B 1 16 ? 35.219 -18.625 -0.963 1 25.58 16 PRO B O 1
ATOM 2746 N N . MET B 1 17 ? 34.719 -19.969 0.531 1 24.75 17 MET B N 1
ATOM 2747 C CA . MET B 1 17 ? 33.406 -19.625 1.05 1 24.75 17 MET B CA 1
ATOM 2748 C C . MET B 1 17 ? 33.406 -18.234 1.677 1 24.75 17 MET B C 1
ATOM 2750 O O . MET B 1 17 ? 33.844 -18.062 2.814 1 24.75 17 MET B O 1
ATOM 2754 N N . ASP B 1 18 ? 33.969 -17.219 0.95 1 25.25 18 ASP B N 1
ATOM 2755 C CA . ASP B 1 18 ? 33.969 -15.898 1.586 1 25.25 18 ASP B CA 1
ATOM 2756 C C . ASP B 1 18 ? 32.594 -15.57 2.182 1 25.25 18 ASP B C 1
ATOM 2758 O O . ASP B 1 18 ? 31.562 -15.891 1.588 1 25.25 18 ASP B O 1
ATOM 2762 N N . ASP B 1 19 ? 32.5 -15.359 3.488 1 26.91 19 ASP B N 1
ATOM 2763 C CA . ASP B 1 19 ? 31.516 -14.969 4.508 1 26.91 19 ASP B CA 1
ATOM 2764 C C . ASP B 1 19 ? 30.641 -13.82 4.023 1 26.91 19 ASP B C 1
ATOM 2766 O O . ASP B 1 19 ? 31.031 -12.648 4.125 1 26.91 19 ASP B O 1
ATOM 2770 N N . ASP B 1 20 ? 30.172 -13.844 2.795 1 26.89 20 ASP B N 1
ATOM 2771 C CA . ASP B 1 20 ? 29.375 -12.711 2.318 1 26.89 20 ASP B CA 1
ATOM 2772 C C . ASP B 1 20 ? 28.234 -12.406 3.273 1 26.89 20 ASP B C 1
ATOM 2774 O O . ASP B 1 20 ? 27.297 -13.203 3.398 1 26.89 20 ASP B O 1
ATOM 2778 N N . THR B 1 21 ? 28.484 -11.641 4.324 1 29.52 21 THR B N 1
ATOM 2779 C CA . THR B 1 21 ? 27.641 -11.047 5.355 1 29.52 21 THR B CA 1
ATOM 2780 C C . THR B 1 21 ? 26.406 -10.406 4.734 1 29.52 21 THR B C 1
ATOM 2782 O O . THR B 1 21 ? 26.484 -9.352 4.105 1 29.52 21 THR B O 1
ATOM 2785 N N . HIS B 1 22 ? 25.641 -11.133 4.07 1 30.61 22 HIS B N 1
ATOM 2786 C CA . HIS B 1 22 ? 24.391 -10.539 3.609 1 30.61 22 HIS B CA 1
ATOM 2787 C C . HIS B 1 22 ? 23.703 -9.766 4.73 1 30.61 22 HIS B C 1
ATOM 2789 O O . HIS B 1 22 ? 23.578 -10.273 5.852 1 30.61 22 HIS B O 1
ATOM 2795 N N . PRO B 1 23 ? 23.719 -8.445 4.684 1 33.91 23 PRO B N 1
ATOM 2796 C CA . PRO B 1 23 ? 23.109 -7.699 5.781 1 33.91 23 PRO B CA 1
ATOM 2797 C C . PRO B 1 23 ? 21.672 -8.156 6.082 1 33.91 23 PRO B C 1
ATOM 2799 O O . PRO B 1 23 ? 20.75 -7.848 5.328 1 33.91 23 PRO B O 1
ATOM 2802 N N . GLY B 1 24 ? 21.391 -9.445 6.289 1 33.44 24 GLY B N 1
ATOM 2803 C CA . GLY B 1 24 ? 20.141 -9.812 6.926 1 33.44 24 GLY B CA 1
ATOM 2804 C C . GLY B 1 24 ? 19.703 -8.82 7.984 1 33.44 24 GLY B C 1
ATOM 2805 O O . GLY B 1 24 ? 20.453 -7.906 8.344 1 33.44 24 GLY B O 1
ATOM 2806 N N . LEU B 1 25 ? 18.391 -8.75 8.273 1 35.66 25 LEU B N 1
ATOM 2807 C CA . LEU B 1 25 ? 17.984 -7.953 9.422 1 35.66 25 LEU B CA 1
ATOM 2808 C C . LEU B 1 25 ? 18.969 -8.117 10.57 1 35.66 25 LEU B C 1
ATOM 2810 O O . LEU B 1 25 ? 19.203 -9.242 11.031 1 35.66 25 LEU B O 1
ATOM 2814 N N . ASP B 1 26 ? 20.094 -7.398 10.633 1 35.56 26 ASP B N 1
ATOM 2815 C CA . ASP B 1 26 ? 20.906 -7.426 11.836 1 35.56 26 ASP B CA 1
ATOM 2816 C C . ASP B 1 26 ? 20.031 -7.445 13.094 1 35.56 26 ASP B C 1
ATOM 2818 O O . ASP B 1 26 ? 18.906 -6.949 13.078 1 35.56 26 ASP B O 1
ATOM 2822 N N . GLU B 1 27 ? 20.375 -8.25 14.172 1 37.94 27 GLU B N 1
ATOM 2823 C CA . GLU B 1 27 ? 19.781 -8.375 15.5 1 37.94 27 GLU B CA 1
ATOM 2824 C C . GLU B 1 27 ? 19.266 -7.031 16 1 37.94 27 GLU B C 1
ATOM 2826 O O . GLU B 1 27 ? 18.5 -6.98 16.969 1 37.94 27 GLU B O 1
ATOM 2831 N N . THR B 1 28 ? 19.828 -5.93 15.469 1 36.22 28 THR B N 1
ATOM 2832 C CA . THR B 1 28 ? 19.516 -4.652 16.109 1 36.22 28 THR B CA 1
ATOM 2833 C C . THR B 1 28 ? 18.188 -4.102 15.578 1 36.22 28 THR B C 1
ATOM 2835 O O . THR B 1 28 ? 17.844 -2.955 15.852 1 36.22 28 THR B O 1
ATOM 2838 N N . ASP B 1 29 ? 17.656 -4.699 14.703 1 39.81 29 ASP B N 1
ATOM 2839 C CA . ASP B 1 29 ? 16.422 -4.062 14.25 1 39.81 29 ASP B CA 1
ATOM 2840 C C . ASP B 1 29 ? 15.336 -4.164 15.32 1 39.81 29 ASP B C 1
ATOM 2842 O O . ASP B 1 29 ? 14.398 -4.957 15.188 1 39.81 29 ASP B O 1
ATOM 2846 N N . SER B 1 30 ? 15.695 -4.078 16.609 1 40.19 30 SER B N 1
ATOM 2847 C CA . SER B 1 30 ? 14.711 -3.984 17.672 1 40.19 30 SER B CA 1
ATOM 2848 C C . SER B 1 30 ? 13.727 -2.842 17.422 1 40.19 30 SER B C 1
ATOM 2850 O O . SER B 1 30 ? 14.086 -1.839 16.797 1 40.19 30 SER B O 1
ATOM 2852 N N . GLY B 1 31 ? 12.531 -3.127 17.625 1 41.53 31 GLY B N 1
ATOM 2853 C CA . GLY B 1 31 ? 11.406 -2.221 17.453 1 41.53 31 GLY B CA 1
ATOM 2854 C C . GLY B 1 31 ? 11.578 -0.907 18.188 1 41.53 31 GLY B C 1
ATOM 2855 O O . GLY B 1 31 ? 12.344 -0.824 19.156 1 41.53 31 GLY B O 1
ATOM 2856 N N . TYR B 1 32 ? 11.234 0.03 17.625 1 39.34 32 TYR B N 1
ATOM 2857 C CA . TYR B 1 32 ? 11.352 1.464 17.859 1 39.34 32 TYR B CA 1
ATOM 2858 C C . TYR B 1 32 ? 10.703 1.856 19.172 1 39.34 32 TYR B C 1
ATOM 2860 O O . TYR B 1 32 ? 10.852 2.992 19.641 1 39.34 32 TYR B O 1
ATOM 2868 N N . TRP B 1 33 ? 9.805 1.179 19.812 1 39.59 33 TRP B N 1
ATOM 2869 C CA . TRP B 1 33 ? 8.805 1.911 20.578 1 39.59 33 TRP B CA 1
ATOM 2870 C C . TRP B 1 33 ? 9.172 1.939 22.062 1 39.59 33 TRP B C 1
ATOM 2872 O O . TRP B 1 33 ? 8.602 1.193 22.859 1 39.59 33 TRP B O 1
ATOM 2882 N N . ASP B 1 34 ? 10.406 2.109 22.359 1 35.72 34 ASP B N 1
ATOM 2883 C CA . ASP B 1 34 ? 10.586 1.978 23.812 1 35.72 34 ASP B CA 1
ATOM 2884 C C . ASP B 1 34 ? 10.148 3.246 24.531 1 35.72 34 ASP B C 1
ATOM 2886 O O . ASP B 1 34 ? 10.266 3.338 25.75 1 35.72 34 ASP B O 1
ATOM 2890 N N . HIS B 1 35 ? 10.273 4.418 23.938 1 35.03 35 HIS B N 1
ATOM 2891 C CA . HIS B 1 35 ? 10.195 5.527 24.875 1 35.03 35 HIS B CA 1
ATOM 2892 C C . HIS B 1 35 ? 8.781 6.113 24.922 1 35.03 35 HIS B C 1
ATOM 2894 O O . HIS B 1 35 ? 8.172 6.355 23.875 1 35.03 35 HIS B O 1
ATOM 2900 N N . GLU B 1 36 ? 8.172 6.207 26.141 1 35.22 36 GLU B N 1
ATOM 2901 C CA . GLU B 1 36 ? 6.867 6.781 26.453 1 35.22 36 GLU B CA 1
ATOM 2902 C C . GLU B 1 36 ? 6.883 8.297 26.312 1 35.22 36 GLU B C 1
ATOM 2904 O O . GLU B 1 36 ? 7.707 8.977 26.938 1 35.22 36 GLU B O 1
ATOM 2909 N N . SER B 1 37 ? 6.43 8.828 25.297 1 36.16 37 SER B N 1
ATOM 2910 C CA . SER B 1 37 ? 6.277 10.281 25.219 1 36.16 37 SER B CA 1
ATOM 2911 C C . SER B 1 37 ? 5.188 10.781 26.156 1 36.16 37 SER B C 1
ATOM 2913 O O . SER B 1 37 ? 4.148 10.141 26.312 1 36.16 37 SER B O 1
ATOM 2915 N N . SER B 1 38 ? 5.445 11.609 27.094 1 32.28 38 SER B N 1
ATOM 2916 C CA . SER B 1 38 ? 4.574 12.25 28.078 1 32.28 38 SER B CA 1
ATOM 2917 C C . SER B 1 38 ? 3.541 13.141 27.406 1 32.28 38 SER B C 1
ATOM 2919 O O . SER B 1 38 ? 3.896 14.117 26.75 1 32.28 38 SER B O 1
ATOM 2921 N N . THR B 1 39 ? 2.512 12.703 26.812 1 37.81 39 THR B N 1
ATOM 2922 C CA . THR B 1 39 ? 1.414 13.586 26.422 1 37.81 39 THR B CA 1
ATOM 2923 C C . THR B 1 39 ? 0.901 14.359 27.641 1 37.81 39 THR B C 1
ATOM 2925 O O . THR B 1 39 ? 0.493 13.766 28.641 1 37.81 39 THR B O 1
ATOM 2928 N N . GLN B 1 40 ? 1.146 15.562 27.859 1 31.94 40 GLN B N 1
ATOM 2929 C CA . GLN B 1 40 ? 0.601 16.438 28.891 1 31.94 40 GLN B CA 1
ATOM 2930 C C . GLN B 1 40 ? -0.906 16.25 29.031 1 31.94 40 GLN B C 1
ATOM 2932 O O . GLN B 1 40 ? -1.567 15.773 28.109 1 31.94 40 GLN B O 1
ATOM 2937 N N . SER B 1 41 ? -1.492 16.922 30.203 1 34.09 41 SER B N 1
ATOM 2938 C CA . SER B 1 41 ? -2.725 16.922 30.984 1 34.09 41 SER B CA 1
ATOM 2939 C C . SER B 1 41 ? -3.912 17.375 30.141 1 34.09 41 SER B C 1
ATOM 2941 O O . SER B 1 41 ? -4.246 18.562 30.125 1 34.09 41 SER B O 1
ATOM 2943 N N . VAL B 1 42 ? -3.994 17.172 28.891 1 40.38 42 VAL B N 1
ATOM 2944 C CA . VAL B 1 42 ? -5.203 17.719 28.297 1 40.38 42 VAL B CA 1
ATOM 2945 C C . VAL B 1 42 ? -6.434 17.094 28.953 1 40.38 42 VAL B C 1
ATOM 2947 O O . VAL B 1 42 ? -6.422 15.914 29.312 1 40.38 42 VAL B O 1
ATOM 2950 N N . THR B 1 43 ? -7.52 17.938 29.141 1 41.19 43 THR B N 1
ATOM 2951 C CA . THR B 1 43 ? -8.82 17.703 29.766 1 41.19 43 THR B CA 1
ATOM 2952 C C . THR B 1 43 ? -9.547 16.531 29.094 1 41.19 43 THR B C 1
ATOM 2954 O O . THR B 1 43 ? -9.305 16.25 27.922 1 41.19 43 THR B O 1
ATOM 2957 N N . GLU B 1 44 ? -10.242 15.727 29.875 1 44.88 44 GLU B N 1
ATOM 2958 C CA . GLU B 1 44 ? -11.156 14.617 29.609 1 44.88 44 GLU B CA 1
ATOM 2959 C C . GLU B 1 44 ? -11.938 14.844 28.312 1 44.88 44 GLU B C 1
ATOM 2961 O O . GLU B 1 44 ? -12.25 13.891 27.594 1 44.88 44 GLU B O 1
ATOM 2966 N N . SER B 1 45 ? -12.086 16.156 27.953 1 48.66 45 SER B N 1
ATOM 2967 C CA . SER B 1 45 ? -12.992 16.484 26.859 1 48.66 45 SER B CA 1
ATOM 2968 C C . SER B 1 45 ? -12.359 16.156 25.5 1 48.66 45 SER B C 1
ATOM 2970 O O . SER B 1 45 ? -13.07 15.836 24.547 1 48.66 45 SER B O 1
ATOM 2972 N N . VAL B 1 46 ? -11.086 16.047 25.391 1 50.12 46 VAL B N 1
ATOM 2973 C CA . VAL B 1 46 ? -10.43 15.859 24.109 1 50.12 46 VAL B CA 1
ATOM 2974 C C . VAL B 1 46 ? -10.625 14.414 23.641 1 50.12 46 VAL B C 1
ATOM 2976 O O . VAL B 1 46 ? -10.586 14.141 22.438 1 50.12 46 VAL B O 1
ATOM 2979 N N . TYR B 1 47 ? -11.117 13.609 24.484 1 54.28 47 TYR B N 1
ATOM 2980 C CA . TYR B 1 47 ? -11.305 12.195 24.172 1 54.28 47 TYR B CA 1
ATOM 2981 C C . TYR B 1 47 ? -12.773 11.898 23.891 1 54.28 47 TYR B C 1
ATOM 2983 O O . TYR B 1 47 ? -13.141 10.758 23.594 1 54.28 47 TYR B O 1
ATOM 2991 N N . GLU B 1 48 ? -13.633 13 23.953 1 57.34 48 GLU B N 1
ATOM 2992 C CA . GLU B 1 48 ? -15.047 12.789 23.625 1 57.34 48 GLU B CA 1
ATOM 2993 C C . GLU B 1 48 ? -15.312 12.984 22.141 1 57.34 48 GLU B C 1
ATOM 2995 O O . GLU B 1 48 ? -15.562 14.102 21.688 1 57.34 48 GLU B O 1
ATOM 3000 N N . TYR B 1 49 ? -15.273 11.82 21.469 1 67.25 49 TYR B N 1
ATOM 3001 C CA . TYR B 1 49 ? -15.43 11.891 20.016 1 67.25 49 TYR B CA 1
ATOM 3002 C C . TYR B 1 49 ? -16.906 11.906 19.625 1 67.25 49 TYR B C 1
ATOM 3004 O O . TYR B 1 49 ? -17.734 11.25 20.281 1 67.25 49 TYR B O 1
ATOM 3012 N N . GLU B 1 50 ? -17.25 12.867 18.734 1 71.06 50 GLU B N 1
ATOM 3013 C CA . GLU B 1 50 ? -18.547 12.812 18.062 1 71.06 50 GLU B CA 1
ATOM 3014 C C . GLU B 1 50 ? -18.641 11.586 17.172 1 71.06 50 GLU B C 1
ATOM 3016 O O . GLU B 1 50 ? -17.641 11.117 16.625 1 71.06 50 GLU B O 1
ATOM 3021 N N . ARG B 1 51 ? -19.953 10.992 17.156 1 73.75 51 ARG B N 1
ATOM 3022 C CA . ARG B 1 51 ? -20.141 9.812 16.328 1 73.75 51 ARG B CA 1
ATOM 3023 C C . ARG B 1 51 ? -21.094 10.102 15.18 1 73.75 51 ARG B C 1
ATOM 3025 O O . ARG B 1 51 ? -22.109 10.789 15.359 1 73.75 51 ARG B O 1
ATOM 3032 N N . LEU B 1 52 ? -20.719 9.758 13.969 1 69.06 52 LEU B N 1
ATOM 3033 C CA . LEU B 1 52 ? -21.547 9.859 12.773 1 69.06 52 LEU B CA 1
ATOM 3034 C C . LEU B 1 52 ? -21.391 8.625 11.891 1 69.06 52 LEU B C 1
ATOM 3036 O O . LEU B 1 52 ? -20.281 8.312 11.445 1 69.06 52 LEU B O 1
ATOM 3040 N N . HIS B 1 53 ? -22.547 7.852 11.656 1 74.94 53 HIS B N 1
ATOM 3041 C CA . HIS B 1 53 ? -22.578 6.664 10.812 1 74.94 53 HIS B CA 1
ATOM 3042 C C . HIS B 1 53 ? -21.484 5.676 11.203 1 74.94 53 HIS B C 1
ATOM 3044 O O . HIS B 1 53 ? -20.719 5.223 10.344 1 74.94 53 HIS B O 1
ATOM 3050 N N . ASN B 1 54 ? -21.266 5.387 12.359 1 74 54 ASN B N 1
ATOM 3051 C CA . ASN B 1 54 ? -20.375 4.391 12.953 1 74 54 ASN B CA 1
ATOM 3052 C C . ASN B 1 54 ? -18.906 4.812 12.852 1 74 54 ASN B C 1
ATOM 3054 O O . ASN B 1 54 ? -18.016 3.965 12.859 1 74 54 ASN B O 1
ATOM 3058 N N . ARG B 1 55 ? -18.766 6.215 12.609 1 80.62 55 ARG B N 1
ATOM 3059 C CA . ARG B 1 55 ? -17.422 6.793 12.641 1 80.62 55 ARG B CA 1
ATOM 3060 C C . ARG B 1 55 ? -17.297 7.828 13.75 1 80.62 55 ARG B C 1
ATOM 3062 O O . ARG B 1 55 ? -18.297 8.406 14.195 1 80.62 55 ARG B O 1
ATOM 3069 N N . THR B 1 56 ? -15.992 7.969 14.203 1 78.06 56 THR B N 1
ATOM 3070 C CA . THR B 1 56 ? -15.773 8.961 15.25 1 78.06 56 THR B CA 1
ATOM 3071 C C . THR B 1 56 ? -15.047 10.18 14.688 1 78.06 56 THR B C 1
ATOM 3073 O O . THR B 1 56 ? -14.258 10.062 13.75 1 78.06 56 THR B O 1
ATOM 3076 N N . TYR B 1 57 ? -15.352 11.336 15.234 1 76.5 57 TYR B N 1
ATOM 3077 C CA . TYR B 1 57 ? -14.812 12.617 14.789 1 76.5 57 TYR B CA 1
ATOM 3078 C C . TYR B 1 57 ? -14.234 13.398 15.969 1 76.5 57 TYR B C 1
ATOM 3080 O O . TYR B 1 57 ? -14.555 13.117 17.125 1 76.5 57 TYR B O 1
ATOM 3088 N N . HIS B 1 58 ? -13.391 14.359 15.586 1 69.94 58 HIS B N 1
ATOM 3089 C CA . HIS B 1 58 ? -12.75 15.188 16.594 1 69.94 58 HIS B CA 1
ATOM 3090 C C . HIS B 1 58 ? -13.789 15.953 17.422 1 69.94 58 HIS B C 1
ATOM 3092 O O . HIS B 1 58 ? -14.797 16.406 16.891 1 69.94 58 HIS B O 1
ATOM 3098 N N . SER B 1 59 ? -13.469 16.047 18.688 1 63.56 59 SER B N 1
ATOM 3099 C CA . SER B 1 59 ? -14.336 16.828 19.562 1 63.56 59 SER B CA 1
ATOM 3100 C C . SER B 1 59 ? -13.742 18.203 19.828 1 63.56 59 SER B C 1
ATOM 3102 O O . SER B 1 59 ? -14.477 19.172 20.062 1 63.56 59 SER B O 1
ATOM 3104 N N . PHE B 1 60 ? -12.391 18.188 19.906 1 55.53 60 PHE B N 1
ATOM 3105 C CA . PHE B 1 60 ? -11.734 19.469 20.141 1 55.53 60 PHE B CA 1
ATOM 3106 C C . PHE B 1 60 ? -11.961 20.406 18.953 1 55.53 60 PHE B C 1
ATOM 3108 O O . PHE B 1 60 ? -11.586 20.094 17.828 1 55.53 60 PHE B O 1
ATOM 3115 N N . HIS B 1 61 ? -12.523 21.594 19.156 1 57.59 61 HIS B N 1
ATOM 3116 C CA . HIS B 1 61 ? -12.961 22.547 18.141 1 57.59 61 HIS B CA 1
ATOM 3117 C C . HIS B 1 61 ? -13.883 21.875 17.125 1 57.59 61 HIS B C 1
ATOM 3119 O O . HIS B 1 61 ? -13.547 21.781 15.945 1 57.59 61 HIS B O 1
ATOM 3125 N N . ARG B 1 62 ? -14.875 21.359 17.609 1 57.75 62 ARG B N 1
ATOM 3126 C CA . ARG B 1 62 ? -15.906 20.625 16.906 1 57.75 62 ARG B CA 1
ATOM 3127 C C . ARG B 1 62 ? -16.25 21.297 15.57 1 57.75 62 ARG B C 1
ATOM 3129 O O . ARG B 1 62 ? -16.375 22.516 15.516 1 57.75 62 ARG B O 1
ATOM 3136 N N . GLY B 1 63 ? -16.094 20.453 14.57 1 59.66 63 GLY B N 1
ATOM 3137 C CA . GLY B 1 63 ? -16.547 20.922 13.266 1 59.66 63 GLY B CA 1
ATOM 3138 C C . GLY B 1 63 ? -15.406 21.406 12.383 1 59.66 63 GLY B C 1
ATOM 3139 O O . GLY B 1 63 ? -15.578 21.562 11.172 1 59.66 63 GLY B O 1
ATOM 3140 N N . LYS B 1 64 ? -14.297 21.609 12.945 1 65 64 LYS B N 1
ATOM 3141 C CA . LYS B 1 64 ? -13.188 22.141 12.148 1 65 64 LYS B CA 1
ATOM 3142 C C . LYS B 1 64 ? -12.625 21.062 11.211 1 65 64 LYS B C 1
ATOM 3144 O O . LYS B 1 64 ? -12.297 21.359 10.062 1 65 64 LYS B O 1
ATOM 3149 N N . TYR B 1 65 ? -12.633 19.906 11.766 1 72.38 65 TYR B N 1
ATOM 3150 C CA . TYR B 1 65 ? -12.086 18.812 10.961 1 72.38 65 TYR B CA 1
ATOM 3151 C C . TYR B 1 65 ? -13.188 17.875 10.5 1 72.38 65 TYR B C 1
ATOM 3153 O O . TYR B 1 65 ? -13.93 17.312 11.32 1 72.38 65 TYR B O 1
ATOM 3161 N N . LEU B 1 66 ? -13.312 17.734 9.273 1 76.69 66 LEU B N 1
ATOM 3162 C CA . LEU B 1 66 ? -14.477 17.078 8.688 1 76.69 66 LEU B CA 1
ATOM 3163 C C . LEU B 1 66 ? -14.219 15.594 8.484 1 76.69 66 LEU B C 1
ATOM 3165 O O . LEU B 1 66 ? -15.125 14.844 8.125 1 76.69 66 LEU B O 1
ATOM 3169 N N . MET B 1 67 ? -13.008 15.156 8.711 1 80.88 67 MET B N 1
ATOM 3170 C CA . MET B 1 67 ? -12.688 13.75 8.516 1 80.88 67 MET B CA 1
ATOM 3171 C C . MET B 1 67 ? -12.766 12.984 9.836 1 80.88 67 MET B C 1
ATOM 3173 O O . MET B 1 67 ? -12.586 13.57 10.906 1 80.88 67 MET B O 1
ATOM 3177 N N . PRO B 1 68 ? -13.07 11.734 9.734 1 82 68 PRO B N 1
ATOM 3178 C CA . PRO B 1 68 ? -13.07 10.922 10.953 1 82 68 PRO B CA 1
ATOM 3179 C C . PRO B 1 68 ? -11.688 10.812 11.594 1 82 68 PRO B C 1
ATOM 3181 O O . PRO B 1 68 ? -10.695 11.258 11.008 1 82 68 PRO B O 1
ATOM 3184 N N . ASN B 1 69 ? -11.625 10.344 12.828 1 79.19 69 ASN B N 1
ATOM 3185 C CA . ASN B 1 69 ? -10.344 10.164 13.508 1 79.19 69 ASN B CA 1
ATOM 3186 C C . ASN B 1 69 ? -10.211 8.758 14.078 1 79.19 69 ASN B C 1
ATOM 3188 O O . ASN B 1 69 ? -9.359 8.508 14.93 1 79.19 69 ASN B O 1
ATOM 3192 N N . ASP B 1 70 ? -11.078 7.832 13.641 1 84.56 70 ASP B N 1
ATOM 3193 C CA . ASP B 1 70 ? -11.039 6.461 14.148 1 84.56 70 ASP B CA 1
ATOM 3194 C C . ASP B 1 70 ? -9.891 5.676 13.523 1 84.56 70 ASP B C 1
ATOM 3196 O O . ASP B 1 70 ? -9.094 6.23 12.766 1 84.56 70 ASP B O 1
ATOM 3200 N N . GLU B 1 71 ? -9.781 4.445 13.891 1 85.5 71 GLU B N 1
ATOM 3201 C CA . GLU B 1 71 ? -8.664 3.605 13.469 1 85.5 71 GLU B CA 1
ATOM 3202 C C . GLU B 1 71 ? -8.594 3.482 11.953 1 85.5 71 GLU B C 1
ATOM 3204 O O . GLU B 1 71 ? -7.512 3.49 11.367 1 85.5 71 GLU B O 1
ATOM 3209 N N . SER B 1 72 ? -9.711 3.348 11.344 1 86.12 72 SER B N 1
ATOM 3210 C CA . SER B 1 72 ? -9.758 3.246 9.891 1 86.12 72 SER B CA 1
ATOM 3211 C C . SER B 1 72 ? -9.188 4.496 9.227 1 86.12 72 SER B C 1
ATOM 3213 O O . SER B 1 72 ? -8.484 4.402 8.219 1 86.12 72 SER B O 1
ATOM 3215 N N . GLU B 1 73 ? -9.5 5.586 9.805 1 87.94 73 GLU B N 1
ATOM 3216 C CA . GLU B 1 73 ? -8.953 6.832 9.281 1 87.94 73 GLU B CA 1
ATOM 3217 C C . GLU B 1 73 ? -7.445 6.918 9.516 1 87.94 73 GLU B C 1
ATOM 3219 O O . GLU B 1 73 ? -6.703 7.41 8.664 1 87.94 73 GLU B O 1
ATOM 3224 N N . GLN B 1 74 ? -7.043 6.523 10.633 1 89.12 74 GLN B N 1
ATOM 3225 C CA . GLN B 1 74 ? -5.613 6.5 10.914 1 89.12 74 GLN B CA 1
ATOM 3226 C C . GLN B 1 74 ? -4.867 5.629 9.906 1 89.12 74 GLN B C 1
ATOM 3228 O O . GLN B 1 74 ? -3.783 5.988 9.445 1 89.12 74 GLN B O 1
ATOM 3233 N N . ASP B 1 75 ? -5.508 4.508 9.555 1 90.19 75 ASP B N 1
ATOM 3234 C CA . ASP B 1 75 ? -4.945 3.654 8.508 1 90.19 75 ASP B CA 1
ATOM 3235 C C . ASP B 1 75 ? -4.809 4.414 7.195 1 90.19 75 ASP B C 1
ATOM 3237 O O . ASP B 1 75 ? -3.77 4.344 6.535 1 90.19 75 ASP B O 1
ATOM 3241 N N . ARG B 1 76 ? -5.805 5.082 6.875 1 90.25 76 ARG B N 1
ATOM 3242 C CA . ARG B 1 76 ? -5.809 5.844 5.629 1 90.25 76 ARG B CA 1
ATOM 3243 C C . ARG B 1 76 ? -4.699 6.891 5.625 1 90.25 76 ARG B C 1
ATOM 3245 O O . ARG B 1 76 ? -4.016 7.07 4.613 1 90.25 76 ARG B O 1
ATOM 3252 N N . ILE B 1 77 ? -4.551 7.574 6.707 1 91.19 77 ILE B N 1
ATOM 3253 C CA . ILE B 1 77 ? -3.523 8.602 6.836 1 91.19 77 ILE B CA 1
ATOM 3254 C C . ILE B 1 77 ? -2.141 7.98 6.664 1 91.19 77 ILE B C 1
ATOM 3256 O O . ILE B 1 77 ? -1.293 8.523 5.953 1 91.19 77 ILE B O 1
ATOM 3260 N N . ASP B 1 78 ? -1.954 6.871 7.219 1 92.81 78 ASP B N 1
ATOM 3261 C CA . ASP B 1 78 ? -0.668 6.191 7.109 1 92.81 78 ASP B CA 1
ATOM 3262 C C . ASP B 1 78 ? -0.423 5.715 5.68 1 92.81 78 ASP B C 1
ATOM 3264 O O . ASP B 1 78 ? 0.7 5.789 5.176 1 92.81 78 ASP B O 1
ATOM 3268 N N . ILE B 1 79 ? -1.447 5.176 5.074 1 94 79 ILE B N 1
ATOM 3269 C CA . ILE B 1 79 ? -1.353 4.75 3.682 1 94 79 ILE B CA 1
ATOM 3270 C C . ILE B 1 79 ? -0.965 5.941 2.805 1 94 79 ILE B C 1
ATOM 3272 O O . ILE B 1 79 ? -0.076 5.832 1.959 1 94 79 ILE B O 1
ATOM 3276 N N . THR B 1 80 ? -1.583 7.039 3.014 1 93.56 80 THR B N 1
ATOM 3277 C CA . THR B 1 80 ? -1.274 8.25 2.268 1 93.56 80 THR B CA 1
ATOM 3278 C C . THR B 1 80 ? 0.175 8.672 2.492 1 93.56 80 THR B C 1
ATOM 3280 O O . THR B 1 80 ? 0.856 9.102 1.559 1 93.56 80 THR B O 1
ATOM 3283 N N . TYR B 1 81 ? 0.602 8.586 3.715 1 94.69 81 TYR B N 1
ATOM 3284 C CA . TYR B 1 81 ? 1.983 8.922 4.047 1 94.69 81 TYR B CA 1
ATOM 3285 C C . TYR B 1 81 ? 2.955 8.109 3.191 1 94.69 81 TYR B C 1
ATOM 3287 O O . TYR B 1 81 ? 3.902 8.664 2.629 1 94.69 81 TYR B O 1
ATOM 3295 N N . HIS B 1 82 ? 2.719 6.859 3.078 1 94.81 82 HIS B N 1
ATOM 3296 C CA . HIS B 1 82 ? 3.637 6.004 2.34 1 94.81 82 HIS B CA 1
ATOM 3297 C C . HIS B 1 82 ? 3.547 6.262 0.839 1 94.81 82 HIS B C 1
ATOM 3299 O O . HIS B 1 82 ? 4.547 6.152 0.124 1 94.81 82 HIS B O 1
ATOM 3305 N N . ALA B 1 83 ? 2.355 6.539 0.316 1 96.19 83 ALA B N 1
ATOM 3306 C CA . ALA B 1 83 ? 2.219 6.949 -1.08 1 96.19 83 ALA B CA 1
ATOM 3307 C C . ALA B 1 83 ? 3.072 8.18 -1.376 1 96.19 83 ALA B C 1
ATOM 3309 O O . ALA B 1 83 ? 3.793 8.211 -2.377 1 96.19 83 ALA B O 1
ATOM 3310 N N . VAL B 1 84 ? 3.016 9.109 -0.503 1 96.62 84 VAL B N 1
ATOM 3311 C CA . VAL B 1 84 ? 3.752 10.359 -0.673 1 96.62 84 VAL B CA 1
ATOM 3312 C C . VAL B 1 84 ? 5.254 10.094 -0.583 1 96.62 84 VAL B C 1
ATOM 3314 O O . VAL B 1 84 ? 6.031 10.602 -1.391 1 96.62 84 VAL B O 1
ATOM 3317 N N . ARG B 1 85 ? 5.633 9.289 0.398 1 95.94 85 ARG B N 1
ATOM 3318 C CA . ARG B 1 85 ? 7.043 8.961 0.572 1 95.94 85 ARG B CA 1
ATOM 3319 C C . ARG B 1 85 ? 7.625 8.352 -0.699 1 95.94 85 ARG B C 1
ATOM 3321 O O . ARG B 1 85 ? 8.703 8.75 -1.144 1 95.94 85 ARG B O 1
ATOM 3328 N N . LEU B 1 86 ? 6.883 7.465 -1.262 1 95.69 86 LEU B N 1
ATOM 3329 C CA . LEU B 1 86 ? 7.328 6.816 -2.49 1 95.69 86 LEU B CA 1
ATOM 3330 C C . LEU B 1 86 ? 7.336 7.805 -3.652 1 95.69 86 LEU B C 1
ATOM 3332 O O . LEU B 1 86 ? 8.281 7.828 -4.445 1 95.69 86 LEU B O 1
ATOM 3336 N N . SER B 1 87 ? 6.359 8.641 -3.732 1 97.06 87 SER B N 1
ATOM 3337 C CA . SER B 1 87 ? 6.258 9.633 -4.801 1 97.06 87 SER B CA 1
ATOM 3338 C C . SER B 1 87 ? 7.391 10.648 -4.727 1 97.06 87 SER B C 1
ATOM 3340 O O . SER B 1 87 ? 7.828 11.18 -5.75 1 97.06 87 SER B O 1
ATOM 3342 N N . LEU B 1 88 ? 7.84 10.875 -3.516 1 96.56 88 LEU B N 1
ATOM 3343 C CA . LEU B 1 88 ? 8.914 11.844 -3.307 1 96.56 88 LEU B CA 1
ATOM 3344 C C . LEU B 1 88 ? 10.273 11.156 -3.275 1 96.56 88 LEU B C 1
ATOM 3346 O O . LEU B 1 88 ? 11.234 11.695 -2.719 1 96.56 88 LEU B O 1
ATOM 3350 N N . LYS B 1 89 ? 10.359 9.93 -3.777 1 93.12 89 LYS B N 1
ATOM 3351 C CA . LYS B 1 89 ? 11.586 9.148 -3.867 1 93.12 89 LYS B CA 1
ATOM 3352 C C . LYS B 1 89 ? 12.203 8.93 -2.488 1 93.12 89 LYS B C 1
ATOM 3354 O O . LYS B 1 89 ? 13.422 9.031 -2.324 1 93.12 89 LYS B O 1
ATOM 3359 N N . ASN B 1 90 ? 11.383 8.836 -1.503 1 92.5 90 ASN B N 1
ATOM 3360 C CA . ASN B 1 90 ? 11.703 8.5 -0.121 1 92.5 90 ASN B CA 1
ATOM 3361 C C . ASN B 1 90 ? 12.453 9.633 0.572 1 92.5 90 ASN B C 1
ATOM 3363 O O . ASN B 1 90 ? 13.156 9.406 1.558 1 92.5 90 ASN B O 1
ATOM 3367 N N . LYS B 1 91 ? 12.312 10.797 0.064 1 94.94 91 LYS B N 1
ATOM 3368 C CA . LYS B 1 91 ? 12.867 11.961 0.751 1 94.94 91 LYS B CA 1
ATOM 3369 C C . LYS B 1 91 ? 11.906 12.469 1.823 1 94.94 91 LYS B C 1
ATOM 3371 O O . LYS B 1 91 ? 10.695 12.516 1.608 1 94.94 91 LYS B O 1
ATOM 3376 N N . LEU B 1 92 ? 12.477 12.797 2.949 1 96.5 92 LEU B N 1
ATOM 3377 C CA . LEU B 1 92 ? 11.672 13.352 4.027 1 96.5 92 LEU B CA 1
ATOM 3378 C C . LEU B 1 92 ? 11.32 14.812 3.744 1 96.5 92 LEU B C 1
ATOM 3380 O O . LEU B 1 92 ? 10.188 15.234 3.984 1 96.5 92 LEU B O 1
ATOM 3384 N N . PHE B 1 93 ? 12.289 15.516 3.285 1 97.75 93 PHE B N 1
ATOM 3385 C CA . PHE B 1 93 ? 12.125 16.906 2.885 1 97.75 93 PHE B CA 1
ATOM 3386 C C . PHE B 1 93 ? 13.234 17.328 1.918 1 97.75 93 PHE B C 1
ATOM 3388 O O . PHE B 1 93 ? 14.195 16.578 1.707 1 97.75 93 PHE B O 1
ATOM 3395 N N . PHE B 1 94 ? 13.016 18.484 1.258 1 97.56 94 PHE B N 1
ATOM 3396 C CA . PHE B 1 94 ? 13.93 18.953 0.218 1 97.56 94 PHE B CA 1
ATOM 3397 C C . PHE B 1 94 ? 14.727 20.156 0.694 1 97.56 94 PHE B C 1
ATOM 3399 O O . PHE B 1 94 ? 15.75 20.5 0.096 1 97.56 94 PHE B O 1
ATOM 3406 N N . ALA B 1 95 ? 14.289 20.828 1.776 1 97.5 95 ALA B N 1
ATOM 3407 C CA . ALA B 1 95 ? 15.016 21.984 2.287 1 97.5 95 ALA B CA 1
ATOM 3408 C C . ALA B 1 95 ? 16.5 21.656 2.479 1 97.5 95 ALA B C 1
ATOM 3410 O O . ALA B 1 95 ? 16.844 20.578 2.945 1 97.5 95 ALA B O 1
ATOM 3411 N N . PRO B 1 96 ? 17.375 22.562 2.076 1 96.75 96 PRO B N 1
ATOM 3412 C CA . PRO B 1 96 ? 18.812 22.297 2.158 1 96.75 96 PRO B CA 1
ATOM 3413 C C . PRO B 1 96 ? 19.375 22.5 3.564 1 96.75 96 PRO B C 1
ATOM 3415 O O . PRO B 1 96 ? 20.219 23.375 3.775 1 96.75 96 PRO B O 1
ATOM 3418 N N . ILE B 1 97 ? 18.891 21.719 4.453 1 96.12 97 ILE B N 1
ATOM 3419 C CA . ILE B 1 97 ? 19.344 21.719 5.84 1 96.12 97 ILE B CA 1
ATOM 3420 C C . ILE B 1 97 ? 20 20.375 6.164 1 96.12 97 ILE B C 1
ATOM 3422 O O . ILE B 1 97 ? 19.359 19.469 6.688 1 96.12 97 ILE B O 1
ATOM 3426 N N . PRO B 1 98 ? 21.281 20.234 5.965 1 93.06 98 PRO B N 1
ATOM 3427 C CA . PRO B 1 98 ? 21.953 18.938 6.102 1 93.06 98 PRO B CA 1
ATOM 3428 C C . PRO B 1 98 ? 21.906 18.391 7.531 1 93.06 98 PRO B C 1
ATOM 3430 O O . PRO B 1 98 ? 21.828 17.188 7.738 1 93.06 98 PRO B O 1
ATOM 3433 N N . HIS B 1 99 ? 21.984 19.344 8.477 1 94.94 99 HIS B N 1
ATOM 3434 C CA . HIS B 1 99 ? 22 18.922 9.875 1 94.94 99 HIS B CA 1
ATOM 3435 C C . HIS B 1 99 ? 21.047 19.75 10.719 1 94.94 99 HIS B C 1
ATOM 3437 O O . HIS B 1 99 ? 21.469 20.531 11.57 1 94.94 99 HIS B O 1
ATOM 3443 N N . PRO B 1 100 ? 19.797 19.469 10.555 1 97.31 100 PRO B N 1
ATOM 3444 C CA . PRO B 1 100 ? 18.859 20.25 11.359 1 97.31 100 PRO B CA 1
ATOM 3445 C C . PRO B 1 100 ? 18.953 19.938 12.852 1 97.31 100 PRO B C 1
ATOM 3447 O O . PRO B 1 100 ? 19.172 18.797 13.234 1 97.31 100 PRO B O 1
ATOM 3450 N N . GLN B 1 101 ? 18.859 20.984 13.641 1 97.56 101 GLN B N 1
ATOM 3451 C CA . GLN B 1 101 ? 18.875 20.828 15.094 1 97.56 101 GLN B CA 1
ATOM 3452 C C . GLN B 1 101 ? 17.469 20.875 15.672 1 97.56 101 GLN B C 1
ATOM 3454 O O . GLN B 1 101 ? 17.219 20.312 16.734 1 97.56 101 GLN B O 1
ATOM 3459 N N . GLY B 1 102 ? 16.609 21.562 15.062 1 98.44 102 GLY B N 1
ATOM 3460 C CA . GLY B 1 102 ? 15.211 21.672 15.453 1 98.44 102 GLY B CA 1
ATOM 3461 C C . GLY B 1 102 ? 14.25 21.516 14.289 1 98.44 102 GLY B C 1
ATOM 3462 O O . GLY B 1 102 ? 14.336 22.234 13.297 1 98.44 102 GLY B O 1
ATOM 3463 N N . ILE B 1 103 ? 13.289 20.547 14.391 1 98.75 103 ILE B N 1
ATOM 3464 C CA . ILE B 1 103 ? 12.297 20.266 13.359 1 98.75 103 ILE B CA 1
ATOM 3465 C C . ILE B 1 103 ? 10.898 20.312 13.961 1 98.75 103 ILE B C 1
ATOM 3467 O O . ILE B 1 103 ? 10.633 19.672 14.984 1 98.75 103 ILE B O 1
ATOM 3471 N N . LEU B 1 104 ? 10.062 21.141 13.367 1 98.62 104 LEU B N 1
ATOM 3472 C CA . LEU B 1 104 ? 8.672 21.25 13.781 1 98.62 104 LEU B CA 1
ATOM 3473 C C . LEU B 1 104 ? 7.738 20.703 12.695 1 98.62 104 LEU B C 1
ATOM 3475 O O . LEU B 1 104 ? 7.758 21.188 11.562 1 98.62 104 LEU B O 1
ATOM 3479 N N . ASP B 1 105 ? 6.984 19.656 13.047 1 98.25 105 ASP B N 1
ATOM 3480 C CA . ASP B 1 105 ? 5.996 19.062 12.148 1 98.25 105 ASP B CA 1
ATOM 3481 C C . ASP B 1 105 ? 4.578 19.453 12.57 1 98.25 105 ASP B C 1
ATOM 3483 O O . ASP B 1 105 ? 4.055 18.938 13.555 1 98.25 105 ASP B O 1
ATOM 3487 N N . ILE B 1 106 ? 3.938 20.281 11.742 1 96.31 106 ILE B N 1
ATOM 3488 C CA . ILE B 1 106 ? 2.6 20.781 12.047 1 96.31 106 ILE B CA 1
ATOM 3489 C C . ILE B 1 106 ? 1.556 19.906 11.359 1 96.31 106 ILE B C 1
ATOM 3491 O O . ILE B 1 106 ? 1.645 19.656 10.156 1 96.31 106 ILE B O 1
ATOM 3495 N N . GLY B 1 107 ? 0.496 19.547 12.125 1 93.31 107 GLY B N 1
ATOM 3496 C CA . GLY B 1 107 ? -0.444 18.578 11.594 1 93.31 107 GLY B CA 1
ATOM 3497 C C . GLY B 1 107 ? 0.17 17.203 11.398 1 93.31 107 GLY B C 1
ATOM 3498 O O . GLY B 1 107 ? 0.053 16.609 10.32 1 93.31 107 GLY B O 1
ATOM 3499 N N . THR B 1 108 ? 0.754 16.688 12.453 1 95.06 108 THR B N 1
ATOM 3500 C CA . THR B 1 108 ? 1.624 15.516 12.344 1 95.06 108 THR B CA 1
ATOM 3501 C C . THR B 1 108 ? 0.805 14.25 12.109 1 95.06 108 THR B C 1
ATOM 3503 O O . THR B 1 108 ? 1.345 13.227 11.695 1 95.06 108 THR B O 1
ATOM 3506 N N . GLY B 1 109 ? -0.494 14.312 12.367 1 91.25 109 GLY B N 1
ATOM 3507 C CA . GLY B 1 109 ? -1.32 13.125 12.195 1 91.25 109 GLY B CA 1
ATOM 3508 C C . GLY B 1 109 ? -0.913 11.984 13.102 1 91.25 109 GLY B C 1
ATOM 3509 O O . GLY B 1 109 ? -0.772 12.164 14.312 1 91.25 109 GLY B O 1
ATOM 3510 N N . THR B 1 110 ? -0.715 10.852 12.539 1 91.06 110 THR B N 1
ATOM 3511 C CA . THR B 1 110 ? -0.314 9.688 13.328 1 91.06 110 THR B CA 1
ATOM 3512 C C . THR B 1 110 ? 1.135 9.82 13.789 1 91.06 110 THR B C 1
ATOM 3514 O O . THR B 1 110 ? 1.605 9.031 14.602 1 91.06 110 THR B O 1
ATOM 3517 N N . GLY B 1 111 ? 1.853 10.766 13.273 1 94.12 111 GLY B N 1
ATOM 3518 C CA . GLY B 1 111 ? 3.223 11.031 13.688 1 94.12 111 GLY B CA 1
ATOM 3519 C C . GLY B 1 111 ? 4.25 10.297 12.844 1 94.12 111 GLY B C 1
ATOM 3520 O O . GLY B 1 111 ? 5.449 10.352 13.133 1 94.12 111 GLY B O 1
ATOM 3521 N N . SER B 1 112 ? 3.848 9.68 11.797 1 92.94 112 SER B N 1
ATOM 3522 C CA . SER B 1 112 ? 4.73 8.836 11 1 92.94 112 SER B CA 1
ATOM 3523 C C . SER B 1 112 ? 5.902 9.625 10.438 1 92.94 112 SER B C 1
ATOM 3525 O O . SER B 1 112 ? 7.055 9.195 10.531 1 92.94 112 SER B O 1
ATOM 3527 N N . TRP B 1 113 ? 5.637 10.758 9.906 1 96.31 113 TRP B N 1
ATOM 3528 C CA . TRP B 1 113 ? 6.707 11.57 9.344 1 96.31 113 TRP B CA 1
ATOM 3529 C C . TRP B 1 113 ? 7.68 12.016 10.43 1 96.31 113 TRP B C 1
ATOM 3531 O O . TRP B 1 113 ? 8.898 11.93 10.258 1 96.31 113 TRP B O 1
ATOM 3541 N N . ALA B 1 114 ? 7.152 12.547 11.492 1 97.12 114 ALA B N 1
ATOM 3542 C CA . ALA B 1 114 ? 7.969 13.047 12.594 1 97.12 114 ALA B CA 1
ATOM 3543 C C . ALA B 1 114 ? 8.859 11.945 13.164 1 97.12 114 ALA B C 1
ATOM 3545 O O . ALA B 1 114 ? 10.016 12.188 13.508 1 97.12 114 ALA B O 1
ATOM 3546 N N . LEU B 1 115 ? 8.328 10.812 13.258 1 94.31 115 LEU B N 1
ATOM 3547 C CA . LEU B 1 115 ? 9.086 9.664 13.75 1 94.31 115 LEU B CA 1
ATOM 3548 C C . LEU B 1 115 ? 10.273 9.367 12.836 1 94.31 115 LEU B C 1
ATOM 3550 O O . LEU B 1 115 ? 11.391 9.164 13.312 1 94.31 115 LEU B O 1
ATOM 3554 N N . GLU B 1 116 ? 10.031 9.336 11.562 1 94.75 116 GLU B N 1
ATOM 3555 C CA . GLU B 1 116 ? 11.109 9.07 10.617 1 94.75 116 GLU B CA 1
ATOM 3556 C C . GLU B 1 116 ? 12.141 10.195 10.625 1 94.75 116 GLU B C 1
ATOM 3558 O O . GLU B 1 116 ? 13.336 9.945 10.484 1 94.75 116 GLU B O 1
ATOM 3563 N N . ALA B 1 117 ? 11.664 11.383 10.75 1 97.06 117 ALA B N 1
ATOM 3564 C CA . ALA B 1 117 ? 12.594 12.508 10.836 1 97.06 117 ALA B CA 1
ATOM 3565 C C . ALA B 1 117 ? 13.5 12.383 12.055 1 97.06 117 ALA B C 1
ATOM 3567 O O . ALA B 1 117 ? 14.711 12.586 11.961 1 97.06 117 ALA B O 1
ATOM 3568 N N . ALA B 1 118 ? 12.93 12.039 13.156 1 96.75 118 ALA B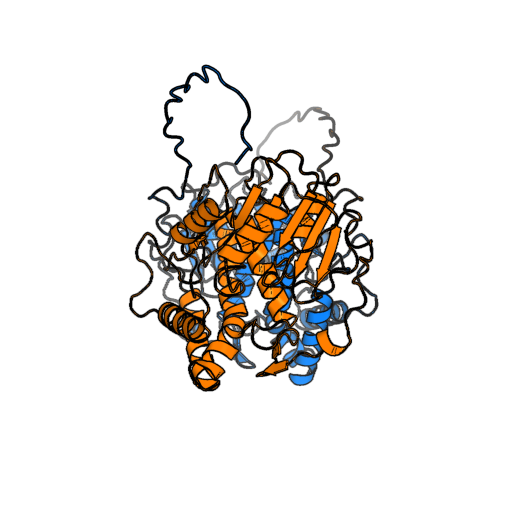 N 1
ATOM 3569 C CA . ALA B 1 118 ? 13.68 11.883 14.398 1 96.75 118 ALA B CA 1
ATOM 3570 C C . ALA B 1 118 ? 14.727 10.773 14.273 1 96.75 118 ALA B C 1
ATOM 3572 O O . ALA B 1 118 ? 15.828 10.883 14.82 1 96.75 118 ALA B O 1
ATOM 3573 N N . GLU B 1 119 ? 14.367 9.773 13.578 1 93.56 119 GLU B N 1
ATOM 3574 C CA . GLU B 1 119 ? 15.281 8.656 13.359 1 93.56 119 GLU B CA 1
ATOM 3575 C C . GLU B 1 119 ? 16.406 9.047 12.414 1 93.56 119 GLU B C 1
ATOM 3577 O O . GLU B 1 119 ? 17.562 8.656 12.625 1 93.56 119 GLU B O 1
ATOM 3582 N N . ALA B 1 120 ? 16.031 9.758 11.414 1 94.88 120 ALA B N 1
ATOM 3583 C CA . ALA B 1 120 ? 17.016 10.141 10.398 1 94.88 120 ALA B CA 1
ATOM 3584 C C . ALA B 1 120 ? 17.984 11.172 10.945 1 94.88 120 ALA B C 1
ATOM 3586 O O . ALA B 1 120 ? 19.141 11.234 10.508 1 94.88 120 ALA B O 1
ATOM 3587 N N . TYR B 1 121 ? 17.516 11.969 11.914 1 96.94 121 TYR B N 1
ATOM 3588 C CA . TYR B 1 121 ? 18.344 13.016 12.492 1 96.94 121 TYR B CA 1
ATOM 3589 C C . TYR B 1 121 ? 18.375 12.906 14.008 1 96.94 121 TYR B C 1
ATOM 3591 O O . TYR B 1 121 ? 17.797 13.727 14.719 1 96.94 121 TYR B O 1
ATOM 3599 N N . PRO B 1 122 ? 19.203 12.031 14.484 1 95.56 122 PRO B N 1
ATOM 3600 C CA . PRO B 1 122 ? 19.219 11.758 15.93 1 95.56 122 PRO B CA 1
ATOM 3601 C C . PRO B 1 122 ? 19.688 12.961 16.75 1 95.56 122 PRO B C 1
ATOM 3603 O O . PRO B 1 122 ? 19.422 13.039 17.953 1 95.56 122 PRO B O 1
ATOM 3606 N N . GLY B 1 123 ? 20.406 13.82 16.125 1 96.25 123 GLY B N 1
ATOM 3607 C CA . GLY B 1 123 ? 20.875 15.008 16.812 1 96.25 123 GLY B CA 1
ATOM 3608 C C . GLY B 1 123 ? 19.828 16.109 16.859 1 96.25 123 GLY B C 1
ATOM 3609 O O . GLY B 1 123 ? 20.016 17.125 17.547 1 96.25 123 GLY B O 1
ATOM 3610 N N . ALA B 1 124 ? 18.734 15.977 16.188 1 97.69 124 ALA B N 1
ATOM 3611 C CA . ALA B 1 124 ? 17.703 17.016 16.109 1 97.69 124 ALA B CA 1
ATOM 3612 C C . ALA B 1 124 ? 16.641 16.812 17.203 1 97.69 124 ALA B C 1
ATOM 3614 O O . ALA B 1 124 ? 16.375 15.688 17.609 1 97.69 124 ALA B O 1
ATOM 3615 N N . ASN B 1 125 ? 16.156 17.906 17.703 1 97.88 125 ASN B N 1
ATOM 3616 C CA . ASN B 1 125 ? 14.93 17.891 18.469 1 97.88 125 ASN B CA 1
ATOM 3617 C C . ASN B 1 125 ? 13.703 18.031 17.578 1 97.88 125 ASN B C 1
ATOM 3619 O O . ASN B 1 125 ? 13.516 19.062 16.922 1 97.88 125 ASN B O 1
ATOM 3623 N N . VAL B 1 126 ? 12.883 17 17.547 1 98.25 126 VAL B N 1
ATOM 3624 C CA . VAL B 1 126 ? 11.719 16.969 16.656 1 98.25 126 VAL B CA 1
ATOM 3625 C C . VAL B 1 126 ? 10.445 17.125 17.484 1 98.25 126 VAL B C 1
ATOM 3627 O O . VAL B 1 126 ? 10.258 16.438 18.5 1 98.25 126 VAL B O 1
ATOM 3630 N N . VAL B 1 127 ? 9.602 18.094 17.094 1 98.19 127 VAL B N 1
ATOM 3631 C CA . VAL B 1 127 ? 8.297 18.312 17.719 1 98.19 127 VAL B CA 1
ATOM 3632 C C . VAL B 1 127 ? 7.188 18.109 16.688 1 98.19 127 VAL B C 1
ATOM 3634 O O . VAL B 1 127 ? 7.223 18.703 15.609 1 98.19 127 VAL B O 1
ATOM 3637 N N . GLY B 1 128 ? 6.258 17.219 16.938 1 97.56 128 GLY B N 1
ATOM 3638 C CA . GLY B 1 128 ? 5.051 17.062 16.141 1 97.56 128 GLY B CA 1
ATOM 3639 C C . GLY B 1 128 ? 3.801 17.547 16.859 1 97.56 128 GLY B C 1
ATOM 3640 O O . GLY B 1 128 ? 3.596 17.234 18.031 1 97.56 128 GLY B O 1
ATOM 3641 N N . THR B 1 129 ? 2.965 18.312 16.156 1 95.44 129 THR B N 1
ATOM 3642 C CA . THR B 1 129 ? 1.743 18.797 16.781 1 95.44 129 THR B CA 1
ATOM 3643 C C . THR B 1 129 ? 0.516 18.406 15.969 1 95.44 129 THR B C 1
ATOM 3645 O O . THR B 1 129 ? 0.581 18.297 14.742 1 95.44 129 THR B O 1
ATOM 3648 N N . ASP B 1 130 ? -0.524 18.125 16.609 1 91.44 130 ASP B N 1
ATOM 3649 C CA . ASP B 1 130 ? -1.815 17.828 16 1 91.44 130 ASP B CA 1
ATOM 3650 C C . ASP B 1 130 ? -2.963 18.109 16.969 1 91.44 130 ASP B C 1
ATOM 3652 O O . ASP B 1 130 ? -2.738 18.312 18.156 1 91.44 130 ASP B O 1
ATOM 3656 N N . LEU B 1 131 ? -4.184 18.125 16.422 1 84.19 131 LEU B N 1
ATOM 3657 C CA . LEU B 1 131 ? -5.371 18.359 17.234 1 84.19 131 LEU B CA 1
ATOM 3658 C C . LEU B 1 131 ? -5.699 17.125 18.078 1 84.19 131 LEU B C 1
ATOM 3660 O O . LEU B 1 131 ? -6.285 17.25 19.156 1 84.19 131 LEU B O 1
ATOM 3664 N N . SER B 1 132 ? -5.34 15.984 17.562 1 81.06 132 SER B N 1
ATOM 3665 C CA . SER B 1 132 ? -5.715 14.727 18.203 1 81.06 132 SER B CA 1
ATOM 3666 C C . SER B 1 132 ? -4.492 14 18.766 1 81.06 132 SER B C 1
ATOM 3668 O O . SER B 1 132 ? -3.445 13.953 18.109 1 81.06 132 SER B O 1
ATOM 3670 N N . PRO B 1 133 ? -4.652 13.5 19.922 1 82.62 133 PRO B N 1
ATOM 3671 C CA . PRO B 1 133 ? -3.555 12.734 20.516 1 82.62 133 PRO B CA 1
ATOM 3672 C C . PRO B 1 133 ? -3.527 11.281 20.047 1 82.62 133 PRO B C 1
ATOM 3674 O O . PRO B 1 133 ? -3.6 10.367 20.859 1 82.62 133 PRO B O 1
ATOM 3677 N N . ILE B 1 134 ? -3.291 11.07 18.828 1 82.19 134 ILE B N 1
ATOM 3678 C CA . ILE B 1 134 ? -3.375 9.719 18.297 1 82.19 134 ILE B CA 1
ATOM 3679 C C . ILE B 1 134 ? -1.972 9.18 18.016 1 82.19 134 ILE B C 1
ATOM 3681 O O . ILE B 1 134 ? -1.812 8.109 17.438 1 82.19 134 ILE B O 1
ATOM 3685 N N . GLN B 1 135 ? -0.959 9.914 18.469 1 87.88 135 GLN B N 1
ATOM 3686 C CA . GLN B 1 135 ? 0.423 9.508 18.234 1 87.88 135 GLN B CA 1
ATOM 3687 C C . GLN B 1 135 ? 0.894 8.508 19.281 1 87.88 135 GLN B C 1
ATOM 3689 O O . GLN B 1 135 ? 0.309 8.414 20.359 1 87.88 135 GLN B O 1
ATOM 3694 N N . PRO B 1 136 ? 1.858 7.762 18.906 1 82.75 136 PRO B N 1
ATOM 3695 C CA . PRO B 1 136 ? 2.355 6.773 19.859 1 82.75 136 PRO B CA 1
ATOM 3696 C C . PRO B 1 136 ? 2.955 7.418 21.109 1 82.75 136 PRO B C 1
ATOM 3698 O O . PRO B 1 136 ? 3.525 8.508 21.031 1 82.75 136 PRO B O 1
ATOM 3701 N N . ASN B 1 137 ? 2.873 6.59 22.109 1 78 137 ASN B N 1
ATOM 3702 C CA . ASN B 1 137 ? 3.428 7.043 23.375 1 78 137 ASN B CA 1
ATOM 3703 C C . ASN B 1 137 ? 4.926 6.77 23.469 1 78 137 ASN B C 1
ATOM 3705 O O . ASN B 1 137 ? 5.656 7.496 24.156 1 78 137 ASN B O 1
ATOM 3709 N N . TYR B 1 138 ? 5.297 5.766 22.906 1 75.25 138 TYR B N 1
ATOM 3710 C CA . TYR B 1 138 ? 6.707 5.395 22.953 1 75.25 138 TYR B CA 1
ATOM 3711 C C . TYR B 1 138 ? 7.426 5.836 21.688 1 75.25 138 TYR B C 1
ATOM 3713 O O . TYR B 1 138 ? 7.184 5.293 20.594 1 75.25 138 TYR B O 1
ATOM 3721 N N . VAL B 1 139 ? 8.188 6.898 21.828 1 86.69 139 VAL B N 1
ATOM 3722 C CA . VAL B 1 139 ? 8.914 7.473 20.703 1 86.69 139 VAL B CA 1
ATOM 3723 C C . VAL B 1 139 ? 10.383 7.633 21.062 1 86.69 139 VAL B C 1
ATOM 3725 O O . VAL B 1 139 ? 10.789 7.363 22.188 1 86.69 139 VAL B O 1
ATOM 3728 N N . THR B 1 140 ? 11.227 7.891 20.078 1 88.69 140 THR B N 1
ATOM 3729 C CA . THR B 1 140 ? 12.641 8.18 20.312 1 88.69 140 THR B CA 1
ATOM 3730 C C . THR B 1 140 ? 12.797 9.367 21.25 1 88.69 140 THR B C 1
ATOM 3732 O O . THR B 1 140 ? 11.93 10.242 21.312 1 88.69 140 THR B O 1
ATOM 3735 N N . PRO B 1 141 ? 13.867 9.422 21.969 1 93.12 141 PRO B N 1
ATOM 3736 C CA . PRO B 1 141 ? 14.055 10.461 22.984 1 93.12 141 PRO B CA 1
ATOM 3737 C C . PRO B 1 141 ? 14.047 11.867 22.391 1 93.12 141 PRO B C 1
ATOM 3739 O O . PRO B 1 141 ? 13.758 12.836 23.094 1 93.12 141 PRO B O 1
ATOM 3742 N N . ASN B 1 142 ? 14.383 11.969 21.172 1 97.06 142 ASN B N 1
ATOM 3743 C CA . ASN B 1 142 ? 14.492 13.297 20.562 1 97.06 142 ASN B CA 1
ATOM 3744 C C . ASN B 1 142 ? 13.195 13.711 19.875 1 97.06 142 ASN B C 1
ATOM 3746 O O . ASN B 1 142 ? 13.188 14.648 19.078 1 97.06 142 ASN B O 1
ATOM 3750 N N . LEU B 1 143 ? 12.117 13.039 20.109 1 97.44 143 LEU B N 1
ATOM 3751 C CA . LEU B 1 143 ? 10.812 13.336 19.516 1 97.44 143 LEU B CA 1
ATOM 3752 C C . LEU B 1 143 ? 9.773 13.602 20.594 1 97.44 143 LEU B C 1
ATOM 3754 O O . LEU B 1 143 ? 9.664 12.844 21.562 1 97.44 143 LEU B O 1
ATOM 3758 N N . THR B 1 144 ? 9.07 14.664 20.438 1 96.25 144 THR B N 1
ATOM 3759 C CA . THR B 1 144 ? 7.953 14.992 21.328 1 96.25 144 THR B CA 1
ATOM 3760 C C . THR B 1 144 ? 6.699 15.305 20.516 1 96.25 144 THR B C 1
ATOM 3762 O O . THR B 1 144 ? 6.766 16 19.5 1 96.25 144 THR B O 1
ATOM 3765 N N . PHE B 1 145 ? 5.617 14.766 20.984 1 95.25 145 PHE B N 1
ATOM 3766 C CA . PHE B 1 145 ? 4.32 15.117 20.422 1 95.25 145 PHE B CA 1
ATOM 3767 C C . PHE B 1 145 ? 3.551 16.047 21.344 1 95.25 145 PHE B C 1
ATOM 3769 O O . PHE B 1 145 ? 3.562 15.859 22.562 1 95.25 145 PHE B O 1
ATOM 3776 N N . GLU B 1 146 ? 2.912 17.062 20.766 1 93.44 146 GLU B N 1
ATOM 3777 C CA . GLU B 1 146 ? 2.104 18 21.531 1 93.44 146 GLU B CA 1
ATOM 3778 C C . GLU B 1 146 ? 0.75 18.234 20.859 1 93.44 146 GLU B C 1
ATOM 3780 O O . GLU B 1 146 ? 0.649 18.234 19.641 1 93.44 146 GLU B O 1
ATOM 3785 N N . ILE B 1 147 ? -0.275 18.406 21.703 1 88.56 147 ILE B N 1
ATOM 3786 C CA . ILE B 1 147 ? -1.582 18.797 21.172 1 88.56 147 ILE B CA 1
ATOM 3787 C C . ILE B 1 147 ? -1.616 20.312 20.938 1 88.56 147 ILE B C 1
ATOM 3789 O O . ILE B 1 147 ? -1.374 21.094 21.859 1 88.56 147 ILE B O 1
ATOM 3793 N N . ALA B 1 148 ? -1.868 20.672 19.734 1 89.19 148 ALA B N 1
ATOM 3794 C CA . ALA B 1 148 ? -1.92 22.094 19.391 1 89.19 148 ALA B CA 1
ATOM 3795 C C . ALA B 1 148 ? -2.777 22.328 18.156 1 89.19 148 ALA B C 1
ATOM 3797 O O . ALA B 1 148 ? -2.877 21.469 17.281 1 89.19 148 ALA B O 1
ATOM 3798 N N . ASP B 1 149 ? -3.365 23.484 18.141 1 88.25 149 ASP B N 1
ATOM 3799 C CA . ASP B 1 149 ? -4.125 23.953 16.984 1 88.25 149 ASP B CA 1
ATOM 3800 C C . ASP B 1 149 ? -3.291 24.875 16.109 1 88.25 149 ASP B C 1
ATOM 3802 O O . ASP B 1 149 ? -2.896 25.969 16.547 1 88.25 149 ASP B O 1
ATOM 3806 N N . ALA B 1 150 ? -3.061 24.5 14.875 1 91.06 150 ALA B N 1
ATOM 3807 C CA . ALA B 1 150 ? -2.209 25.25 13.961 1 91.06 150 ALA B CA 1
ATOM 3808 C C . ALA B 1 150 ? -2.809 26.625 13.664 1 91.06 150 ALA B C 1
ATOM 3810 O O . ALA B 1 150 ? -2.107 27.531 13.195 1 91.06 150 ALA B O 1
ATOM 3811 N N . ASP B 1 151 ? -4.102 26.766 13.93 1 88.81 151 ASP B N 1
ATOM 3812 C CA . ASP B 1 151 ? -4.781 28.031 13.633 1 88.81 151 ASP B CA 1
ATOM 3813 C C . ASP B 1 151 ? -4.723 28.969 14.828 1 88.81 151 ASP B C 1
ATOM 3815 O O . ASP B 1 151 ? -5.199 30.109 14.75 1 88.81 151 ASP B O 1
ATOM 3819 N N . GLU B 1 152 ? -4.168 28.562 15.867 1 91.62 152 GLU B N 1
ATOM 3820 C CA . GLU B 1 152 ? -3.947 29.406 17.031 1 91.62 152 GLU B CA 1
ATOM 3821 C C . GLU B 1 152 ? -2.49 29.844 17.125 1 91.62 152 GLU B C 1
ATOM 3823 O O . GLU B 1 152 ? -1.678 29.516 16.266 1 91.62 152 GLU B O 1
ATOM 3828 N N . GLU B 1 153 ? -2.256 30.656 18.141 1 93.38 153 GLU B N 1
ATOM 3829 C CA . GLU B 1 153 ? -0.891 31.141 18.328 1 93.38 153 GLU B CA 1
ATOM 3830 C C . GLU B 1 153 ? 0.049 30.016 18.719 1 93.38 153 GLU B C 1
ATOM 3832 O O . GLU B 1 153 ? -0.299 29.172 19.562 1 93.38 153 GLU B O 1
ATOM 3837 N N . TRP B 1 154 ? 1.188 30.016 18 1 94.38 154 TRP B N 1
ATOM 3838 C CA . TRP B 1 154 ? 2.182 28.984 18.281 1 94.38 154 TRP B CA 1
ATOM 3839 C C . TRP B 1 154 ? 3.137 29.438 19.375 1 94.38 154 TRP B C 1
ATOM 3841 O O . TRP B 1 154 ? 3.697 30.531 19.312 1 94.38 154 TRP B O 1
ATOM 3851 N N . GLU B 1 155 ? 3.312 28.672 20.422 1 91.31 155 GLU B N 1
ATOM 3852 C CA . GLU B 1 155 ? 4.258 28.969 21.5 1 91.31 155 GLU B CA 1
ATOM 3853 C C . GLU B 1 155 ? 5.195 27.781 21.75 1 91.31 155 GLU B C 1
ATOM 3855 O O . GLU B 1 155 ? 4.766 26.734 22.234 1 91.31 155 GLU B O 1
ATOM 3860 N N . PHE B 1 156 ? 6.41 27.969 21.344 1 93.75 156 PHE B N 1
ATOM 3861 C CA . PHE B 1 156 ? 7.441 26.969 21.594 1 93.75 156 PHE B CA 1
ATOM 3862 C C . PHE B 1 156 ? 8.641 27.609 22.297 1 93.75 156 PHE B C 1
ATOM 3864 O O . PHE B 1 156 ? 8.969 28.766 22.062 1 93.75 156 PHE B O 1
ATOM 3871 N N . PRO B 1 157 ? 9.328 26.875 23.188 1 91.19 157 PRO B N 1
ATOM 3872 C CA . PRO B 1 157 ? 10.477 27.406 23.906 1 91.19 157 PRO B CA 1
ATOM 3873 C C . PRO B 1 157 ? 11.734 27.5 23.031 1 91.19 157 PRO B C 1
ATOM 3875 O O . PRO B 1 157 ? 12.695 28.172 23.406 1 91.19 157 PRO B O 1
ATOM 3878 N N . GLN B 1 158 ? 11.758 26.875 21.938 1 92.69 158 GLN B N 1
ATOM 3879 C CA . GLN B 1 158 ? 12.922 26.859 21.047 1 92.69 158 GLN B CA 1
ATOM 3880 C C . GLN B 1 158 ? 12.547 27.328 19.656 1 92.69 158 GLN B C 1
ATOM 3882 O O . GLN B 1 158 ? 11.359 27.438 19.328 1 92.69 158 GLN B O 1
ATOM 3887 N N . ARG B 1 159 ? 13.586 27.688 18.891 1 95.88 159 ARG B N 1
ATOM 3888 C CA . ARG B 1 159 ? 13.414 27.953 17.453 1 95.88 159 ARG B CA 1
ATOM 3889 C C . ARG B 1 159 ? 13.781 26.734 16.625 1 95.88 159 ARG B C 1
ATOM 3891 O O . ARG B 1 159 ? 14.383 25.797 17.125 1 95.88 159 ARG B O 1
ATOM 3898 N N . PHE B 1 160 ? 13.344 26.766 15.414 1 98.44 160 PHE B N 1
ATOM 3899 C CA . PHE B 1 160 ? 13.5 25.578 14.578 1 98.44 160 PHE B CA 1
ATOM 3900 C C . PHE B 1 160 ? 14.281 25.906 13.312 1 98.44 160 PHE B C 1
ATOM 3902 O O . PHE B 1 160 ? 14.328 27.062 12.883 1 98.44 160 PHE B O 1
ATOM 3909 N N . ASP B 1 161 ? 14.945 24.844 12.773 1 98.62 161 ASP B N 1
ATOM 3910 C CA . ASP B 1 161 ? 15.602 24.953 11.477 1 98.62 161 ASP B CA 1
ATOM 3911 C C . ASP B 1 161 ? 14.625 24.656 10.344 1 98.62 161 ASP B C 1
ATOM 3913 O O . ASP B 1 161 ? 14.805 25.109 9.211 1 98.62 161 ASP B O 1
ATOM 3917 N N . LEU B 1 162 ? 13.586 23.859 10.641 1 98.69 162 LEU B N 1
ATOM 3918 C CA . LEU B 1 162 ? 12.609 23.406 9.656 1 98.69 162 LEU B CA 1
ATOM 3919 C C . LEU B 1 162 ? 11.211 23.359 10.266 1 98.69 162 LEU B C 1
ATOM 3921 O O . LEU B 1 162 ? 11.008 22.766 11.328 1 98.69 162 LEU B O 1
ATOM 3925 N N . VAL B 1 163 ? 10.312 24.047 9.617 1 98.5 163 VAL B N 1
ATOM 3926 C CA . VAL B 1 163 ? 8.883 23.844 9.828 1 98.5 163 VAL B CA 1
ATOM 3927 C C . VAL B 1 163 ? 8.289 23.078 8.656 1 98.5 163 VAL B C 1
ATOM 3929 O O . VAL B 1 163 ? 8.453 23.469 7.496 1 98.5 163 VAL B O 1
ATOM 3932 N N . HIS B 1 164 ? 7.625 21.969 8.984 1 97.75 164 HIS B N 1
ATOM 3933 C CA . HIS B 1 164 ? 7.141 21.047 7.965 1 97.75 164 HIS B CA 1
ATOM 3934 C C . HIS B 1 164 ? 5.637 20.812 8.094 1 97.75 164 HIS B C 1
ATOM 3936 O O . HIS B 1 164 ? 5.109 20.766 9.211 1 97.75 164 HIS B O 1
ATOM 3942 N N . THR B 1 165 ? 4.961 20.734 6.957 1 95.06 165 THR B N 1
ATOM 3943 C CA . THR B 1 165 ? 3.596 20.234 6.914 1 95.06 165 THR B CA 1
ATOM 3944 C C . THR B 1 165 ? 3.412 19.281 5.738 1 95.06 165 THR B C 1
ATOM 3946 O O . THR B 1 165 ? 4.07 19.422 4.707 1 95.06 165 THR B O 1
ATOM 3949 N N . ARG B 1 166 ? 2.641 18.297 5.961 1 93.25 166 ARG B N 1
ATOM 3950 C CA . ARG B 1 166 ? 2.266 17.359 4.898 1 93.25 166 ARG B CA 1
ATOM 3951 C C . ARG B 1 166 ? 0.772 17.062 4.945 1 93.25 166 ARG B C 1
ATOM 3953 O O . ARG B 1 166 ? 0.258 16.594 5.969 1 93.25 166 ARG B O 1
ATOM 3960 N N . ILE B 1 167 ? 0.094 17.312 3.826 1 87.5 167 ILE B N 1
ATOM 3961 C CA . ILE B 1 167 ? -1.314 17 3.611 1 87.5 167 ILE B CA 1
ATOM 3962 C C . ILE B 1 167 ? -2.178 17.797 4.578 1 87.5 167 ILE B C 1
ATOM 3964 O O . ILE B 1 167 ? -3.09 17.25 5.207 1 87.5 167 ILE B O 1
ATOM 3968 N N . MET B 1 168 ? -1.842 18.969 4.844 1 83.25 168 MET B N 1
ATOM 3969 C CA . MET B 1 168 ? -2.615 19.906 5.668 1 83.25 168 MET B CA 1
ATOM 3970 C C . MET B 1 168 ? -3.52 20.781 4.801 1 83.25 168 MET B C 1
ATOM 3972 O O . MET B 1 168 ? -4.492 21.344 5.293 1 83.25 168 MET B O 1
ATOM 3976 N N . SER B 1 169 ? -3.238 20.719 3.508 1 69.31 169 SER B N 1
ATOM 3977 C CA . SER B 1 169 ? -3.793 21.688 2.559 1 69.31 169 SER B CA 1
ATOM 3978 C C . SER B 1 169 ? -5.18 22.156 2.992 1 69.31 169 SER B C 1
ATOM 3980 O O . SER B 1 169 ? -5.52 22.078 4.176 1 69.31 169 SER B O 1
ATOM 3982 N N . ASP B 1 170 ? -6.035 22.469 2.043 1 61.16 170 ASP B N 1
ATOM 3983 C CA . ASP B 1 170 ? -7.176 23.375 2.141 1 61.16 170 ASP B CA 1
ATOM 3984 C C . ASP B 1 170 ? -8.344 22.703 2.863 1 61.16 170 ASP B C 1
ATOM 3986 O O . ASP B 1 170 ? -9.43 23.281 2.967 1 61.16 170 ASP B O 1
ATOM 3990 N N . PHE B 1 171 ? -7.891 21.609 3.551 1 67.75 171 PHE B N 1
ATOM 3991 C CA . PHE B 1 171 ? -9.062 21.062 4.219 1 67.75 171 PHE B CA 1
ATOM 3992 C C . PHE B 1 171 ? -8.844 20.984 5.727 1 67.75 171 PHE B C 1
ATOM 3994 O O . PHE B 1 171 ? -9.758 20.641 6.477 1 67.75 171 PHE B O 1
ATOM 4001 N N . THR B 1 172 ? -7.66 21.406 6.105 1 76.12 172 THR B N 1
ATOM 4002 C CA . THR B 1 172 ? -7.375 21.344 7.535 1 76.12 172 THR B CA 1
ATOM 4003 C C . THR B 1 172 ? -7.016 22.719 8.078 1 76.12 172 THR B C 1
ATOM 4005 O O . THR B 1 172 ? -7.48 23.125 9.148 1 76.12 172 THR B O 1
ATOM 4008 N N . LEU B 1 173 ? -6.227 23.469 7.344 1 81 173 LEU B N 1
ATOM 4009 C CA . LEU B 1 173 ? -5.785 24.797 7.781 1 81 173 LEU B CA 1
ATOM 4010 C C . LEU B 1 173 ? -6.797 25.859 7.383 1 81 173 LEU B C 1
ATOM 4012 O O . LEU B 1 173 ? -7.25 25.891 6.234 1 81 173 LEU B O 1
ATOM 4016 N N . ARG B 1 174 ? -7.047 26.75 8.234 1 79.69 174 ARG B N 1
ATOM 4017 C CA . ARG B 1 174 ? -8 27.812 7.953 1 79.69 174 ARG B CA 1
ATOM 4018 C C . ARG B 1 174 ? -7.316 29 7.301 1 79.69 174 ARG B C 1
ATOM 4020 O O . ARG B 1 174 ? -7.934 29.734 6.516 1 79.69 174 ARG B O 1
ATOM 4027 N N . SER B 1 175 ? -6.09 29.219 7.625 1 85.19 175 SER B N 1
ATOM 4028 C CA . SER B 1 175 ? -5.406 30.391 7.113 1 85.19 175 SER B CA 1
ATOM 4029 C C . SER B 1 175 ? -3.928 30.109 6.867 1 85.19 175 SER B C 1
ATOM 4031 O O . SER B 1 175 ? -3.131 30.062 7.805 1 85.19 175 SER B O 1
ATOM 4033 N N . TRP B 1 176 ? -3.557 30.094 5.59 1 89.06 176 TRP B N 1
ATOM 4034 C CA . TRP B 1 176 ? -2.156 29.922 5.215 1 89.06 176 TRP B CA 1
ATOM 4035 C C . TRP B 1 176 ? -1.337 31.156 5.617 1 89.06 176 TRP B C 1
ATOM 4037 O O . TRP B 1 176 ? -0.213 31.016 6.105 1 89.06 176 TRP B O 1
ATOM 4047 N N . PRO B 1 177 ? -1.928 32.344 5.484 1 91.19 177 PRO B N 1
ATOM 4048 C CA . PRO B 1 177 ? -1.181 33.531 5.945 1 91.19 177 PRO B CA 1
ATOM 4049 C C . PRO B 1 177 ? -0.807 33.438 7.422 1 91.19 177 PRO B C 1
ATOM 4051 O O . PRO B 1 177 ? 0.337 33.719 7.789 1 91.19 177 PRO B O 1
ATOM 4054 N N . HIS B 1 178 ? -1.78 33.062 8.203 1 92.69 178 HIS B N 1
ATOM 4055 C CA . HIS B 1 178 ? -1.493 32.906 9.625 1 92.69 178 HIS B CA 1
ATOM 4056 C C . HIS B 1 178 ? -0.419 31.844 9.844 1 92.69 178 HIS B C 1
ATOM 4058 O O . HIS B 1 178 ? 0.499 32.031 10.648 1 92.69 178 HIS B O 1
ATOM 4064 N N . PHE B 1 179 ? -0.546 30.75 9.172 1 93.5 179 PHE B N 1
ATOM 4065 C CA . PHE B 1 179 ? 0.41 29.656 9.281 1 93.5 179 PHE B CA 1
ATOM 4066 C C . PHE B 1 179 ? 1.825 30.141 8.992 1 93.5 179 PHE B C 1
ATOM 4068 O O . PHE B 1 179 ? 2.748 29.875 9.758 1 93.5 179 PHE B O 1
ATOM 4075 N N . PHE B 1 180 ? 2 30.859 7.887 1 96 180 PHE B N 1
ATOM 4076 C CA . PHE B 1 180 ? 3.33 31.297 7.465 1 96 180 PHE B CA 1
ATOM 4077 C C . PHE B 1 180 ? 3.877 32.375 8.406 1 96 180 PHE B C 1
ATOM 4079 O O . PHE B 1 180 ? 5.086 32.438 8.641 1 96 180 PHE B O 1
ATOM 4086 N N . GLU B 1 181 ? 3.016 33.188 8.938 1 96.69 181 GLU B N 1
ATOM 4087 C CA . GLU B 1 181 ? 3.447 34.188 9.93 1 96.69 181 GLU B CA 1
ATOM 4088 C C . GLU B 1 181 ? 4 33.5 11.18 1 96.69 181 GLU B C 1
ATOM 4090 O O . GLU B 1 181 ? 5.062 33.875 11.68 1 96.69 181 GLU B O 1
ATOM 4095 N N . GLN B 1 182 ? 3.223 32.531 11.656 1 97.19 182 GLN B N 1
ATOM 4096 C CA . GLN B 1 182 ? 3.658 31.781 12.828 1 97.19 182 GLN B CA 1
ATOM 4097 C C . GLN B 1 182 ? 4.953 31.016 12.547 1 97.19 182 GLN B C 1
ATOM 4099 O O . GLN B 1 182 ? 5.867 31.016 13.367 1 97.19 182 GLN B O 1
ATOM 4104 N N . ALA B 1 183 ? 5.016 30.359 11.391 1 97.62 183 ALA B N 1
ATOM 4105 C CA . ALA B 1 183 ? 6.215 29.625 11 1 97.62 183 ALA B CA 1
ATOM 4106 C C . ALA B 1 183 ? 7.434 30.531 10.961 1 97.62 183 ALA B C 1
ATOM 4108 O O . ALA B 1 183 ? 8.5 30.172 11.469 1 97.62 183 ALA B O 1
ATOM 4109 N N . PHE B 1 184 ? 7.266 31.688 10.398 1 97.31 184 PHE B N 1
ATOM 4110 C CA . PHE B 1 184 ? 8.352 32.656 10.281 1 97.31 184 PHE B CA 1
ATOM 4111 C C . PHE B 1 184 ? 8.875 33.062 11.656 1 97.31 184 PHE B C 1
ATOM 4113 O O . PHE B 1 184 ? 10.086 33.156 11.852 1 97.31 184 PHE B O 1
ATOM 4120 N N . GLN B 1 185 ? 7.973 33.219 12.586 1 96.25 185 GLN B N 1
ATOM 4121 C CA . GLN B 1 185 ? 8.336 33.625 13.93 1 96.25 185 GLN B CA 1
ATOM 4122 C C . GLN B 1 185 ? 9.047 32.531 14.688 1 96.25 185 GLN B C 1
ATOM 4124 O O . GLN B 1 185 ? 9.906 32.781 15.539 1 96.25 185 GLN B O 1
ATOM 4129 N N . CYS B 1 186 ? 8.805 31.297 14.367 1 96.94 186 CYS B N 1
ATOM 4130 C CA . CYS B 1 186 ? 9.328 30.172 15.117 1 96.94 186 CYS B CA 1
ATOM 4131 C C . CYS B 1 186 ? 10.648 29.672 14.523 1 96.94 186 CYS B C 1
ATOM 4133 O O . CYS B 1 186 ? 11.367 28.906 15.148 1 96.94 186 CYS B O 1
ATOM 4135 N N . LEU B 1 187 ? 10.977 30.156 13.359 1 97.88 187 LEU B N 1
ATOM 4136 C CA . LEU B 1 187 ? 12.172 29.672 12.672 1 97.88 187 LEU B CA 1
ATOM 4137 C C . LEU B 1 187 ? 13.406 30.453 13.094 1 97.88 187 LEU B C 1
ATOM 4139 O O . LEU B 1 187 ? 13.312 31.656 13.375 1 97.88 187 LEU B O 1
ATOM 4143 N N . GLN B 1 188 ? 14.57 29.797 13.125 1 96.19 188 GLN B N 1
ATOM 4144 C CA . GLN B 1 188 ? 15.859 30.469 13.195 1 96.19 188 GLN B CA 1
ATOM 4145 C C . GLN B 1 188 ? 16.156 31.234 11.906 1 96.19 188 GLN B C 1
ATOM 4147 O O . GLN B 1 188 ? 15.641 30.875 10.844 1 96.19 188 GLN B O 1
ATOM 4152 N N . PRO B 1 189 ? 16.984 32.312 12.203 1 94.81 189 PRO B N 1
ATOM 4153 C CA . PRO B 1 189 ? 17.469 32.906 10.953 1 94.81 189 PRO B CA 1
ATOM 4154 C C . PRO B 1 189 ? 18.094 31.859 10.023 1 94.81 189 PRO B C 1
ATOM 4156 O O . PRO B 1 189 ? 18.891 31.047 10.461 1 94.81 189 PRO B O 1
ATOM 4159 N N . GLY B 1 190 ? 17.609 31.844 8.781 1 95.75 190 GLY B N 1
ATOM 4160 C CA . GLY B 1 190 ? 18.109 30.859 7.836 1 95.75 190 GLY B CA 1
ATOM 4161 C C . GLY B 1 190 ? 17.297 29.594 7.809 1 95.75 190 GLY B C 1
ATOM 4162 O O . GLY B 1 190 ? 17.531 28.703 6.98 1 95.75 190 GLY B O 1
ATOM 4163 N N . GLY B 1 191 ? 16.266 29.531 8.695 1 98.06 191 GLY B N 1
ATOM 4164 C CA . GLY B 1 191 ? 15.406 28.359 8.734 1 98.06 191 GLY B CA 1
ATOM 4165 C C . GLY B 1 191 ? 14.477 28.266 7.535 1 98.06 191 GLY B C 1
ATOM 4166 O O . GLY B 1 191 ? 14.383 29.203 6.742 1 98.06 191 GLY B O 1
ATOM 4167 N N . TRP B 1 192 ? 13.867 27.078 7.34 1 98.56 192 TRP B N 1
ATOM 4168 C CA . TRP B 1 192 ? 13.039 26.812 6.172 1 98.56 192 TRP B CA 1
ATOM 4169 C C . TRP B 1 192 ? 11.648 26.328 6.586 1 98.56 192 TRP B C 1
ATOM 4171 O O . TRP B 1 192 ? 11.5 25.672 7.625 1 98.56 192 TRP B O 1
ATOM 4181 N N . VAL B 1 193 ? 10.688 26.719 5.777 1 98.12 193 VAL B N 1
ATOM 4182 C CA . VAL B 1 193 ? 9.367 26.109 5.844 1 98.12 193 VAL B CA 1
ATOM 4183 C C . VAL B 1 193 ? 9.117 25.281 4.582 1 98.12 193 VAL B C 1
ATOM 4185 O O . VAL B 1 193 ? 9.484 25.688 3.48 1 98.12 193 VAL B O 1
ATOM 4188 N N . GLU B 1 194 ? 8.703 24.062 4.738 1 97.62 194 GLU B N 1
ATOM 4189 C CA . GLU B 1 194 ? 8.359 23.203 3.613 1 97.62 194 GLU B CA 1
ATOM 4190 C C . GLU B 1 194 ? 6.957 22.625 3.773 1 97.62 194 GLU B C 1
ATOM 4192 O O . GLU B 1 194 ? 6.641 22.031 4.805 1 97.62 194 GLU B O 1
ATOM 4197 N N . CYS B 1 195 ? 6.145 22.875 2.781 1 95.25 195 CYS B N 1
ATOM 4198 C CA . CYS B 1 195 ? 4.793 22.344 2.732 1 95.25 195 CYS B CA 1
ATOM 4199 C C . CYS B 1 195 ? 4.656 21.312 1.61 1 95.25 195 CYS B C 1
ATOM 4201 O O . CYS B 1 195 ? 4.871 21.641 0.441 1 95.25 195 CYS B O 1
ATOM 4203 N N . GLN B 1 196 ? 4.383 20.062 1.978 1 95.19 196 GLN B N 1
ATOM 4204 C CA . GLN B 1 196 ? 4.113 19 1.018 1 95.19 196 GLN B CA 1
ATOM 4205 C C . GLN B 1 196 ? 2.619 18.703 0.928 1 95.19 196 GLN B C 1
ATOM 4207 O O . GLN B 1 196 ? 2.062 18.016 1.79 1 95.19 196 GLN B O 1
ATOM 4212 N N . GLU B 1 197 ? 2.01 19.219 -0.126 1 92.06 197 GLU B N 1
ATOM 4213 C CA . GLU B 1 197 ? 0.555 19.203 -0.244 1 92.06 197 GLU B CA 1
ATOM 4214 C C . GLU B 1 197 ? 0.11 18.594 -1.569 1 92.06 197 GLU B C 1
ATOM 4216 O O . GLU B 1 197 ? 0.861 18.609 -2.547 1 92.06 197 GLU B O 1
ATOM 4221 N N . PHE B 1 198 ? -1.094 17.953 -1.529 1 88 198 PHE B N 1
ATOM 4222 C CA . PHE B 1 198 ? -1.586 17.422 -2.791 1 88 198 PHE B CA 1
ATOM 4223 C C . PHE B 1 198 ? -3.059 17.766 -2.988 1 88 198 PHE B C 1
ATOM 4225 O O . PHE B 1 198 ? -3.713 18.266 -2.074 1 88 198 PHE B O 1
ATOM 4232 N N . ASP B 1 199 ? -3.518 17.625 -4.227 1 87.69 199 ASP B N 1
ATOM 4233 C CA . ASP B 1 199 ? -4.891 17.891 -4.641 1 87.69 199 ASP B CA 1
ATOM 4234 C C . ASP B 1 199 ? -5.66 16.594 -4.883 1 87.69 199 ASP B C 1
ATOM 4236 O O . ASP B 1 199 ? -5.164 15.695 -5.559 1 87.69 199 ASP B O 1
ATOM 4240 N N . TYR B 1 200 ? -6.895 16.547 -4.324 1 86.56 200 TYR B N 1
ATOM 4241 C CA . TYR B 1 200 ? -7.707 15.344 -4.508 1 86.56 200 TYR B CA 1
ATOM 4242 C C . TYR B 1 200 ? -8.359 15.328 -5.887 1 86.56 200 TYR B C 1
ATOM 4244 O O . TYR B 1 200 ? -8.945 14.328 -6.293 1 86.56 200 TYR B O 1
ATOM 4252 N N . ASN B 1 201 ? -8.266 16.438 -6.531 1 90.19 201 ASN B N 1
ATOM 4253 C CA . ASN B 1 201 ? -8.734 16.438 -7.914 1 90.19 201 ASN B CA 1
ATOM 4254 C C . ASN B 1 201 ? -7.699 15.836 -8.859 1 90.19 201 ASN B C 1
ATOM 4256 O O . ASN B 1 201 ? -6.68 16.453 -9.156 1 90.19 201 ASN B O 1
ATOM 4260 N N . ARG B 1 202 ? -8.062 14.688 -9.359 1 94.88 202 ARG B N 1
ATOM 4261 C CA . ARG B 1 202 ? -7.125 13.914 -10.172 1 94.88 202 ARG B CA 1
ATOM 4262 C C . ARG B 1 202 ? -6.879 14.602 -11.516 1 94.88 202 ARG B C 1
ATOM 4264 O O . ARG B 1 202 ? -7.723 15.352 -12 1 94.88 202 ARG B O 1
ATOM 4271 N N . ARG B 1 203 ? -5.754 14.328 -12.039 1 95.75 203 ARG B N 1
ATOM 4272 C CA . ARG B 1 203 ? -5.363 14.727 -13.391 1 95.75 203 ARG B CA 1
ATOM 4273 C C . ARG B 1 203 ? -4.832 13.539 -14.18 1 95.75 203 ARG B C 1
ATOM 4275 O O . ARG B 1 203 ? -4.582 12.469 -13.617 1 95.75 203 ARG B O 1
ATOM 4282 N N . SER B 1 204 ? -4.844 13.664 -15.43 1 97.31 204 SER B N 1
ATOM 4283 C CA . SER B 1 204 ? -4.227 12.727 -16.359 1 97.31 204 SER B CA 1
ATOM 4284 C C . SER B 1 204 ? -3.502 13.461 -17.484 1 97.31 204 SER B C 1
ATOM 4286 O O . SER B 1 204 ? -4.047 14.398 -18.078 1 97.31 204 SER B O 1
ATOM 4288 N N . ASP B 1 205 ? -2.281 13.086 -17.75 1 96.12 205 ASP B N 1
ATOM 4289 C CA . ASP B 1 205 ? -1.498 13.781 -18.766 1 96.12 205 ASP B CA 1
ATOM 4290 C C . ASP B 1 205 ? -1.911 13.344 -20.172 1 96.12 205 ASP B C 1
ATOM 4292 O O . ASP B 1 205 ? -1.682 14.062 -21.141 1 96.12 205 ASP B O 1
ATOM 4296 N N . ASP B 1 206 ? -2.49 12.156 -20.297 1 95.44 206 ASP B N 1
ATOM 4297 C CA . ASP B 1 206 ? -2.844 11.617 -21.609 1 95.44 206 ASP B CA 1
ATOM 4298 C C . ASP B 1 206 ? -4.359 11.602 -21.797 1 95.44 206 ASP B C 1
ATOM 4300 O O . ASP B 1 206 ? -4.871 10.859 -22.641 1 95.44 206 ASP B O 1
ATOM 4304 N N . ASN B 1 207 ? -5.094 12.273 -20.969 1 95.19 207 ASN B N 1
ATOM 4305 C CA . ASN B 1 207 ? -6.535 12.477 -21.062 1 95.19 207 ASN B CA 1
ATOM 4306 C C . ASN B 1 207 ? -7.289 11.148 -21.047 1 95.19 207 ASN B C 1
ATOM 4308 O O . ASN B 1 207 ? -8.219 10.945 -21.828 1 95.19 207 ASN B O 1
ATOM 4312 N N . THR B 1 208 ? -6.863 10.234 -20.156 1 95.62 208 THR B N 1
ATOM 4313 C CA . THR B 1 208 ? -7.488 8.914 -20.109 1 95.62 208 THR B CA 1
ATOM 4314 C C . THR B 1 208 ? -8.656 8.914 -19.125 1 95.62 208 THR B C 1
ATOM 4316 O O . THR B 1 208 ? -9.398 7.93 -19.031 1 95.62 208 THR B O 1
ATOM 4319 N N . ILE B 1 209 ? -8.883 9.984 -18.391 1 96.88 209 ILE B N 1
ATOM 4320 C CA . ILE B 1 209 ? -10.047 10.062 -17.516 1 96.88 209 ILE B CA 1
ATOM 4321 C C . ILE B 1 209 ? -11.312 10.281 -18.344 1 96.88 209 ILE B C 1
ATOM 4323 O O . ILE B 1 209 ? -11.438 11.289 -19.047 1 96.88 209 ILE B O 1
ATOM 4327 N N . PRO B 1 210 ? -12.188 9.453 -18.234 1 96.06 210 PRO B N 1
ATOM 4328 C CA . PRO B 1 210 ? -13.414 9.625 -19.016 1 96.06 210 PRO B CA 1
ATOM 4329 C C . PRO B 1 210 ? -14.227 10.844 -18.594 1 96.06 210 PRO B C 1
ATOM 4331 O O . PRO B 1 210 ? -14.258 11.188 -17.406 1 96.06 210 PRO B O 1
ATOM 4334 N N . LEU B 1 211 ? -14.984 11.352 -19.531 1 92.06 211 LEU B N 1
ATOM 4335 C CA . LEU B 1 211 ? -15.797 12.531 -19.281 1 92.06 211 LEU B CA 1
ATOM 4336 C C . LEU B 1 211 ? -16.906 12.211 -18.281 1 92.06 211 LEU B C 1
ATOM 4338 O O . LEU B 1 211 ? -17.312 13.078 -17.5 1 92.06 211 LEU B O 1
ATOM 4342 N N . ASN B 1 212 ? -17.328 10.992 -18.297 1 94 212 ASN B N 1
ATOM 4343 C CA . ASN B 1 212 ? -18.438 10.602 -17.438 1 94 212 ASN B CA 1
ATOM 4344 C C . ASN B 1 212 ? -17.953 9.883 -16.188 1 94 212 ASN B C 1
ATOM 4346 O O . ASN B 1 212 ? -18.719 9.125 -15.57 1 94 212 ASN B O 1
ATOM 4350 N N . SER B 1 213 ? -16.766 10.125 -15.82 1 96.56 213 SER B N 1
ATOM 4351 C CA . SER B 1 213 ? -16.203 9.484 -14.633 1 96.56 213 SER B CA 1
ATOM 4352 C C . SER B 1 213 ? -16.984 9.859 -13.383 1 96.56 213 SER B C 1
ATOM 4354 O O . SER B 1 213 ? -17.156 11.039 -13.078 1 96.56 213 SER B O 1
ATOM 4356 N N . ARG B 1 214 ? -17.391 8.867 -12.625 1 97.62 214 ARG B N 1
ATOM 4357 C CA . ARG B 1 214 ? -18.109 9.094 -11.375 1 97.62 214 ARG B CA 1
ATOM 4358 C C . ARG B 1 214 ? -17.172 9.562 -10.273 1 97.62 214 ARG B C 1
ATOM 4360 O O . ARG B 1 214 ? -17.578 10.281 -9.359 1 97.62 214 ARG B O 1
ATOM 4367 N N . LEU B 1 215 ? -15.977 9.094 -10.398 1 97.88 215 LEU B N 1
ATOM 4368 C CA . LEU B 1 215 ? -14.977 9.594 -9.469 1 97.88 215 LEU B CA 1
ATOM 4369 C C . LEU B 1 215 ? -14.719 11.078 -9.68 1 97.88 215 LEU B C 1
ATOM 4371 O O . LEU B 1 215 ? -14.516 11.828 -8.719 1 97.88 215 LEU B O 1
ATOM 4375 N N . SER B 1 216 ? -14.711 11.562 -10.906 1 97.19 216 SER B N 1
ATOM 4376 C CA . SER B 1 216 ? -14.609 12.992 -11.188 1 97.19 216 SER B CA 1
ATOM 4377 C C . SER B 1 216 ? -15.812 13.75 -10.633 1 97.19 216 SER B C 1
ATOM 4379 O O . SER B 1 216 ? -15.68 14.867 -10.133 1 97.19 216 SER B O 1
ATOM 4381 N N . PHE B 1 217 ? -16.953 13.117 -10.844 1 97.69 217 PHE B N 1
ATOM 4382 C CA . PHE B 1 217 ? -18.156 13.711 -10.258 1 97.69 217 PHE B CA 1
ATOM 4383 C C . PHE B 1 217 ? -18 13.867 -8.75 1 97.69 217 PHE B C 1
ATOM 4385 O O . PHE B 1 217 ? -18.297 14.922 -8.195 1 97.69 217 PHE B O 1
ATOM 4392 N N . TRP B 1 218 ? -17.562 12.812 -8.094 1 97.44 218 TRP B N 1
ATOM 4393 C CA . TRP B 1 218 ? -17.312 12.844 -6.66 1 97.44 218 TRP B CA 1
ATOM 4394 C C . TRP B 1 218 ? -16.359 13.977 -6.301 1 97.44 218 TRP B C 1
ATOM 4396 O O . TRP B 1 218 ? -16.578 14.703 -5.328 1 97.44 218 TRP B O 1
ATOM 4406 N N . GLU B 1 219 ? -15.273 14.133 -7.059 1 94.88 219 GLU B N 1
ATOM 4407 C CA . GLU B 1 219 ? -14.273 15.164 -6.809 1 94.88 219 GLU B CA 1
ATOM 4408 C C . GLU B 1 219 ? -14.898 16.562 -6.852 1 94.88 219 GLU B C 1
ATOM 4410 O O . GLU B 1 219 ? -14.625 17.391 -5.984 1 94.88 219 GLU B O 1
ATOM 4415 N N . ARG B 1 220 ? -15.719 16.781 -7.797 1 94.44 220 ARG B N 1
ATOM 4416 C CA . ARG B 1 220 ? -16.391 18.078 -7.938 1 94.44 220 ARG B CA 1
ATOM 4417 C C . ARG B 1 220 ? -17.344 18.328 -6.77 1 94.44 220 ARG B C 1
ATOM 4419 O O . ARG B 1 220 ? -17.359 19.422 -6.211 1 94.44 220 ARG B O 1
ATOM 4426 N N . GLU B 1 221 ? -18.109 17.312 -6.492 1 95.25 221 GLU B N 1
ATOM 4427 C CA . GLU B 1 221 ? -19.047 17.453 -5.391 1 95.25 221 GLU B CA 1
ATOM 4428 C C . GLU B 1 221 ? -18.312 17.641 -4.062 1 95.25 221 GLU B C 1
ATOM 4430 O O . GLU B 1 221 ? -18.75 18.438 -3.223 1 95.25 221 GLU B O 1
ATOM 4435 N N . TRP B 1 222 ? -17.297 16.844 -3.914 1 93.12 222 TRP B N 1
ATOM 4436 C CA . TRP B 1 222 ? -16.5 16.969 -2.693 1 93.12 222 TRP B CA 1
ATOM 4437 C C . TRP B 1 222 ? -15.938 18.375 -2.549 1 93.12 222 TRP B C 1
ATOM 4439 O O . TRP B 1 222 ? -15.992 18.969 -1.466 1 93.12 222 TRP B O 1
ATOM 4449 N N . THR B 1 223 ? -15.398 18.938 -3.611 1 91 223 THR B N 1
ATOM 4450 C CA . THR B 1 223 ? -14.867 20.297 -3.621 1 91 223 THR B CA 1
ATOM 4451 C C . THR B 1 223 ? -15.953 21.312 -3.281 1 91 223 THR B C 1
ATOM 4453 O O . THR B 1 223 ? -15.727 22.234 -2.49 1 91 223 THR B O 1
ATOM 4456 N N . ARG B 1 224 ? -17.062 21.125 -3.846 1 92.25 224 ARG B N 1
ATOM 4457 C CA . ARG B 1 224 ? -18.203 21.984 -3.561 1 92.25 224 ARG B CA 1
ATOM 4458 C C . ARG B 1 224 ? -18.547 21.953 -2.078 1 92.25 224 ARG B C 1
ATOM 4460 O O . ARG B 1 224 ? -18.797 23 -1.469 1 92.25 224 ARG B O 1
ATOM 4467 N N . GLY B 1 225 ? -18.609 20.797 -1.54 1 90.88 225 GLY B N 1
ATOM 4468 C CA . GLY B 1 225 ? -18.891 20.656 -0.121 1 90.88 225 GLY B CA 1
ATOM 4469 C C . GLY B 1 225 ? -17.859 21.328 0.762 1 90.88 225 GLY B C 1
ATOM 4470 O O . GLY B 1 225 ? -18.219 22 1.736 1 90.88 225 GLY B O 1
ATOM 4471 N N . MET B 1 226 ? -16.641 21.172 0.419 1 87 226 MET B N 1
ATOM 4472 C CA . MET B 1 226 ? -15.562 21.797 1.178 1 87 226 MET B CA 1
ATOM 4473 C C . MET B 1 226 ? -15.664 23.312 1.126 1 87 226 MET B C 1
ATOM 4475 O O . MET B 1 226 ? -15.445 24 2.133 1 87 226 MET B O 1
ATOM 4479 N N . GLU B 1 227 ? -15.969 23.797 0.015 1 85.44 227 GLU B N 1
ATOM 4480 C CA . GLU B 1 227 ? -16.141 25.25 -0.146 1 85.44 227 GLU B CA 1
ATOM 4481 C C . GLU B 1 227 ? -17.297 25.766 0.724 1 85.44 227 GLU B C 1
ATOM 4483 O O . GLU B 1 227 ? -17.219 26.859 1.278 1 85.44 227 GLU B O 1
ATOM 4488 N N . MET B 1 228 ? -18.281 25.016 0.824 1 87.44 228 MET B N 1
ATOM 4489 C CA . MET B 1 228 ? -19.422 25.391 1.657 1 87.44 228 MET B CA 1
ATOM 4490 C C . MET B 1 228 ? -19.016 25.484 3.123 1 87.44 228 MET B C 1
ATOM 4492 O O . MET B 1 228 ? -19.609 26.25 3.885 1 87.44 228 MET B O 1
ATOM 4496 N N . ALA B 1 229 ? -18.062 24.734 3.461 1 84 229 ALA B N 1
ATOM 4497 C CA . ALA B 1 229 ? -17.578 24.734 4.84 1 84 229 ALA B CA 1
ATOM 4498 C C . ALA B 1 229 ? -16.531 25.828 5.043 1 84 229 ALA B C 1
ATOM 4500 O O . ALA B 1 229 ? -15.953 25.953 6.129 1 84 229 ALA B O 1
ATOM 4501 N N . GLY B 1 230 ? -16.234 26.609 3.975 1 78.56 230 GLY B N 1
ATOM 4502 C CA . GLY B 1 230 ? -15.25 27.672 4.078 1 78.56 230 GLY B CA 1
ATOM 4503 C C . GLY B 1 230 ? -13.828 27.188 3.924 1 78.56 230 GLY B C 1
ATOM 4504 O O . GLY B 1 230 ? -12.883 27.859 4.32 1 78.56 230 GLY B O 1
ATOM 4505 N N . LEU B 1 231 ? -13.766 26.016 3.512 1 77.5 231 LEU B N 1
ATOM 4506 C CA . LEU B 1 231 ? -12.438 25.438 3.295 1 77.5 231 LEU B CA 1
ATOM 4507 C C . LEU B 1 231 ? -12.086 25.422 1.811 1 77.5 231 LEU B C 1
ATOM 4509 O O . LEU B 1 231 ? -12.977 25.5 0.958 1 77.5 231 LEU B O 1
ATOM 4513 N N . GLY B 1 232 ? -10.875 25.688 1.515 1 66.38 232 GLY B N 1
ATOM 4514 C CA . GLY B 1 232 ? -10.484 25.547 0.123 1 66.38 232 GLY B CA 1
ATOM 4515 C C . GLY B 1 232 ? -10.352 24.109 -0.319 1 66.38 232 GLY B C 1
ATOM 4516 O O . GLY B 1 232 ? -10.047 23.234 0.49 1 66.38 232 GLY B O 1
ATOM 4517 N N . GLY B 1 233 ? -11.008 23.625 -1.297 1 60.38 233 GLY B N 1
ATOM 4518 C CA . GLY B 1 233 ? -10.969 22.25 -1.795 1 60.38 233 GLY B CA 1
ATOM 4519 C C . GLY B 1 233 ? -9.703 21.938 -2.559 1 60.38 233 GLY B C 1
ATOM 4520 O O . GLY B 1 233 ? -9.531 20.812 -3.049 1 60.38 233 GLY B O 1
ATOM 4521 N N . PHE B 1 234 ? -8.875 22.891 -2.717 1 65.38 234 PHE B N 1
ATOM 4522 C CA . PHE B 1 234 ? -7.695 22.562 -3.5 1 65.38 234 PHE B CA 1
ATOM 4523 C C . PHE B 1 234 ? -6.535 23.484 -3.158 1 65.38 234 PHE B C 1
ATOM 4525 O O . PHE B 1 234 ? -6.746 24.594 -2.676 1 65.38 234 PHE B O 1
ATOM 4532 N N . CYS B 1 235 ? -5.352 22.844 -3.221 1 70.19 235 CYS B N 1
ATOM 4533 C CA . CYS B 1 235 ? -4.113 23.594 -3.049 1 70.19 235 CYS B CA 1
ATOM 4534 C C . CYS B 1 235 ? -3.787 24.406 -4.301 1 70.19 235 CYS B C 1
ATOM 4536 O O . CYS B 1 235 ? -3.818 23.875 -5.41 1 70.19 235 CYS B O 1
ATOM 4538 N N . ARG B 1 236 ? -3.684 25.734 -4.18 1 80.94 236 ARG B N 1
ATOM 4539 C CA . ARG B 1 236 ? -3.215 26.609 -5.25 1 80.94 236 ARG B CA 1
ATOM 4540 C C . ARG B 1 236 ? -1.761 27.016 -5.027 1 80.94 236 ARG B C 1
ATOM 4542 O O . ARG B 1 236 ? -1.482 27.984 -4.316 1 80.94 236 ARG B O 1
ATOM 4549 N N . PRO B 1 237 ? -0.881 26.312 -5.707 1 87.38 237 PRO B N 1
ATOM 4550 C CA . PRO B 1 237 ? 0.54 26.5 -5.41 1 87.38 237 PRO B CA 1
ATOM 4551 C C . PRO B 1 237 ? 0.982 27.953 -5.547 1 87.38 237 PRO B C 1
ATOM 4553 O O . PRO B 1 237 ? 1.755 28.453 -4.723 1 87.38 237 PRO B O 1
ATOM 4556 N N . ASN B 1 238 ? 0.479 28.641 -6.559 1 90.12 238 ASN B N 1
ATOM 4557 C CA . ASN B 1 238 ? 0.88 30.031 -6.777 1 90.12 238 ASN B CA 1
ATOM 4558 C C . ASN B 1 238 ? 0.437 30.922 -5.629 1 90.12 238 ASN B C 1
ATOM 4560 O O . ASN B 1 238 ? 1.182 31.812 -5.207 1 90.12 238 ASN B O 1
ATOM 4564 N N . LEU B 1 239 ? -0.749 30.688 -5.199 1 88.62 239 LEU B N 1
ATOM 4565 C CA . LEU B 1 239 ? -1.256 31.484 -4.086 1 88.62 239 LEU B CA 1
ATOM 4566 C C . LEU B 1 239 ? -0.461 31.203 -2.814 1 88.62 239 LEU B C 1
ATOM 4568 O O . LEU B 1 239 ? -0.148 32.125 -2.057 1 88.62 239 LEU B O 1
ATOM 4572 N N . VAL B 1 240 ? -0.18 30 -2.582 1 90.25 240 VAL B N 1
ATOM 4573 C CA . VAL B 1 240 ? 0.579 29.609 -1.398 1 90.25 240 VAL B CA 1
ATOM 4574 C C . VAL B 1 240 ? 1.97 30.234 -1.445 1 90.25 240 VAL B C 1
ATOM 4576 O O . VAL B 1 240 ? 2.459 30.75 -0.437 1 90.25 240 VAL B O 1
ATOM 4579 N N . MET B 1 241 ? 2.598 30.203 -2.58 1 94.69 241 MET B N 1
ATOM 4580 C CA . MET B 1 241 ? 3.924 30.797 -2.74 1 94.69 241 MET B CA 1
ATOM 4581 C C . MET B 1 241 ? 3.891 32.281 -2.469 1 94.69 241 MET B C 1
ATOM 4583 O O . MET B 1 241 ? 4.797 32.844 -1.83 1 94.69 241 MET B O 1
ATOM 4587 N N . GLU B 1 242 ? 2.846 32.906 -2.98 1 94.81 242 GLU B N 1
ATOM 4588 C CA . GLU B 1 242 ? 2.693 34.344 -2.742 1 94.81 242 GLU B CA 1
ATOM 4589 C C . GLU B 1 242 ? 2.543 34.625 -1.252 1 94.81 242 GLU B C 1
ATOM 4591 O O . GLU B 1 242 ? 3.109 35.594 -0.748 1 94.81 242 GLU B O 1
ATOM 4596 N N . GLN B 1 243 ? 1.773 33.844 -0.615 1 93.25 243 GLN B N 1
ATOM 4597 C CA . GLN B 1 243 ? 1.557 34.031 0.818 1 93.25 243 GLN B CA 1
ATOM 4598 C C . GLN B 1 243 ? 2.846 33.781 1.602 1 93.25 243 GLN B C 1
ATOM 4600 O O . GLN B 1 243 ? 3.09 34.469 2.613 1 93.25 243 GLN B O 1
ATOM 4605 N N . MET B 1 244 ? 3.68 32.844 1.162 1 96.19 244 MET B N 1
ATOM 4606 C CA . MET B 1 244 ? 4.996 32.656 1.762 1 96.19 244 MET B CA 1
ATOM 4607 C C . MET B 1 244 ? 5.844 33.906 1.647 1 96.19 244 MET B C 1
ATOM 4609 O O . MET B 1 244 ? 6.445 34.344 2.629 1 96.19 244 MET B O 1
ATOM 4613 N N . ARG B 1 245 ? 5.859 34.5 0.485 1 97.44 245 ARG B N 1
ATOM 4614 C CA . ARG B 1 245 ? 6.648 35.688 0.242 1 97.44 245 ARG B CA 1
ATOM 4615 C C . ARG B 1 245 ? 6.141 36.875 1.082 1 97.44 245 ARG B C 1
ATOM 4617 O O . ARG B 1 245 ? 6.934 37.625 1.629 1 97.44 245 ARG B O 1
ATOM 4624 N N . THR B 1 246 ? 4.836 36.938 1.177 1 96.88 246 THR B N 1
ATOM 4625 C CA . THR B 1 246 ? 4.215 38 1.948 1 96.88 246 THR B CA 1
ATOM 4626 C C . THR B 1 246 ? 4.598 37.906 3.422 1 96.88 246 THR B C 1
ATOM 4628 O O . THR B 1 246 ? 4.762 38.906 4.102 1 96.88 246 THR B O 1
ATOM 4631 N N . ALA B 1 247 ? 4.754 36.75 3.9 1 97.06 247 ALA B N 1
ATOM 4632 C CA . ALA B 1 247 ? 5.113 36.5 5.297 1 97.06 247 ALA B CA 1
ATOM 4633 C C . ALA B 1 247 ? 6.582 36.812 5.547 1 97.06 247 ALA B C 1
ATOM 4635 O O . ALA B 1 247 ? 7.02 36.906 6.699 1 97.06 247 ALA B O 1
ATOM 4636 N N . GLY B 1 248 ? 7.391 36.938 4.473 1 97.44 248 GLY B N 1
ATOM 4637 C CA . GLY B 1 248 ? 8.773 37.344 4.629 1 97.44 248 GLY B CA 1
ATOM 4638 C C . GLY B 1 248 ? 9.766 36.312 4.129 1 97.44 248 GLY B C 1
ATOM 4639 O O . GLY B 1 248 ? 10.969 36.562 4.113 1 97.44 248 GLY B O 1
ATOM 4640 N N . PHE B 1 249 ? 9.273 35.188 3.641 1 98.06 249 PHE B N 1
ATOM 4641 C CA . PHE B 1 249 ? 10.172 34.156 3.184 1 98.06 249 PHE B CA 1
ATOM 4642 C C . PHE B 1 249 ? 10.805 34.5 1.846 1 98.06 249 PHE B C 1
ATOM 4644 O O . PHE B 1 249 ? 10.18 35.188 1.021 1 98.06 249 PHE B O 1
ATOM 4651 N N . VAL B 1 250 ? 11.961 34.031 1.685 1 97.5 250 VAL B N 1
ATOM 4652 C CA . VAL B 1 250 ? 12.695 34.219 0.435 1 97.5 250 VAL B CA 1
ATOM 4653 C C . VAL B 1 250 ? 13.102 32.875 -0.137 1 97.5 250 VAL B C 1
ATOM 4655 O O . VAL B 1 250 ? 12.883 31.828 0.497 1 97.5 250 VAL B O 1
ATOM 4658 N N . ASN B 1 251 ? 13.586 32.75 -1.398 1 97 251 ASN B N 1
ATOM 4659 C CA . ASN B 1 251 ? 13.953 31.516 -2.074 1 97 251 ASN B CA 1
ATOM 4660 C C . ASN B 1 251 ? 12.789 30.531 -2.109 1 97 251 ASN B C 1
ATOM 4662 O O . ASN B 1 251 ? 12.945 29.359 -1.773 1 97 251 ASN B O 1
ATOM 4666 N N . VAL B 1 252 ? 11.633 31.125 -2.416 1 97.75 252 VAL B N 1
ATOM 4667 C CA . VAL B 1 252 ? 10.406 30.328 -2.467 1 97.75 252 VAL B CA 1
ATOM 4668 C C . VAL B 1 252 ? 10.375 29.516 -3.76 1 97.75 252 VAL B C 1
ATOM 4670 O O . VAL B 1 252 ? 10.453 30.078 -4.855 1 97.75 252 VAL B O 1
ATOM 4673 N N . ILE B 1 253 ? 10.312 28.172 -3.686 1 96.31 253 ILE B N 1
ATOM 4674 C CA . ILE B 1 253 ? 10.328 27.281 -4.836 1 96.31 253 ILE B CA 1
ATOM 4675 C C . ILE B 1 253 ? 9.141 26.312 -4.758 1 96.31 253 ILE B C 1
ATOM 4677 O O . ILE B 1 253 ? 8.688 25.969 -3.664 1 96.31 253 ILE B O 1
ATOM 4681 N N . CYS B 1 254 ? 8.617 25.953 -5.895 1 96 254 CYS B N 1
ATOM 4682 C CA . CYS B 1 254 ? 7.59 24.922 -6.008 1 96 254 CYS B CA 1
ATOM 4683 C C . CYS B 1 254 ? 8.086 23.734 -6.828 1 96 254 CYS B C 1
ATOM 4685 O O . CYS B 1 254 ? 8.539 23.906 -7.965 1 96 254 CYS B O 1
ATOM 4687 N N . ARG B 1 255 ? 8.109 22.594 -6.258 1 96.25 255 ARG B N 1
ATOM 4688 C CA . ARG B 1 255 ? 8.391 21.344 -6.953 1 96.25 255 ARG B CA 1
ATOM 4689 C C . ARG B 1 255 ? 7.117 20.531 -7.164 1 96.25 255 ARG B C 1
ATOM 4691 O O . ARG B 1 255 ? 6.273 20.453 -6.27 1 96.25 255 ARG B O 1
ATOM 4698 N N . LYS B 1 256 ? 6.961 20 -8.336 1 95.38 256 LYS B N 1
ATOM 4699 C CA . LYS B 1 256 ? 5.742 19.266 -8.688 1 95.38 256 LYS B CA 1
ATOM 4700 C C . LYS B 1 256 ? 6.012 17.781 -8.82 1 95.38 256 LYS B C 1
ATOM 4702 O O . LYS B 1 256 ? 6.965 17.359 -9.492 1 95.38 256 LYS B O 1
ATOM 4707 N N . TYR B 1 257 ? 5.215 17 -8.109 1 96.62 257 TYR B N 1
ATOM 4708 C CA . TYR B 1 257 ? 5.258 15.547 -8.164 1 96.62 257 TYR B CA 1
ATOM 4709 C C . TYR B 1 257 ? 3.865 14.977 -8.406 1 96.62 257 TYR B C 1
ATOM 4711 O O . TYR B 1 257 ? 2.9 15.719 -8.578 1 96.62 257 TYR B O 1
ATOM 4719 N N . LYS B 1 258 ? 3.811 13.617 -8.547 1 97.06 258 LYS B N 1
ATOM 4720 C CA . LYS B 1 258 ? 2.547 12.93 -8.789 1 97.06 258 LYS B CA 1
ATOM 4721 C C . LYS B 1 258 ? 2.357 11.766 -7.82 1 97.06 258 LYS B C 1
ATOM 4723 O O . LYS B 1 258 ? 3.305 11.031 -7.523 1 97.06 258 LYS B O 1
ATOM 4728 N N . ILE B 1 259 ? 1.224 11.688 -7.254 1 97.12 259 ILE B N 1
ATOM 4729 C CA . ILE B 1 259 ? 0.8 10.445 -6.613 1 97.12 259 ILE B CA 1
ATOM 4730 C C . ILE B 1 259 ? -0.115 9.672 -7.555 1 97.12 259 ILE B C 1
ATOM 4732 O O . ILE B 1 259 ? -1.307 9.969 -7.66 1 97.12 259 ILE B O 1
ATOM 4736 N N . PRO B 1 260 ? 0.38 8.648 -8.141 1 97.75 260 PRO B N 1
ATOM 4737 C CA . PRO B 1 260 ? -0.466 7.898 -9.07 1 97.75 260 PRO B CA 1
ATOM 4738 C C . PRO B 1 260 ? -1.62 7.184 -8.375 1 97.75 260 PRO B C 1
ATOM 4740 O O . PRO B 1 260 ? -1.562 6.941 -7.164 1 97.75 260 PRO B O 1
ATOM 4743 N N . ILE B 1 261 ? -2.658 6.945 -9.125 1 97.44 261 ILE B N 1
ATOM 4744 C CA . ILE B 1 261 ? -3.775 6.121 -8.688 1 97.44 261 ILE B CA 1
ATOM 4745 C C . ILE B 1 261 ? -3.846 4.848 -9.531 1 97.44 261 ILE B C 1
ATOM 4747 O O . ILE B 1 261 ? -4.328 4.879 -10.664 1 97.44 261 ILE B O 1
ATOM 4751 N N . GLY B 1 262 ? -3.494 3.777 -8.859 1 94.44 262 GLY B N 1
ATOM 4752 C CA . GLY B 1 262 ? -3.373 2.521 -9.578 1 94.44 262 GLY B CA 1
ATOM 4753 C C . GLY B 1 262 ? -1.961 2.24 -10.055 1 94.44 262 GLY B C 1
ATOM 4754 O O . GLY B 1 262 ? -1.101 3.123 -10.016 1 94.44 262 GLY B O 1
ATOM 4755 N N . PRO B 1 263 ? -1.74 1.068 -10.492 1 91.25 263 PRO B N 1
ATOM 4756 C CA . PRO B 1 263 ? -0.382 0.627 -10.82 1 91.25 263 PRO B CA 1
ATOM 4757 C C . PRO B 1 263 ? -0.01 0.889 -12.273 1 91.25 263 PRO B C 1
ATOM 4759 O O . PRO B 1 263 ? 0.724 0.103 -12.883 1 91.25 263 PRO B O 1
ATOM 4762 N N . TRP B 1 264 ? -0.448 1.984 -12.859 1 90.88 264 TRP B N 1
ATOM 4763 C CA . TRP B 1 264 ? -0.266 2.221 -14.289 1 90.88 264 TRP B CA 1
ATOM 4764 C C . TRP B 1 264 ? 1.148 2.711 -14.586 1 90.88 264 TRP B C 1
ATOM 4766 O O . TRP B 1 264 ? 1.631 2.59 -15.711 1 90.88 264 TRP B O 1
ATOM 4776 N N . PRO B 1 265 ? 1.938 3.256 -13.617 1 93.06 265 PRO B N 1
ATOM 4777 C CA . PRO B 1 265 ? 3.27 3.752 -13.961 1 93.06 265 PRO B CA 1
ATOM 4778 C C . PRO B 1 265 ? 4.242 2.631 -14.328 1 93.06 265 PRO B C 1
ATOM 4780 O O . PRO B 1 265 ? 4.188 1.548 -13.742 1 93.06 265 PRO B O 1
ATOM 4783 N N . LYS B 1 266 ? 5.148 2.975 -15.188 1 86.38 266 LYS B N 1
ATOM 4784 C CA . LYS B 1 266 ? 6.203 2.033 -15.547 1 86.38 266 LYS B CA 1
ATOM 4785 C C . LYS B 1 266 ? 7.285 1.98 -14.469 1 86.38 266 LYS B C 1
ATOM 4787 O O . LYS B 1 266 ? 7.848 0.918 -14.203 1 86.38 266 LYS B O 1
ATOM 4792 N N . ASP B 1 267 ? 7.547 3.156 -13.898 1 89.88 267 ASP B N 1
ATOM 4793 C CA . ASP B 1 267 ? 8.5 3.219 -12.797 1 89.88 267 ASP B CA 1
ATOM 4794 C C . ASP B 1 267 ? 8.016 2.398 -11.602 1 89.88 267 ASP B C 1
ATOM 4796 O O . ASP B 1 267 ? 6.922 2.623 -11.094 1 89.88 267 ASP B O 1
ATOM 4800 N N . PRO B 1 268 ? 8.797 1.426 -11.133 1 86.44 268 PRO B N 1
ATOM 4801 C CA . PRO B 1 268 ? 8.336 0.531 -10.062 1 86.44 268 PRO B CA 1
ATOM 4802 C C . PRO B 1 268 ? 7.984 1.274 -8.781 1 86.44 268 PRO B C 1
ATOM 4804 O O . PRO B 1 268 ? 7.039 0.897 -8.086 1 86.44 268 PRO B O 1
ATOM 4807 N N . GLN B 1 269 ? 8.766 2.23 -8.484 1 91.38 269 GLN B N 1
ATOM 4808 C CA . GLN B 1 269 ? 8.492 2.99 -7.266 1 91.38 269 GLN B CA 1
ATOM 4809 C C . GLN B 1 269 ? 7.176 3.75 -7.383 1 91.38 269 GLN B C 1
ATOM 4811 O O . GLN B 1 269 ? 6.375 3.766 -6.441 1 91.38 269 GLN B O 1
ATOM 4816 N N . LEU B 1 270 ? 6.961 4.379 -8.508 1 95.06 270 LEU B N 1
ATOM 4817 C CA . LEU B 1 270 ? 5.707 5.09 -8.727 1 95.06 270 LEU B CA 1
ATOM 4818 C C . LEU B 1 270 ? 4.543 4.113 -8.844 1 95.06 270 LEU B C 1
ATOM 4820 O O . LEU B 1 270 ? 3.418 4.434 -8.453 1 95.06 270 LEU B O 1
ATOM 4824 N N . ARG B 1 271 ? 4.844 2.969 -9.344 1 93.88 271 ARG B N 1
ATOM 4825 C CA . ARG B 1 271 ? 3.818 1.93 -9.406 1 93.88 271 ARG B CA 1
ATOM 4826 C C . ARG B 1 271 ? 3.363 1.525 -8.008 1 93.88 271 ARG B C 1
ATOM 4828 O O . ARG B 1 271 ? 2.168 1.354 -7.762 1 93.88 271 ARG B O 1
ATOM 4835 N N . GLN B 1 272 ? 4.328 1.402 -7.141 1 94.25 272 GLN B N 1
ATOM 4836 C CA . GLN B 1 272 ? 4.008 1.095 -5.75 1 94.25 272 GLN B CA 1
ATOM 4837 C C . GLN B 1 272 ? 3.252 2.246 -5.094 1 94.25 272 GLN B C 1
ATOM 4839 O O . GLN B 1 272 ? 2.273 2.023 -4.375 1 94.25 272 GLN B O 1
ATOM 4844 N N . ALA B 1 273 ? 3.689 3.453 -5.332 1 96.75 273 ALA B N 1
ATOM 4845 C CA . ALA B 1 273 ? 2.957 4.617 -4.84 1 96.75 273 ALA B CA 1
ATOM 4846 C C . ALA B 1 273 ? 1.514 4.605 -5.336 1 96.75 273 ALA B C 1
ATOM 4848 O O . ALA B 1 273 ? 0.589 4.926 -4.586 1 96.75 273 ALA B O 1
ATOM 4849 N N . GLY B 1 274 ? 1.383 4.215 -6.605 1 97.19 274 GLY B N 1
ATOM 4850 C CA . GLY B 1 274 ? 0.065 4.18 -7.219 1 97.19 274 GLY B CA 1
ATOM 4851 C C . GLY B 1 274 ? -0.861 3.16 -6.582 1 97.19 274 GLY B C 1
ATOM 4852 O O . GLY B 1 274 ? -2.07 3.381 -6.496 1 97.19 274 GLY B O 1
ATOM 4853 N N . MET B 1 275 ? -0.257 2.088 -6.188 1 95.69 275 MET B N 1
ATOM 4854 C CA . MET B 1 275 ? -1.07 1.093 -5.492 1 95.69 275 MET B CA 1
ATOM 4855 C C . MET B 1 275 ? -1.584 1.64 -4.164 1 95.69 275 MET B C 1
ATOM 4857 O O . MET B 1 275 ? -2.734 1.399 -3.793 1 95.69 275 MET B O 1
ATOM 4861 N N . PHE B 1 276 ? -0.766 2.338 -3.428 1 96.38 276 PHE B N 1
ATOM 4862 C CA . PHE B 1 276 ? -1.237 3.008 -2.223 1 96.38 276 PHE B CA 1
ATOM 4863 C C . PHE B 1 276 ? -2.311 4.035 -2.561 1 96.38 276 PHE B C 1
ATOM 4865 O O . PHE B 1 276 ? -3.283 4.191 -1.819 1 96.38 276 PHE B O 1
ATOM 4872 N N . GLY B 1 277 ? -2.043 4.727 -3.664 1 96.56 277 GLY B N 1
ATOM 4873 C CA . GLY B 1 277 ? -3.062 5.66 -4.113 1 96.56 277 GLY B CA 1
ATOM 4874 C C . GLY B 1 277 ? -4.41 5.004 -4.352 1 96.56 277 GLY B C 1
ATOM 4875 O O . GLY B 1 277 ? -5.445 5.539 -3.949 1 96.56 277 GLY B O 1
ATOM 4876 N N . LEU B 1 278 ? -4.371 3.893 -4.98 1 96.31 278 LEU B N 1
ATOM 4877 C CA . LEU B 1 278 ? -5.598 3.148 -5.238 1 96.31 278 LEU B CA 1
ATOM 4878 C C . LEU B 1 278 ? -6.254 2.715 -3.932 1 96.31 278 LEU B C 1
ATOM 4880 O O . LEU B 1 278 ? -7.465 2.879 -3.756 1 96.31 278 LEU B O 1
ATOM 4884 N N . VAL B 1 279 ? -5.488 2.232 -3.029 1 94.56 279 VAL B N 1
ATOM 4885 C CA . VAL B 1 279 ? -6.008 1.772 -1.746 1 94.56 279 VAL B CA 1
ATOM 4886 C C . VAL B 1 279 ? -6.625 2.945 -0.988 1 94.56 279 VAL B C 1
ATOM 4888 O O . VAL B 1 279 ? -7.637 2.785 -0.302 1 94.56 279 VAL B O 1
ATOM 4891 N N . ASN B 1 280 ? -6.004 4.059 -1.077 1 94.06 280 ASN B N 1
ATOM 4892 C CA . ASN B 1 280 ? -6.543 5.258 -0.448 1 94.06 280 ASN B CA 1
ATOM 4893 C C . ASN B 1 280 ? -7.969 5.543 -0.906 1 94.06 280 ASN B C 1
ATOM 4895 O O . ASN B 1 280 ? -8.82 5.918 -0.099 1 94.06 280 ASN B O 1
ATOM 4899 N N . ILE B 1 281 ? -8.203 5.379 -2.18 1 94.81 281 ILE B N 1
ATOM 4900 C CA . ILE B 1 281 ? -9.539 5.617 -2.705 1 94.81 281 ILE B CA 1
ATOM 4901 C C . ILE B 1 281 ? -10.469 4.48 -2.279 1 94.81 281 ILE B C 1
ATOM 4903 O O . ILE B 1 281 ? -11.555 4.727 -1.749 1 94.81 281 ILE B O 1
ATOM 4907 N N . LEU B 1 282 ? -10.055 3.275 -2.457 1 93.31 282 LEU B N 1
ATOM 4908 C CA . LEU B 1 282 ? -10.906 2.115 -2.211 1 93.31 282 LEU B CA 1
ATOM 4909 C C . LEU B 1 282 ? -11.344 2.062 -0.752 1 93.31 282 LEU B C 1
ATOM 4911 O O . LEU B 1 282 ? -12.523 1.818 -0.461 1 93.31 282 LEU B O 1
ATOM 4915 N N . ASP B 1 283 ? -10.438 2.438 0.109 1 88.62 283 ASP B N 1
ATOM 4916 C CA . ASP B 1 283 ? -10.727 2.26 1.528 1 88.62 283 ASP B CA 1
ATOM 4917 C C . ASP B 1 283 ? -11.016 3.602 2.201 1 88.62 283 ASP B C 1
ATOM 4919 O O . ASP B 1 283 ? -11.742 3.658 3.197 1 88.62 283 ASP B O 1
ATOM 4923 N N . GLY B 1 284 ? -10.516 4.645 1.675 1 91 284 GLY B N 1
ATOM 4924 C CA . GLY B 1 284 ? -10.555 5.918 2.377 1 91 284 GLY B CA 1
ATOM 4925 C C . GLY B 1 284 ? -11.664 6.832 1.899 1 91 284 GLY B C 1
ATOM 4926 O O . GLY B 1 284 ? -12.047 7.773 2.6 1 91 284 GLY B O 1
ATOM 4927 N N . ILE B 1 285 ? -12.219 6.586 0.752 1 94.06 285 ILE B N 1
ATOM 4928 C CA . ILE B 1 285 ? -13.117 7.547 0.117 1 94.06 285 ILE B CA 1
ATOM 4929 C C . ILE B 1 285 ? -14.383 7.703 0.954 1 94.06 285 ILE B C 1
ATOM 4931 O O . ILE B 1 285 ? -14.977 8.781 0.994 1 94.06 285 ILE B O 1
ATOM 4935 N N . GLN B 1 286 ? -14.805 6.672 1.649 1 92.88 286 GLN B N 1
ATOM 4936 C CA . GLN B 1 286 ? -16 6.793 2.473 1 92.88 286 GLN B CA 1
ATOM 4937 C C . GLN B 1 286 ? -15.797 7.797 3.604 1 92.88 286 GLN B C 1
ATOM 4939 O O . GLN B 1 286 ? -16.641 8.664 3.828 1 92.88 286 GLN B O 1
ATOM 4944 N N . GLY B 1 287 ? -14.695 7.66 4.316 1 89.69 287 GLY B N 1
ATOM 4945 C CA . GLY B 1 287 ? -14.391 8.594 5.391 1 89.69 287 GLY B CA 1
ATOM 4946 C C . GLY B 1 287 ? -14.281 10.031 4.926 1 89.69 287 GLY B C 1
ATOM 4947 O O . GLY B 1 287 ? -14.727 10.945 5.617 1 89.69 287 GLY B O 1
ATOM 4948 N N . LEU B 1 288 ? -13.742 10.203 3.771 1 89.88 288 LEU B N 1
ATOM 4949 C CA . LEU B 1 288 ? -13.586 11.531 3.189 1 89.88 288 LEU B CA 1
ATOM 4950 C C . LEU B 1 288 ? -14.945 12.125 2.826 1 89.88 288 LEU B C 1
ATOM 4952 O O . LEU B 1 288 ? -15.07 13.344 2.658 1 89.88 288 LEU B O 1
ATOM 4956 N N . SER B 1 289 ? -15.953 11.273 2.736 1 93.75 289 SER B N 1
ATOM 4957 C CA . SER B 1 289 ? -17.203 11.688 2.105 1 93.75 289 SER B CA 1
ATOM 4958 C C . SER B 1 289 ? -18.297 11.891 3.143 1 93.75 289 SER B C 1
ATOM 4960 O O . SER B 1 289 ? -19.203 12.711 2.951 1 93.75 289 SER B O 1
ATOM 4962 N N . LEU B 1 290 ? -18.297 11.148 4.176 1 92.56 290 LEU B N 1
ATOM 4963 C CA . LEU B 1 290 ? -19.469 10.977 5.031 1 92.56 290 LEU B CA 1
ATOM 4964 C C . LEU B 1 290 ? -20.016 12.32 5.496 1 92.56 290 LEU B C 1
ATOM 4966 O O . LEU B 1 290 ? -21.156 12.68 5.191 1 92.56 290 LEU B O 1
ATOM 4970 N N . LYS B 1 291 ? -19.281 13.125 6.145 1 89.94 291 LYS B N 1
ATOM 4971 C CA . LYS B 1 291 ? -19.781 14.398 6.676 1 89.94 291 LYS B CA 1
ATOM 4972 C C . LYS B 1 291 ? -20.047 15.391 5.555 1 89.94 291 LYS B C 1
ATOM 4974 O O . LYS B 1 291 ? -21.078 16.078 5.559 1 89.94 291 LYS B O 1
ATOM 4979 N N . VAL B 1 292 ? -19.172 15.469 4.562 1 90.81 292 VAL B N 1
ATOM 4980 C CA . VAL B 1 292 ? -19.281 16.438 3.475 1 90.81 292 VAL B CA 1
ATOM 4981 C C . VAL B 1 292 ? -20.547 16.156 2.66 1 90.81 292 VAL B C 1
ATOM 4983 O O . VAL B 1 292 ? -21.312 17.078 2.373 1 90.81 292 VAL B O 1
ATOM 4986 N N . PHE B 1 293 ? -20.828 14.953 2.402 1 95.25 293 PHE B N 1
ATOM 4987 C CA . PHE B 1 293 ? -21.922 14.625 1.499 1 95.25 293 PHE B CA 1
ATOM 4988 C C . PHE B 1 293 ? -23.25 14.555 2.256 1 95.25 293 PHE B C 1
ATOM 4990 O O . PHE B 1 293 ? -24.281 15.008 1.755 1 95.25 293 PHE B O 1
ATOM 4997 N N . THR B 1 294 ? -23.234 14.023 3.471 1 93 294 THR B N 1
ATOM 4998 C CA . THR B 1 294 ? -24.5 13.797 4.156 1 93 294 THR B CA 1
ATOM 4999 C C . THR B 1 294 ? -24.938 15.055 4.91 1 93 294 THR B C 1
ATOM 5001 O O . THR B 1 294 ? -26.141 15.352 4.984 1 93 294 THR B O 1
ATOM 5004 N N . GLU B 1 295 ? -24.016 15.852 5.441 1 90.25 295 GLU B N 1
ATOM 5005 C CA . GLU B 1 295 ? -24.391 17 6.266 1 90.25 295 GLU B CA 1
ATOM 5006 C C . GLU B 1 295 ? -24.344 18.297 5.461 1 90.25 295 GLU B C 1
ATOM 5008 O O . GLU B 1 295 ? -25.156 19.188 5.68 1 90.25 295 GLU B O 1
ATOM 5013 N N . LEU B 1 296 ? -23.453 18.344 4.527 1 90.38 296 LEU B N 1
ATOM 5014 C CA . LEU B 1 296 ? -23.297 19.609 3.82 1 90.38 296 LEU B CA 1
ATOM 5015 C C . LEU B 1 296 ? -24.016 19.562 2.473 1 90.38 296 LEU B C 1
ATOM 5017 O O . LEU B 1 296 ? -24.656 20.547 2.074 1 90.38 296 LEU B O 1
ATOM 5021 N N . LEU B 1 297 ? -23.969 18.422 1.766 1 95.44 297 LEU B N 1
ATOM 5022 C CA . LEU B 1 297 ? -24.516 18.359 0.412 1 95.44 297 LEU B CA 1
ATOM 5023 C C . LEU B 1 297 ? -25.891 17.719 0.407 1 95.44 297 LEU B C 1
ATOM 5025 O O . LEU B 1 297 ? -26.609 17.75 -0.604 1 95.44 297 LEU B O 1
ATOM 5029 N N . GLY B 1 298 ? -26.281 17.016 1.469 1 95 298 GLY B N 1
ATOM 5030 C CA . GLY B 1 298 ? -27.641 16.562 1.638 1 95 298 GLY B CA 1
ATOM 5031 C C . GLY B 1 298 ? -27.891 15.18 1.051 1 95 298 GLY B C 1
ATOM 5032 O O . GLY B 1 298 ? -29.031 14.781 0.838 1 95 298 GLY B O 1
ATOM 5033 N N . TYR B 1 299 ? -26.906 14.469 0.814 1 95.25 299 TYR B N 1
ATOM 5034 C CA . TYR B 1 299 ? -27.078 13.102 0.331 1 95.25 299 TYR B CA 1
ATOM 5035 C C . TYR B 1 299 ? -27.594 12.188 1.438 1 95.25 299 TYR B C 1
ATOM 5037 O O . TYR B 1 299 ? -27.188 12.32 2.596 1 95.25 299 TYR B O 1
ATOM 5045 N N . SER B 1 300 ? -28.484 11.281 1.021 1 95.69 300 SER B N 1
ATOM 5046 C CA . SER B 1 300 ? -28.734 10.164 1.924 1 95.69 300 SER B CA 1
ATOM 5047 C C . SER B 1 300 ? -27.531 9.219 1.97 1 95.69 300 SER B C 1
ATOM 5049 O O . SER B 1 300 ? -26.703 9.219 1.063 1 95.69 300 SER B O 1
ATOM 5051 N N . LEU B 1 301 ? -27.469 8.469 3.01 1 94.06 301 LEU B N 1
ATOM 5052 C CA . LEU B 1 301 ? -26.375 7.504 3.117 1 94.06 301 LEU B CA 1
ATOM 5053 C C . LEU B 1 301 ? -26.406 6.516 1.957 1 94.06 301 LEU B C 1
ATOM 5055 O O . LEU B 1 301 ? -25.359 6.141 1.423 1 94.06 301 LEU B O 1
ATOM 5059 N N . GLU B 1 302 ? -27.562 6.133 1.614 1 94.31 302 GLU B N 1
ATOM 5060 C CA . GLU B 1 302 ? -27.734 5.184 0.52 1 94.31 302 GLU B CA 1
ATOM 5061 C C . GLU B 1 302 ? -27.234 5.766 -0.798 1 94.31 302 GLU B C 1
ATOM 5063 O O . GLU B 1 302 ? -26.531 5.094 -1.552 1 94.31 302 GLU B O 1
ATOM 5068 N N . GLU B 1 303 ? -27.625 7.008 -1.047 1 95.56 303 GLU B N 1
ATOM 5069 C CA . GLU B 1 303 ? -27.172 7.691 -2.252 1 95.56 303 GLU B CA 1
ATOM 5070 C C . GLU B 1 303 ? -25.641 7.805 -2.275 1 95.56 303 GLU B C 1
ATOM 5072 O O . GLU B 1 303 ? -25.016 7.586 -3.314 1 95.56 303 GLU B O 1
ATOM 5077 N N . LEU B 1 304 ? -25.125 8.125 -1.153 1 97.12 304 LEU B N 1
ATOM 5078 C CA . LEU B 1 304 ? -23.672 8.266 -1.051 1 97.12 304 LEU B CA 1
ATOM 5079 C C . LEU B 1 304 ? -22.984 6.934 -1.308 1 97.12 304 LEU B C 1
ATOM 5081 O O . LEU B 1 304 ? -22.031 6.867 -2.1 1 97.12 304 LEU B O 1
ATOM 5085 N N . GLU B 1 305 ? -23.438 5.875 -0.682 1 95.56 305 GLU B N 1
ATOM 5086 C CA . GLU B 1 305 ? -22.812 4.57 -0.828 1 95.56 305 GLU B CA 1
ATOM 5087 C C . GLU B 1 305 ? -22.875 4.082 -2.273 1 95.56 305 GLU B C 1
ATOM 5089 O O . GLU B 1 305 ? -21.922 3.463 -2.766 1 95.56 305 GLU B O 1
ATOM 5094 N N . ASN B 1 306 ? -23.953 4.355 -2.938 1 95.94 306 ASN B N 1
ATOM 5095 C CA . ASN B 1 306 ? -24.062 4.016 -4.352 1 95.94 306 ASN B CA 1
ATOM 5096 C C . ASN B 1 306 ? -23.047 4.77 -5.191 1 95.94 306 ASN B C 1
ATOM 5098 O O . ASN B 1 306 ? -22.406 4.184 -6.066 1 95.94 306 ASN B O 1
ATOM 5102 N N . LEU B 1 307 ? -22.938 6.027 -4.918 1 97.38 307 LEU B N 1
ATOM 5103 C CA . LEU B 1 307 ? -21.938 6.832 -5.613 1 97.38 307 LEU B CA 1
ATOM 5104 C C . LEU B 1 307 ? -20.531 6.297 -5.355 1 97.38 307 LEU B C 1
ATOM 5106 O O . LEU B 1 307 ? -19.719 6.188 -6.281 1 97.38 307 LEU B O 1
ATOM 5110 N N . LEU B 1 308 ? -20.266 5.949 -4.121 1 97.38 308 LEU B N 1
ATOM 5111 C CA . LEU B 1 308 ? -18.922 5.496 -3.752 1 97.38 308 LEU B CA 1
ATOM 5112 C C . LEU B 1 308 ? -18.594 4.168 -4.426 1 97.38 308 LEU B C 1
ATOM 5114 O O . LEU B 1 308 ? -17.453 3.92 -4.797 1 97.38 308 LEU B O 1
ATOM 5118 N N . ASP B 1 309 ? -19.562 3.314 -4.598 1 94.88 309 ASP B N 1
ATOM 5119 C CA . ASP B 1 309 ? -19.359 2.064 -5.324 1 94.88 309 ASP B CA 1
ATOM 5120 C C . ASP B 1 309 ? -18.953 2.33 -6.773 1 94.88 309 ASP B C 1
ATOM 5122 O O . ASP B 1 309 ? -18.062 1.668 -7.305 1 94.88 309 ASP B O 1
ATOM 5126 N N . GLU B 1 310 ? -19.578 3.266 -7.328 1 96.44 310 GLU B N 1
ATOM 5127 C CA . GLU B 1 310 ? -19.25 3.645 -8.695 1 96.44 310 GLU B CA 1
ATOM 5128 C C . GLU B 1 310 ? -17.859 4.258 -8.781 1 96.44 310 GLU B C 1
ATOM 5130 O O . GLU B 1 310 ? -17.125 4.02 -9.742 1 96.44 310 GLU B O 1
ATOM 5135 N N . CYS B 1 311 ? -17.531 5.039 -7.801 1 97.56 311 CYS B N 1
ATOM 5136 C CA . CYS B 1 311 ? -16.203 5.652 -7.746 1 97.56 311 CYS B CA 1
ATOM 5137 C C . CYS B 1 311 ? -15.117 4.59 -7.641 1 97.56 311 CYS B C 1
ATOM 5139 O O . CYS B 1 311 ? -14.078 4.688 -8.297 1 97.56 311 CYS B O 1
ATOM 5141 N N . ARG B 1 312 ? -15.367 3.598 -6.809 1 96.31 312 ARG B N 1
ATOM 5142 C CA . ARG B 1 312 ? -14.398 2.518 -6.645 1 96.31 312 ARG B CA 1
ATOM 5143 C C . ARG B 1 312 ? -14.211 1.75 -7.949 1 96.31 312 ARG B C 1
ATOM 5145 O O . ARG B 1 312 ? -13.094 1.351 -8.281 1 96.31 312 ARG B O 1
ATOM 5152 N N . ARG B 1 313 ? -15.242 1.569 -8.688 1 94.38 313 ARG B N 1
ATOM 5153 C CA . ARG B 1 313 ? -15.148 0.922 -9.992 1 94.38 313 ARG B CA 1
ATOM 5154 C C . ARG B 1 313 ? -14.297 1.744 -10.953 1 94.38 313 ARG B C 1
ATOM 5156 O O . ARG B 1 313 ? -13.445 1.197 -11.664 1 94.38 313 ARG B O 1
ATOM 5163 N N . ASP B 1 314 ? -14.531 3.072 -10.898 1 96.5 314 ASP B N 1
ATOM 5164 C CA . ASP B 1 314 ? -13.734 3.965 -11.734 1 96.5 314 ASP B CA 1
ATOM 5165 C C . ASP B 1 314 ? -12.258 3.889 -11.359 1 96.5 314 ASP B C 1
ATOM 5167 O O . ASP B 1 314 ? -11.383 3.9 -12.234 1 96.5 314 ASP B O 1
ATOM 5171 N N . ALA B 1 315 ? -12 3.797 -10.086 1 96 315 ALA B N 1
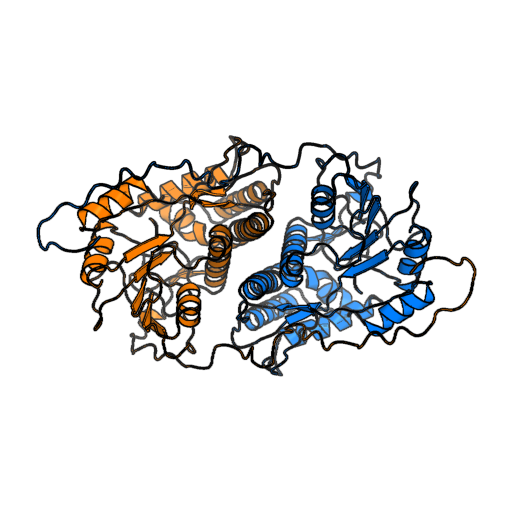ATOM 5172 C CA . ALA B 1 315 ? -10.625 3.809 -9.594 1 96 315 ALA B CA 1
ATOM 5173 C C . ALA B 1 315 ? -9.875 2.547 -10.023 1 96 315 ALA B C 1
ATOM 5175 O O . ALA B 1 315 ? -8.656 2.562 -10.172 1 96 315 ALA B O 1
ATOM 5176 N N . ARG B 1 316 ? -10.578 1.45 -10.266 1 93.25 316 ARG B N 1
ATOM 5177 C CA . ARG B 1 316 ? -9.984 0.161 -10.602 1 93.25 316 ARG B CA 1
ATOM 5178 C C . ARG B 1 316 ? -9.688 0.073 -12.094 1 93.25 316 ARG B C 1
ATOM 5180 O O . ARG B 1 316 ? -9.016 -0.861 -12.547 1 93.25 316 ARG B O 1
ATOM 5187 N N . ASP B 1 317 ? -10.219 1.021 -12.836 1 92.31 317 ASP B N 1
ATOM 5188 C CA . ASP B 1 317 ? -10.016 0.992 -14.281 1 92.31 317 ASP B CA 1
ATOM 5189 C C . ASP B 1 317 ? -8.547 1.212 -14.633 1 92.31 317 ASP B C 1
ATOM 5191 O O . ASP B 1 317 ? -8.039 2.33 -14.531 1 92.31 317 ASP B O 1
ATOM 5195 N N . ARG B 1 318 ? -7.906 0.232 -15.148 1 87.94 318 ARG B N 1
ATOM 5196 C CA . ARG B 1 318 ? -6.465 0.242 -15.375 1 87.94 318 ARG B CA 1
ATOM 5197 C C . ARG B 1 318 ? -6.117 1.035 -16.641 1 87.94 318 ARG B C 1
ATOM 5199 O O . ARG B 1 318 ? -4.949 1.344 -16.875 1 87.94 318 ARG B O 1
ATOM 5206 N N . THR B 1 319 ? -7.082 1.403 -17.391 1 90.5 319 THR B N 1
ATOM 5207 C CA . THR B 1 319 ? -6.836 2.189 -18.578 1 90.5 319 THR B CA 1
ATOM 5208 C C . THR B 1 319 ? -6.738 3.676 -18.25 1 90.5 319 THR B C 1
ATOM 5210 O O . THR B 1 319 ? -6.324 4.48 -19.094 1 90.5 319 THR B O 1
ATOM 5213 N N . VAL B 1 320 ? -7.113 3.988 -17.109 1 95.12 320 VAL B N 1
ATOM 5214 C CA . VAL B 1 320 ? -7.066 5.379 -16.656 1 95.12 320 VAL B CA 1
ATOM 5215 C C . VAL B 1 320 ? -5.738 5.648 -15.953 1 95.12 320 VAL B C 1
ATOM 5217 O O . VAL B 1 320 ? -5.41 5 -14.961 1 95.12 320 VAL B O 1
ATOM 5220 N N . HIS B 1 321 ? -4.953 6.59 -16.5 1 96.88 321 HIS B N 1
ATOM 5221 C CA . HIS B 1 321 ? -3.668 6.977 -15.922 1 96.88 321 HIS B CA 1
ATOM 5222 C C . HIS B 1 321 ? -3.787 8.273 -15.133 1 96.88 321 HIS B C 1
ATOM 5224 O O . HIS B 1 321 ? -3.273 9.312 -15.555 1 96.88 321 HIS B O 1
ATOM 5230 N N . SER B 1 322 ? -4.391 8.18 -13.992 1 97.69 322 SER B N 1
ATOM 5231 C CA . SER B 1 322 ? -4.66 9.383 -13.211 1 97.69 322 SER B CA 1
ATOM 5232 C C . SER B 1 322 ? -3.721 9.492 -12.016 1 97.69 322 SER B C 1
ATOM 5234 O O . SER B 1 322 ? -3.055 8.516 -11.656 1 97.69 322 SER B O 1
ATOM 5236 N N . TYR B 1 323 ? -3.562 10.664 -11.523 1 97.88 323 TYR B N 1
ATOM 5237 C CA . TYR B 1 323 ? -2.734 10.938 -10.352 1 97.88 323 TYR B CA 1
ATOM 5238 C C . TYR B 1 323 ? -3.242 12.164 -9.602 1 97.88 323 TYR B C 1
ATOM 5240 O O . TYR B 1 323 ? -3.953 12.992 -10.164 1 97.88 323 TYR B O 1
ATOM 5248 N N . TRP B 1 324 ? -2.998 12.211 -8.352 1 95.31 324 TRP B N 1
ATOM 5249 C CA . TRP B 1 324 ? -3.141 13.445 -7.586 1 95.31 324 TRP B CA 1
ATOM 5250 C C . TRP B 1 324 ? -1.896 14.32 -7.719 1 95.31 324 TRP B C 1
ATOM 5252 O O . TRP B 1 324 ? -0.778 13.859 -7.473 1 95.31 324 TRP B O 1
ATOM 5262 N N . PRO B 1 325 ? -2.08 15.57 -8.141 1 94.44 325 PRO B N 1
ATOM 5263 C CA . PRO B 1 325 ? -0.926 16.469 -8.125 1 94.44 325 PRO B CA 1
ATOM 5264 C C . PRO B 1 325 ? -0.389 16.719 -6.715 1 94.44 325 PRO B C 1
ATOM 5266 O O . PRO B 1 325 ? -1.161 17.016 -5.801 1 94.44 325 PRO B O 1
ATOM 5269 N N . LEU B 1 326 ? 0.905 16.484 -6.562 1 93.75 326 LEU B N 1
ATOM 5270 C CA . LEU B 1 326 ? 1.599 16.688 -5.293 1 93.75 326 LEU B CA 1
ATOM 5271 C C . LEU B 1 326 ? 2.615 17.828 -5.406 1 93.75 326 LEU B C 1
ATOM 5273 O O . LEU B 1 326 ? 3.482 17.797 -6.281 1 93.75 326 LEU B O 1
#